Protein AF-A0A1F2QYK0-F1 (afdb_monomer)

Secondary structure (DSSP, 8-state):
-PPPHHHHHHHHHHTT-HHHHHHHHHHHHHHHHTT--HHHHHHHHHHHHHHHHHHHHHHHHHHHTT-SS---STTS-GGG-SS--HHHHHHHHSTHHHHTT-EEEEEE-TTSSHHHHHHHHHHHHHHTT--EEEEEHHHHHHHHHHHHHTT-HHHHHHHHHSSSEEEEEEETSS---TTHHHHHHHHHHHHHHTT-EEEEEESS-GGGHHHHHT-HHHHHHHHHHHHTTEEEEEE-SS-TTSGGGTTT-SS----------------SS-S--------S-PPEEETTEEPPPSEE--TT-TTSPEETTSHHHHHHTT-TTTTS-HHHHHHH-HHHHHHHHHHT-TTHHHHHHHHHHHHHHHHHHHHHHHHHHHT--TTT--EEEEEEEEEE-TTS-EEEEEEE--S-TTS-PPPPPPHHHHHHHTT-SEE-EEETTTSS-SS-S-TTTTSPPTT-HHHHHHSSSHHHHHHHHHHHHHHHT-GGG-TTS---S-HHHHHHHHHT----EEEEETTS-SSEEB-GGGGGGS--GGGEEEEEGGGHHHHHHTT-EE-

Mean predicted aligned error: 16.87 Å

Radius of gyration: 27.49 Å; Cα contacts (8 Å, |Δi|>4): 831; chains: 1; bounding box: 77×58×72 Å

Foldseek 3Di:
DPPPLVVVLVVCVVVVLVQLSVCVVVLVVVCVVVVHDPVQSVLQSVVRSVVVVLVVQLVVLLVLQPQPDAAAPLNDDPLFWPFDDVVVCPCLLDLCLLVQLFEEEEEEDAQLCLSRVLNNSQSSNSNVPFHEHEDELQVQQVQLVVCVVVVNNVVSLCSLQVGSEYEHEEQQPDQHPLCSLVSLLVSLVSSLVVSGYYYYYYHDDLCCNCVSNVHNVSSVVSVCSNVVRYDYTYTDGDRNVCVVVCPPPPDDDDDDDDDDDDDDDDDPPDDVPDVPPCPDPAAADEPQWAFQDQWAFFQVGNSDTDGLPDPVNVVCLCDLCVPADPVLDVVLPDVLNVLSPVLSPDCLSVLSNVLRVVLVVVLVVVQVVVCVVLVHDPVGWDKDWAFDPDQADPSRHGYTFIFTDDPDPPDDDPGDGTSRLVCLLQLSIAGDAEPPGQDPPPPDSDPLVRQDAQQCLLVVCCDPDSLVSSLVSNVVCLVVCGRCRPPPSHNSAHNVNVNCSRNSHQQAWWWDFSNDRGQETEDRSCQVVNVGRSRTYTYGPVCVVSSVVSRHDYD

Nearest PDB structures (foldseek):
  5bq5-assembly3_C  TM=9.497E-01  e=7.205E-15  Geobacillus stearothermophilus
  1l8q-assembly1_A  TM=7.559E-01  e=6.965E-07  Aquifex aeolicus
  3r8f-assembly1_D  TM=7.423E-01  e=9.023E-07  Aquifex aeolicus
  2hcb-assembly1_D  TM=7.227E-01  e=2.292E-06  Aquifex aeolicus
  2w58-assembly1_B  TM=7.743E-01  e=1.641E-05  Geobacillus kaustophilus HTA426

Structure (mmCIF, N/CA/C/O backbone):
data_AF-A0A1F2QYK0-F1
#
_entry.id   AF-A0A1F2QYK0-F1
#
loop_
_atom_site.group_PDB
_atom_site.id
_atom_site.type_symbol
_atom_site.label_atom_id
_atom_site.label_alt_id
_atom_site.label_comp_id
_atom_site.label_asym_id
_atom_site.label_entity_id
_atom_site.label_seq_id
_atom_site.pdbx_PDB_ins_code
_atom_site.Cartn_x
_atom_site.Cartn_y
_atom_site.Cartn_z
_atom_site.occupancy
_atom_site.B_iso_or_equiv
_atom_site.auth_seq_id
_atom_site.auth_comp_id
_atom_site.auth_asym_id
_atom_site.auth_atom_id
_atom_site.pdbx_PDB_model_num
ATOM 1 N N . MET A 1 1 ? -43.831 -5.098 -19.699 1.00 39.72 1 MET A N 1
ATOM 2 C CA . MET A 1 1 ? -43.458 -6.493 -20.007 1.00 39.72 1 MET A CA 1
ATOM 3 C C . MET A 1 1 ? -42.203 -6.781 -19.200 1.00 39.72 1 MET A C 1
ATOM 5 O O . MET A 1 1 ? -41.235 -6.055 -19.391 1.00 39.72 1 MET A O 1
ATOM 9 N N . LYS A 1 2 ? -42.245 -7.691 -18.216 1.00 52.16 2 LYS A N 1
ATOM 10 C CA . LYS A 1 2 ? -41.010 -8.141 -17.557 1.00 52.16 2 LYS A CA 1
ATOM 11 C C . LYS A 1 2 ? -40.252 -8.966 -18.608 1.00 52.16 2 LYS A C 1
ATOM 13 O O . LYS A 1 2 ? -40.906 -9.832 -19.192 1.00 52.16 2 LYS A O 1
ATOM 18 N N . PRO A 1 3 ? -38.982 -8.665 -18.929 1.00 58.62 3 PRO A N 1
ATOM 19 C CA . PRO A 1 3 ? -38.208 -9.558 -19.782 1.00 58.62 3 PRO A CA 1
ATOM 20 C C . PRO A 1 3 ? -38.220 -10.946 -19.143 1.00 58.62 3 PRO A C 1
ATOM 22 O O . PRO A 1 3 ? -38.176 -11.049 -17.914 1.00 58.62 3 PRO A O 1
ATOM 25 N N . SER A 1 4 ? -38.365 -11.992 -19.953 1.00 70.56 4 SER A N 1
ATOM 26 C CA . SER A 1 4 ? -38.283 -13.349 -19.407 1.00 70.56 4 SER A CA 1
ATOM 27 C C . SER A 1 4 ? -36.855 -13.606 -18.929 1.00 70.56 4 SER A C 1
ATOM 29 O O . SER A 1 4 ? -35.902 -13.080 -19.510 1.00 70.56 4 SER A O 1
ATOM 31 N N . ASP A 1 5 ? -36.691 -14.405 -17.879 1.00 76.00 5 ASP A N 1
ATOM 32 C CA . ASP A 1 5 ? -35.372 -14.750 -17.337 1.00 76.00 5 ASP A CA 1
ATOM 33 C C . ASP A 1 5 ? -34.429 -15.310 -18.424 1.00 76.00 5 ASP A C 1
ATOM 35 O O . ASP A 1 5 ? -33.227 -15.028 -18.435 1.00 76.00 5 ASP A O 1
ATOM 39 N N . ASP A 1 6 ? -35.004 -15.999 -19.414 1.00 76.75 6 ASP A N 1
ATOM 40 C CA . ASP A 1 6 ? -34.313 -16.523 -20.593 1.00 76.75 6 ASP A CA 1
ATOM 41 C C . ASP A 1 6 ? -33.755 -15.419 -21.513 1.00 76.75 6 ASP A C 1
ATOM 43 O O . ASP A 1 6 ? -32.672 -15.565 -22.087 1.00 76.75 6 ASP A O 1
ATOM 47 N N . GLU A 1 7 ? -34.445 -14.282 -21.646 1.00 82.62 7 GLU A N 1
ATOM 48 C CA . GLU A 1 7 ? -33.969 -13.149 -22.451 1.00 82.62 7 GLU A CA 1
ATOM 49 C C . GLU A 1 7 ? -32.743 -12.491 -21.811 1.00 82.62 7 GLU A C 1
ATOM 51 O O . GLU A 1 7 ? -31.765 -12.190 -22.505 1.00 82.62 7 GLU A O 1
ATOM 56 N N . LEU A 1 8 ? -32.761 -12.291 -20.489 1.00 83.50 8 LEU A N 1
ATOM 57 C CA . LEU A 1 8 ? -31.644 -11.661 -19.786 1.00 83.50 8 LEU A CA 1
ATOM 58 C C . LEU A 1 8 ? -30.403 -12.565 -19.784 1.00 83.50 8 LEU A C 1
ATOM 60 O O . LEU A 1 8 ? -29.287 -12.079 -19.991 1.00 83.50 8 LEU A O 1
ATOM 64 N N . ASP A 1 9 ? -30.590 -13.878 -19.649 1.00 84.06 9 ASP A N 1
ATOM 65 C CA . ASP A 1 9 ? -29.510 -14.861 -19.749 1.00 84.06 9 ASP A CA 1
ATOM 66 C C . ASP A 1 9 ? -28.801 -14.816 -21.119 1.00 84.06 9 ASP A C 1
ATOM 68 O O . ASP A 1 9 ? -27.564 -14.760 -21.190 1.00 84.06 9 ASP A O 1
ATOM 72 N N . ILE A 1 10 ? -29.572 -14.751 -22.214 1.00 88.56 10 ILE A N 1
ATOM 73 C CA . ILE A 1 10 ? -29.043 -14.629 -23.584 1.00 88.56 10 ILE A CA 1
ATOM 74 C C . ILE A 1 10 ? -28.259 -13.320 -23.760 1.00 88.56 10 ILE A C 1
ATOM 76 O O . ILE A 1 10 ? -27.170 -13.324 -24.350 1.00 88.56 10 ILE A O 1
ATOM 80 N N . LEU A 1 11 ? -28.780 -12.204 -23.242 1.00 90.25 11 LEU A N 1
ATOM 81 C CA . LEU A 1 11 ? -28.126 -10.895 -23.337 1.00 90.25 11 LEU A CA 1
ATOM 82 C C . LEU A 1 11 ? -26.799 -10.863 -22.566 1.00 90.25 11 LEU A C 1
ATOM 84 O O . LEU A 1 11 ? -25.777 -10.454 -23.124 1.00 90.25 11 LEU A O 1
ATOM 88 N N . LEU A 1 12 ? -26.778 -11.357 -21.324 1.00 91.38 12 LEU A N 1
ATOM 89 C CA . LEU A 1 12 ? -25.562 -11.415 -20.501 1.00 91.38 12 LEU A CA 1
ATOM 90 C C . LEU A 1 12 ? -24.504 -12.339 -21.117 1.00 91.38 12 LEU A C 1
ATOM 92 O O . LEU A 1 12 ? -23.313 -12.010 -21.117 1.00 91.38 12 LEU A O 1
ATOM 96 N N . LYS A 1 13 ? -24.930 -13.455 -21.724 1.00 90.38 13 LYS A N 1
ATOM 97 C CA . LYS A 1 13 ? -24.045 -14.341 -22.493 1.00 90.38 13 LYS A CA 1
ATOM 98 C C . LYS A 1 13 ? -23.421 -13.619 -23.688 1.00 90.38 13 LYS A C 1
ATOM 100 O O . LYS A 1 13 ? -22.214 -13.735 -23.899 1.00 90.38 13 LYS A O 1
ATOM 105 N N . ARG A 1 14 ? -24.215 -12.863 -24.453 1.00 92.50 14 ARG A N 1
ATOM 106 C CA . ARG A 1 14 ? -23.746 -12.121 -25.638 1.00 92.50 14 ARG A CA 1
ATOM 107 C C . ARG A 1 14 ? -22.790 -10.978 -25.284 1.00 92.50 14 ARG A C 1
ATOM 109 O O . ARG A 1 14 ? -21.903 -10.674 -26.073 1.00 92.50 14 ARG A O 1
ATOM 116 N N . LEU A 1 15 ? -22.936 -10.382 -24.101 1.00 93.50 15 LEU A N 1
ATOM 117 C CA . LEU A 1 15 ? -22.022 -9.363 -23.568 1.00 93.50 15 LEU A CA 1
ATOM 118 C C . LEU A 1 15 ? -20.765 -9.949 -22.895 1.00 93.50 15 LEU A C 1
ATOM 120 O O . LEU A 1 15 ? -19.928 -9.198 -22.391 1.00 93.50 15 LEU A O 1
ATOM 124 N N . HIS A 1 16 ? -20.617 -11.278 -22.878 1.00 91.19 16 HIS A N 1
ATOM 125 C CA . HIS A 1 16 ? -19.538 -11.987 -22.185 1.00 91.19 16 HIS A CA 1
ATOM 126 C C . HIS A 1 16 ? -19.464 -11.681 -20.675 1.00 91.19 16 HIS A C 1
ATOM 128 O O . HIS A 1 16 ? -18.380 -11.692 -20.088 1.00 91.19 16 HIS A O 1
ATOM 134 N N . LEU A 1 17 ? -20.601 -11.404 -20.029 1.00 91.50 17 LEU A N 1
ATOM 135 C CA . LEU A 1 17 ? -20.687 -11.132 -18.590 1.00 91.50 17 LEU A CA 1
ATOM 136 C C . LEU A 1 17 ? -20.929 -12.445 -17.835 1.00 91.50 17 LEU A C 1
ATOM 138 O O . LEU A 1 17 ? -22.043 -12.750 -17.408 1.00 91.50 17 LEU A O 1
ATOM 142 N N . ALA A 1 18 ? -19.896 -13.286 -17.775 1.00 87.94 18 ALA A N 1
ATOM 143 C CA . ALA A 1 18 ? -20.024 -14.670 -17.324 1.00 87.94 18 ALA A CA 1
ATOM 144 C C . ALA A 1 18 ? -20.395 -14.786 -15.838 1.00 87.94 18 ALA A C 1
ATOM 146 O O . ALA A 1 18 ? -21.183 -15.662 -15.474 1.00 87.94 18 ALA A O 1
ATOM 147 N N . ASN A 1 19 ? -19.853 -13.911 -14.984 1.00 84.62 19 ASN A N 1
ATOM 148 C CA . ASN A 1 19 ? -20.190 -13.904 -13.566 1.00 84.62 19 ASN A CA 1
ATOM 149 C C . ASN A 1 19 ? -21.576 -13.300 -13.346 1.00 84.62 19 ASN A C 1
ATOM 151 O O . ASN A 1 19 ? -22.384 -13.907 -12.650 1.00 84.62 19 ASN A O 1
ATOM 155 N N . ALA A 1 20 ? -21.889 -12.179 -14.005 1.00 87.81 20 ALA A N 1
ATOM 156 C CA . ALA A 1 20 ? -23.212 -11.563 -13.946 1.00 87.81 20 ALA A CA 1
ATOM 157 C C . ALA A 1 20 ? -24.305 -12.563 -14.349 1.00 87.81 20 ALA A C 1
ATOM 159 O O . ALA A 1 20 ? -25.264 -12.750 -13.609 1.00 87.81 20 ALA A O 1
ATOM 160 N N . ARG A 1 21 ? -24.108 -13.291 -15.459 1.00 91.56 21 ARG A N 1
ATOM 161 C CA . ARG A 1 21 ? -25.009 -14.360 -15.925 1.00 91.56 21 ARG A CA 1
ATOM 162 C C . ARG A 1 21 ? -25.252 -15.440 -14.863 1.00 91.56 21 ARG A C 1
ATOM 164 O O . ARG A 1 21 ? -26.353 -15.961 -14.753 1.00 91.56 21 ARG A O 1
ATOM 171 N N . ARG A 1 22 ? -24.232 -15.769 -14.071 1.00 88.25 22 ARG A N 1
ATOM 172 C CA . ARG A 1 22 ? -24.313 -16.783 -13.012 1.00 88.25 22 ARG A CA 1
ATOM 173 C C . ARG A 1 22 ? -25.044 -16.281 -11.764 1.00 88.25 22 ARG A C 1
ATOM 175 O O . ARG A 1 22 ? -25.736 -17.065 -11.122 1.00 88.25 22 ARG A O 1
ATOM 182 N N . ILE A 1 23 ? -24.839 -15.020 -11.380 1.00 86.69 23 ILE A N 1
ATOM 183 C CA . ILE A 1 23 ? -25.284 -14.504 -10.074 1.00 86.69 23 ILE A CA 1
ATOM 184 C C . ILE A 1 23 ? -26.586 -13.704 -10.134 1.00 86.69 23 ILE A C 1
ATOM 186 O O . ILE A 1 23 ? -27.235 -13.566 -9.098 1.00 86.69 23 ILE A O 1
ATOM 190 N N . TRP A 1 24 ? -26.978 -13.186 -11.306 1.00 88.88 24 TRP A N 1
ATOM 191 C CA . TRP A 1 24 ? -28.109 -12.263 -11.417 1.00 88.88 24 TRP A CA 1
ATOM 192 C C . TRP A 1 24 ? -29.439 -12.806 -10.863 1.00 88.88 24 TRP A C 1
ATOM 194 O O . TRP A 1 24 ? -30.104 -12.004 -10.214 1.00 88.88 24 TRP A O 1
ATOM 204 N N . PRO A 1 25 ? -29.825 -14.102 -10.983 1.00 87.19 25 PRO A N 1
ATOM 205 C CA . PRO A 1 25 ? -31.124 -14.556 -10.472 1.00 87.19 25 PRO A CA 1
ATOM 206 C C . PRO A 1 25 ? -31.198 -14.438 -8.945 1.00 87.19 25 PRO A C 1
ATOM 208 O O . PRO A 1 25 ? -32.109 -13.827 -8.395 1.00 87.19 25 PRO A O 1
ATOM 211 N N . LYS A 1 26 ? -30.149 -14.909 -8.256 1.00 83.62 26 LYS A N 1
ATOM 212 C CA . LYS A 1 26 ? -30.015 -14.780 -6.795 1.00 83.62 26 LYS A CA 1
ATOM 213 C C . LYS A 1 26 ? -29.906 -13.321 -6.354 1.00 83.62 26 LYS A C 1
ATOM 215 O O . LYS A 1 26 ? -30.325 -12.968 -5.254 1.00 83.62 26 LYS A O 1
ATOM 220 N N . LEU A 1 27 ? -29.302 -12.477 -7.190 1.00 81.06 27 LEU A N 1
ATOM 221 C CA . LEU A 1 27 ? -29.144 -11.058 -6.901 1.00 81.06 27 LEU A CA 1
ATOM 222 C C . LEU A 1 27 ? -30.467 -10.294 -7.049 1.00 81.06 27 LEU A C 1
ATOM 224 O O . LEU A 1 27 ? -30.705 -9.380 -6.269 1.00 81.06 27 LEU A O 1
ATOM 228 N N . VAL A 1 28 ? -31.332 -10.691 -7.990 1.00 88.31 28 VAL A N 1
ATOM 229 C CA . VAL A 1 28 ? -32.695 -10.155 -8.143 1.00 88.31 28 VAL A CA 1
ATOM 230 C C . VAL A 1 28 ? -33.553 -10.532 -6.939 1.00 88.31 28 VAL A C 1
ATOM 232 O O . VAL A 1 28 ? -34.115 -9.638 -6.317 1.00 88.31 28 VAL A O 1
ATOM 235 N N . GLU A 1 29 ? -33.578 -11.809 -6.538 1.00 82.12 29 GLU A N 1
ATOM 236 C CA . GLU A 1 29 ? -34.321 -12.257 -5.343 1.00 82.12 29 GLU A CA 1
ATOM 237 C C . GLU A 1 29 ? -33.913 -11.470 -4.089 1.00 82.12 29 GLU A C 1
ATOM 239 O O . GLU A 1 29 ? -34.743 -11.056 -3.277 1.00 82.12 29 GLU A O 1
ATOM 244 N N . ARG A 1 30 ? -32.606 -11.231 -3.938 1.00 76.62 30 ARG A N 1
ATOM 245 C CA . ARG A 1 30 ? -32.068 -10.440 -2.833 1.00 76.62 30 ARG A CA 1
ATOM 246 C C . ARG A 1 30 ? -32.442 -8.962 -2.940 1.00 76.62 30 ARG A C 1
ATOM 248 O O . ARG A 1 30 ? -32.811 -8.377 -1.927 1.00 76.62 30 ARG A O 1
ATOM 255 N N . ALA A 1 31 ? -32.354 -8.377 -4.133 1.00 81.19 31 ALA A N 1
ATOM 256 C CA . ALA A 1 31 ? -32.707 -6.983 -4.382 1.00 81.19 31 ALA A CA 1
ATOM 257 C C . ALA A 1 31 ? -34.195 -6.710 -4.119 1.00 81.19 31 ALA A C 1
ATOM 259 O O . ALA A 1 31 ? -34.523 -5.681 -3.538 1.00 81.19 31 ALA A O 1
ATOM 260 N N . GLU A 1 32 ? -35.082 -7.638 -4.487 1.00 83.38 32 GLU A N 1
ATOM 261 C CA . GLU A 1 32 ? -36.517 -7.547 -4.195 1.00 83.38 32 GLU A CA 1
ATOM 262 C C . GLU A 1 32 ? -36.787 -7.639 -2.688 1.00 83.38 32 GLU A C 1
ATOM 264 O O . GLU A 1 32 ? -37.549 -6.841 -2.147 1.00 83.38 32 GLU A O 1
ATOM 269 N N . LYS A 1 33 ? -36.126 -8.572 -1.989 1.00 78.44 33 LYS A N 1
ATOM 270 C CA . LYS A 1 33 ? -36.283 -8.757 -0.537 1.00 78.44 33 LYS A CA 1
ATOM 271 C C . LYS A 1 33 ? -35.740 -7.587 0.289 1.00 78.44 33 LYS A C 1
ATOM 273 O O . LYS A 1 33 ? -36.286 -7.284 1.345 1.00 78.44 33 LYS A O 1
ATOM 278 N N . GLU A 1 34 ? -34.632 -6.993 -0.143 1.00 79.25 34 GLU A N 1
ATOM 279 C CA . GLU A 1 34 ? -33.972 -5.870 0.535 1.00 79.25 34 GLU A CA 1
ATOM 280 C C . GLU A 1 34 ? -34.412 -4.497 -0.022 1.00 79.25 34 GLU A C 1
ATOM 282 O O . GLU A 1 34 ? -33.833 -3.483 0.358 1.00 79.25 34 GLU A O 1
ATOM 287 N N . GLU A 1 35 ? -35.418 -4.461 -0.905 1.00 84.31 35 GLU A N 1
ATOM 288 C CA . GLU A 1 35 ? -35.988 -3.246 -1.514 1.00 84.31 35 GLU A CA 1
ATOM 289 C C . GLU A 1 35 ? -34.947 -2.318 -2.182 1.00 84.31 35 GLU A C 1
ATOM 291 O O . GLU A 1 35 ? -35.008 -1.091 -2.078 1.00 84.31 35 GLU A O 1
ATOM 296 N N . TRP A 1 36 ? -33.968 -2.892 -2.891 1.00 76.44 36 TRP A N 1
ATOM 297 C CA . TRP A 1 36 ? -32.908 -2.129 -3.565 1.00 76.44 36 TRP A CA 1
ATOM 298 C C . TRP A 1 36 ? -33.439 -1.295 -4.737 1.00 76.44 36 TRP A C 1
ATOM 300 O O . TRP A 1 36 ? -34.330 -1.721 -5.480 1.00 76.44 36 TRP A O 1
ATOM 310 N N . SER A 1 37 ? -32.834 -0.128 -4.988 1.00 82.00 37 SER A N 1
ATOM 311 C CA . SER A 1 37 ? -33.153 0.637 -6.195 1.00 82.00 37 SER A CA 1
ATOM 312 C C . SER A 1 37 ? -32.549 -0.019 -7.447 1.00 82.00 37 SER A C 1
ATOM 314 O O . SER A 1 37 ? -31.576 -0.768 -7.392 1.00 82.00 37 SER A O 1
ATOM 316 N N . TYR A 1 38 ? -33.064 0.296 -8.638 1.00 81.94 38 TYR A N 1
ATOM 317 C CA . TYR A 1 38 ? -32.512 -0.275 -9.880 1.00 81.94 38 TYR A CA 1
ATOM 318 C C . TYR A 1 38 ? -31.027 0.049 -10.103 1.00 81.94 38 TYR A C 1
ATOM 320 O O . TYR A 1 38 ? -30.304 -0.722 -10.734 1.00 81.94 38 TYR A O 1
ATOM 328 N N . ARG A 1 39 ? -30.564 1.196 -9.593 1.00 74.44 39 ARG A N 1
ATOM 329 C CA . ARG A 1 39 ? -29.163 1.625 -9.714 1.00 74.44 39 ARG A CA 1
ATOM 330 C C . ARG A 1 39 ? -28.235 0.767 -8.849 1.00 74.44 39 ARG A C 1
ATOM 332 O O . ARG A 1 39 ? -27.089 0.554 -9.228 1.00 74.44 39 ARG A O 1
ATOM 339 N N . ASP A 1 40 ? -28.763 0.257 -7.750 1.00 60.31 40 ASP A N 1
ATOM 340 C CA . ASP A 1 40 ? -28.061 -0.454 -6.686 1.00 60.31 40 ASP A CA 1
ATOM 341 C C . ASP A 1 40 ? -27.755 -1.878 -7.125 1.00 60.31 40 ASP A C 1
ATOM 343 O O . ASP A 1 40 ? -26.603 -2.313 -7.193 1.00 60.31 40 ASP A O 1
ATOM 347 N N . PHE A 1 41 ? -28.818 -2.551 -7.564 1.00 80.25 41 PHE A N 1
ATOM 348 C CA . PHE A 1 41 ? -28.756 -3.850 -8.209 1.00 80.25 41 PHE A CA 1
ATOM 349 C C . PHE A 1 41 ? -27.764 -3.850 -9.378 1.00 80.25 41 PHE A C 1
ATOM 351 O O . PHE A 1 41 ? -26.887 -4.714 -9.449 1.00 80.25 41 PHE A O 1
ATOM 358 N N . LEU A 1 42 ? -27.869 -2.862 -10.277 1.00 82.38 42 LEU A N 1
ATOM 359 C CA . LEU A 1 42 ? -26.998 -2.786 -11.446 1.00 82.38 42 LEU A CA 1
ATOM 360 C C . LEU A 1 42 ? -25.532 -2.575 -11.049 1.00 82.38 42 LEU A C 1
ATOM 362 O O . LEU A 1 42 ? -24.650 -3.223 -11.612 1.00 82.38 42 LEU A O 1
ATOM 366 N N . ALA A 1 43 ? -25.262 -1.690 -10.088 1.00 68.38 43 ALA A N 1
ATOM 367 C CA . ALA A 1 43 ? -23.900 -1.400 -9.666 1.00 68.38 43 ALA A CA 1
ATOM 368 C C . ALA A 1 43 ? -23.231 -2.614 -9.003 1.00 68.38 43 ALA A C 1
ATOM 370 O O . ALA A 1 43 ? -22.094 -2.934 -9.353 1.00 68.38 43 ALA A O 1
ATOM 371 N N . LEU A 1 44 ? -23.943 -3.349 -8.141 1.00 67.00 44 LEU A N 1
ATOM 372 C CA . LEU A 1 44 ? -23.408 -4.566 -7.528 1.00 67.00 44 LEU A CA 1
ATOM 373 C C . LEU A 1 44 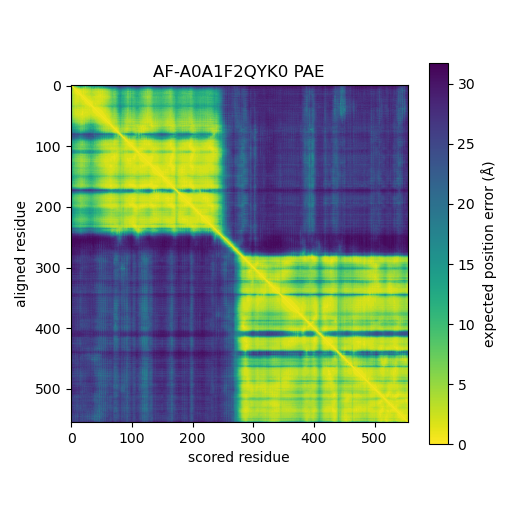? -23.195 -5.688 -8.554 1.00 67.00 44 LEU A C 1
ATOM 375 O O . LEU A 1 44 ? -22.144 -6.327 -8.546 1.00 67.00 44 LEU A O 1
ATOM 379 N N . LEU A 1 45 ? -24.143 -5.894 -9.478 1.00 82.19 45 LEU A N 1
ATOM 380 C CA . LEU A 1 45 ? -24.012 -6.899 -10.539 1.00 82.19 45 LEU A CA 1
ATOM 381 C C . LEU A 1 45 ? -22.759 -6.658 -11.397 1.00 82.19 45 LEU A C 1
ATOM 383 O O . LEU A 1 45 ? -22.035 -7.596 -11.737 1.00 82.19 45 LEU A O 1
ATOM 387 N N . VAL A 1 46 ? -22.493 -5.393 -11.732 1.00 81.06 46 VAL A N 1
ATOM 388 C CA . VAL A 1 46 ? -21.313 -4.993 -12.508 1.00 81.06 46 VAL A CA 1
ATOM 389 C C . VAL A 1 46 ? -20.032 -5.083 -11.671 1.00 81.06 46 VAL A C 1
ATOM 391 O O . VAL A 1 46 ? -19.013 -5.540 -12.188 1.00 81.06 46 VAL A O 1
ATOM 394 N N . ALA A 1 47 ? -20.060 -4.701 -10.391 1.00 64.25 47 ALA A N 1
ATOM 395 C CA . ALA A 1 47 ? -18.899 -4.789 -9.502 1.00 64.25 47 ALA A CA 1
ATOM 396 C C . ALA A 1 47 ? -18.419 -6.238 -9.321 1.00 64.25 47 ALA A C 1
ATOM 398 O O . ALA A 1 47 ? -17.228 -6.519 -9.466 1.00 64.25 47 ALA A O 1
ATOM 399 N N . GLU A 1 48 ? -19.349 -7.167 -9.099 1.00 64.75 48 GLU A N 1
ATOM 400 C CA . GLU A 1 48 ? -19.069 -8.603 -9.008 1.00 64.75 48 GLU A CA 1
ATOM 401 C C . GLU A 1 48 ? -18.471 -9.159 -10.311 1.00 64.75 48 GLU A C 1
ATOM 403 O O . GLU A 1 48 ? -17.560 -9.991 -10.295 1.00 64.75 48 GLU A O 1
ATOM 408 N N . GLU A 1 49 ? -18.942 -8.697 -11.473 1.00 85.88 49 GLU A N 1
ATOM 409 C CA . GLU A 1 49 ? -18.344 -9.064 -12.761 1.00 85.88 49 GLU A CA 1
ATOM 410 C C . GLU A 1 49 ? -16.906 -8.540 -12.893 1.00 85.88 49 GLU A C 1
ATOM 412 O O . GLU A 1 49 ? -16.018 -9.285 -13.315 1.00 85.88 49 GLU A O 1
ATOM 417 N N . ILE A 1 50 ? -16.650 -7.284 -12.515 1.00 75.88 50 ILE A N 1
ATOM 418 C CA . ILE A 1 50 ? -15.310 -6.681 -12.572 1.00 75.88 50 ILE A CA 1
ATOM 419 C C . ILE A 1 50 ? -14.340 -7.428 -11.650 1.00 75.88 50 ILE A C 1
ATOM 421 O O . ILE A 1 50 ? -13.250 -7.799 -12.096 1.00 75.88 50 ILE A O 1
ATOM 425 N N . ALA A 1 51 ? -14.742 -7.706 -10.408 1.00 63.12 51 ALA A N 1
ATOM 426 C CA . ALA A 1 51 ? -13.922 -8.427 -9.435 1.00 63.12 51 ALA A CA 1
ATOM 427 C C . ALA A 1 51 ? -13.545 -9.827 -9.944 1.00 63.12 51 ALA A C 1
ATOM 429 O O . ALA A 1 51 ? -12.365 -10.193 -9.971 1.00 63.12 51 ALA A O 1
ATOM 430 N N . GLN A 1 52 ? -14.523 -10.581 -10.458 1.00 75.88 52 GLN A N 1
ATOM 431 C CA . GLN A 1 52 ? -14.270 -11.912 -11.010 1.00 75.88 52 GLN A CA 1
ATOM 432 C C . GLN A 1 52 ? -13.352 -11.866 -12.240 1.00 75.88 52 GLN A C 1
ATOM 434 O O . GLN A 1 52 ? -12.474 -12.724 -12.401 1.00 75.88 52 GLN A O 1
ATOM 439 N N . ARG A 1 53 ? -13.517 -10.864 -13.114 1.00 80.81 53 ARG A N 1
ATOM 440 C CA . ARG A 1 53 ? -12.633 -10.658 -14.273 1.00 80.81 53 ARG A CA 1
ATOM 441 C C . ARG A 1 53 ? -11.208 -10.340 -13.841 1.00 80.81 53 ARG A C 1
ATOM 443 O O . ARG A 1 53 ? -10.275 -10.907 -14.411 1.00 80.81 53 ARG A O 1
ATOM 450 N N . GLN A 1 54 ? -11.028 -9.484 -12.838 1.00 71.31 54 GLN A N 1
ATOM 451 C CA . GLN A 1 54 ? -9.712 -9.155 -12.297 1.00 71.31 54 GLN A CA 1
ATOM 452 C C . GLN A 1 54 ? -9.037 -10.396 -11.703 1.00 71.31 54 GLN A C 1
ATOM 454 O O . GLN A 1 54 ? -7.904 -10.696 -12.081 1.00 71.31 54 GLN A O 1
ATOM 459 N N . GLN A 1 55 ? -9.748 -11.177 -10.885 1.00 69.62 55 GLN A N 1
ATOM 460 C CA . GLN A 1 55 ? -9.225 -12.417 -10.304 1.00 69.62 55 GLN A CA 1
ATOM 461 C C . GLN A 1 55 ? -8.822 -13.432 -11.382 1.00 69.62 55 GLN A C 1
ATOM 463 O O . GLN A 1 55 ? -7.720 -13.984 -11.365 1.00 69.62 55 GLN A O 1
ATOM 468 N N . THR A 1 56 ? -9.690 -13.631 -12.378 1.00 72.88 56 THR A N 1
ATOM 469 C CA . THR A 1 56 ? -9.425 -14.535 -13.507 1.00 72.88 56 THR A CA 1
ATOM 470 C C . THR A 1 56 ? -8.219 -14.066 -14.321 1.00 72.88 56 THR A C 1
ATOM 472 O O . THR A 1 56 ? -7.383 -14.875 -14.731 1.00 72.88 56 THR A O 1
ATOM 475 N N . ARG A 1 57 ? -8.099 -12.751 -14.545 1.00 82.88 57 ARG A N 1
ATOM 476 C CA . ARG A 1 57 ? -6.969 -12.139 -15.250 1.00 82.88 57 ARG A CA 1
ATOM 477 C C . ARG A 1 57 ? -5.663 -12.366 -14.493 1.00 82.88 57 ARG A C 1
ATOM 479 O O . ARG A 1 57 ? -4.716 -12.837 -15.117 1.00 82.88 57 ARG A O 1
ATOM 486 N N . LEU A 1 58 ? -5.617 -12.072 -13.193 1.00 73.38 58 LEU A N 1
ATOM 487 C CA . LEU A 1 58 ? -4.423 -12.274 -12.365 1.00 73.38 58 LEU A CA 1
ATOM 488 C C . LEU A 1 58 ? -4.012 -13.749 -12.355 1.00 73.38 58 LEU A C 1
ATOM 490 O O . LEU A 1 58 ? -2.885 -14.067 -12.719 1.00 73.38 58 LEU A O 1
ATOM 494 N N . GLY A 1 59 ? -4.945 -14.662 -12.072 1.00 71.31 59 GLY A N 1
ATOM 495 C CA . GLY A 1 59 ? -4.657 -16.099 -12.053 1.00 71.31 59 GLY A CA 1
ATOM 496 C C . GLY A 1 59 ? -4.233 -16.666 -13.414 1.00 71.31 59 GLY A C 1
ATOM 497 O O . GLY A 1 59 ? -3.436 -17.603 -13.478 1.00 71.31 59 GLY A O 1
ATOM 498 N N . ARG A 1 60 ? -4.736 -16.116 -14.529 1.00 82.56 60 ARG A N 1
ATOM 499 C CA . ARG A 1 60 ? -4.256 -16.468 -15.875 1.00 82.56 60 ARG A CA 1
ATOM 500 C C . ARG A 1 60 ? -2.837 -15.955 -16.094 1.00 82.56 60 ARG A C 1
ATOM 502 O O . ARG A 1 60 ? -1.987 -16.739 -16.495 1.00 82.56 60 ARG A O 1
ATOM 509 N N . LEU A 1 61 ? -2.581 -14.676 -15.837 1.00 78.94 61 LEU A N 1
ATOM 510 C CA . LEU A 1 61 ? -1.280 -14.061 -16.099 1.00 78.94 61 LEU A CA 1
ATOM 511 C C . LEU A 1 61 ? -0.174 -14.632 -15.212 1.00 78.94 61 LEU A C 1
ATOM 513 O O . LEU A 1 61 ? 0.900 -14.899 -15.727 1.00 78.94 61 LEU A O 1
ATOM 517 N N . SER A 1 62 ? -0.441 -14.923 -13.937 1.00 75.06 62 SER A N 1
ATOM 518 C CA . SER A 1 62 ? 0.544 -15.570 -13.059 1.00 75.06 62 SER A CA 1
ATOM 519 C C . SER A 1 62 ? 0.935 -16.968 -13.536 1.00 75.06 62 SER A C 1
ATOM 521 O O . SER A 1 62 ? 2.099 -17.337 -13.438 1.00 75.06 62 SER A O 1
ATOM 523 N N . ARG A 1 63 ? -0.009 -17.740 -14.096 1.00 77.56 63 ARG A N 1
ATOM 524 C CA . ARG A 1 63 ? 0.302 -19.045 -14.708 1.00 77.56 63 ARG A CA 1
ATOM 525 C C . ARG A 1 63 ? 1.103 -18.897 -15.996 1.00 77.56 63 ARG A C 1
ATOM 527 O O . ARG A 1 63 ? 2.037 -19.652 -16.214 1.00 77.56 63 ARG A O 1
ATOM 534 N N . TRP A 1 64 ? 0.729 -17.934 -16.836 1.00 80.19 64 TRP A N 1
ATOM 535 C CA . TRP A 1 64 ? 1.450 -17.632 -18.076 1.00 80.19 64 TRP A CA 1
ATOM 536 C C . TRP A 1 64 ? 2.854 -17.087 -17.824 1.00 80.19 64 TRP A C 1
ATOM 538 O O . TRP A 1 64 ? 3.718 -17.246 -18.675 1.00 80.19 64 TRP A O 1
ATOM 548 N N . ALA A 1 65 ? 3.081 -16.466 -16.667 1.00 84.25 65 ALA A N 1
ATOM 549 C CA . ALA A 1 65 ? 4.379 -15.933 -16.302 1.00 84.25 65 ALA A CA 1
ATOM 550 C C . ALA A 1 65 ? 5.419 -17.007 -15.974 1.00 84.25 65 ALA A C 1
ATOM 552 O O . ALA A 1 65 ? 6.592 -16.666 -15.901 1.00 84.25 65 ALA A O 1
ATOM 553 N N . SER A 1 66 ? 5.019 -18.273 -15.798 1.00 89.12 66 SER A N 1
ATOM 554 C CA . SER A 1 66 ? 5.930 -19.403 -15.561 1.00 89.12 66 SER A CA 1
ATOM 555 C C . SER A 1 66 ? 6.887 -19.200 -14.378 1.00 89.12 66 SER A C 1
ATOM 557 O O . SER A 1 66 ? 8.045 -19.605 -14.427 1.00 89.12 66 SER A O 1
ATOM 559 N N . PHE A 1 67 ? 6.421 -18.562 -13.296 1.00 83.06 67 PHE A N 1
ATOM 560 C CA . PHE A 1 67 ? 7.253 -18.390 -12.106 1.00 83.06 67 PHE A CA 1
ATOM 561 C C . PHE A 1 67 ? 7.622 -19.751 -11.487 1.00 83.06 67 PHE A C 1
ATOM 563 O O . PHE A 1 67 ? 6.740 -20.600 -11.340 1.00 83.06 67 PHE A O 1
ATOM 570 N N . PRO A 1 68 ? 8.877 -19.952 -11.041 1.00 76.69 68 PRO A N 1
ATOM 571 C CA . PRO A 1 68 ? 9.293 -21.194 -10.381 1.00 76.69 68 PRO A CA 1
ATOM 572 C C . PRO A 1 68 ? 8.599 -21.377 -9.024 1.00 76.69 68 PRO A C 1
ATOM 574 O O . PRO A 1 68 ? 8.409 -22.490 -8.544 1.00 76.69 68 PRO A O 1
ATOM 577 N N . PHE A 1 69 ? 8.222 -20.264 -8.403 1.00 78.88 69 PHE A N 1
ATOM 578 C CA . PHE A 1 69 ? 7.435 -20.160 -7.185 1.00 78.88 69 PHE A CA 1
ATOM 579 C C . PHE A 1 69 ? 6.754 -18.789 -7.177 1.00 78.88 69 PHE A C 1
ATOM 581 O O . PHE A 1 69 ? 7.236 -17.864 -7.827 1.00 78.88 69 PHE A O 1
ATOM 588 N N . LEU A 1 70 ? 5.664 -18.624 -6.427 1.00 72.88 70 LEU A N 1
ATOM 589 C CA . LEU A 1 70 ? 5.060 -17.309 -6.212 1.00 72.88 70 LEU A CA 1
ATOM 590 C C . LEU A 1 70 ? 5.586 -16.720 -4.901 1.00 72.88 70 LEU A C 1
ATOM 592 O O . LEU A 1 70 ? 5.435 -17.326 -3.842 1.00 72.88 70 LEU A O 1
ATOM 596 N N . LYS A 1 71 ? 6.218 -15.550 -4.988 1.00 72.44 71 LYS A N 1
ATOM 597 C CA . LYS A 1 71 ? 6.674 -14.761 -3.841 1.00 72.44 71 LYS A CA 1
ATOM 598 C C . LYS A 1 71 ? 6.339 -13.300 -4.073 1.00 72.44 71 LYS A C 1
ATOM 600 O O . LYS A 1 71 ? 6.483 -12.817 -5.198 1.00 72.44 71 LYS A O 1
ATOM 605 N N . THR A 1 72 ? 5.881 -12.611 -3.038 1.00 75.19 72 THR A N 1
ATOM 606 C CA . THR A 1 72 ? 5.581 -11.178 -3.099 1.00 75.19 72 THR A CA 1
ATOM 607 C C . THR A 1 72 ? 6.744 -10.359 -2.549 1.00 75.19 72 THR A C 1
ATOM 609 O O . THR A 1 72 ? 7.736 -10.891 -2.038 1.00 75.19 72 THR A O 1
ATOM 612 N N . ILE A 1 73 ? 6.641 -9.038 -2.697 1.00 72.38 73 ILE A N 1
ATOM 613 C CA . ILE A 1 73 ? 7.602 -8.118 -2.090 1.00 72.38 73 ILE A CA 1
ATOM 614 C C . ILE A 1 73 ? 7.512 -8.162 -0.562 1.00 72.38 73 ILE A C 1
ATOM 616 O O . ILE A 1 73 ? 8.524 -7.992 0.106 1.00 72.38 73 ILE A O 1
ATOM 620 N N . ASP A 1 74 ? 6.324 -8.455 -0.035 1.00 58.31 74 ASP A N 1
ATOM 621 C CA . ASP A 1 74 ? 6.036 -8.526 1.397 1.00 58.31 74 ASP A CA 1
ATOM 622 C C . ASP A 1 74 ? 6.673 -9.768 2.039 1.00 58.31 74 ASP A C 1
ATOM 624 O O . ASP A 1 74 ? 7.099 -9.726 3.188 1.00 58.31 74 ASP A O 1
ATOM 628 N N . ASP A 1 75 ? 6.830 -10.850 1.268 1.00 56.25 75 ASP A N 1
ATOM 629 C CA . ASP A 1 75 ? 7.564 -12.046 1.695 1.00 56.25 75 ASP A CA 1
ATOM 630 C C . ASP A 1 75 ? 9.090 -11.827 1.758 1.00 56.25 75 ASP A C 1
ATOM 632 O O . ASP A 1 75 ? 9.826 -12.718 2.197 1.00 56.25 75 ASP A O 1
ATOM 636 N N . PHE A 1 76 ? 9.605 -10.717 1.214 1.00 63.19 76 PHE A N 1
ATOM 637 C CA . PHE A 1 76 ? 11.042 -10.467 1.139 1.00 63.19 76 PHE A CA 1
ATOM 638 C C . PHE A 1 76 ? 11.542 -9.825 2.431 1.00 63.19 76 PHE A C 1
ATOM 640 O O . PHE A 1 76 ? 11.211 -8.686 2.753 1.00 63.19 76 PHE A O 1
ATOM 647 N N . ASP A 1 77 ? 12.401 -10.540 3.151 1.00 62.53 77 ASP A N 1
ATOM 648 C CA . ASP A 1 77 ? 12.969 -10.028 4.389 1.00 62.53 77 ASP A CA 1
ATOM 649 C C . ASP A 1 77 ? 14.149 -9.081 4.122 1.00 62.53 77 ASP A C 1
ATOM 651 O O . A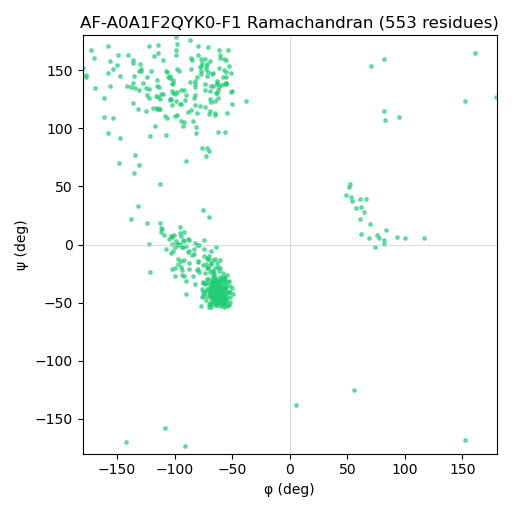SP A 1 77 ? 15.281 -9.497 3.847 1.00 62.53 77 ASP A O 1
ATOM 655 N N . PHE A 1 78 ? 13.869 -7.781 4.211 1.00 63.38 78 PHE A N 1
ATOM 656 C CA . PHE A 1 78 ? 14.852 -6.714 4.026 1.00 63.38 78 PHE A CA 1
ATOM 657 C C . PHE A 1 78 ? 15.843 -6.581 5.187 1.00 63.38 78 PHE A C 1
ATOM 659 O O . PHE A 1 78 ? 16.900 -5.982 5.000 1.00 63.38 78 PHE A O 1
ATOM 666 N N . THR A 1 79 ? 15.558 -7.152 6.362 1.00 55.78 79 THR A N 1
ATOM 667 C CA . THR A 1 79 ? 16.436 -7.022 7.540 1.00 55.78 79 THR A CA 1
ATOM 668 C C . THR A 1 79 ? 17.770 -7.750 7.358 1.00 55.78 79 THR A C 1
ATOM 670 O O . THR A 1 79 ? 18.773 -7.388 7.972 1.00 55.78 79 THR A O 1
ATOM 673 N N . PHE A 1 80 ? 17.808 -8.739 6.460 1.00 52.31 80 PHE A N 1
ATOM 674 C CA . PHE A 1 80 ? 18.978 -9.576 6.203 1.00 52.31 80 PHE A CA 1
ATOM 675 C C . PHE A 1 80 ? 19.813 -9.139 4.992 1.00 52.31 80 PHE A C 1
ATOM 677 O O . PHE A 1 80 ? 20.800 -9.808 4.678 1.00 52.31 80 PHE A O 1
ATOM 684 N N . GLN A 1 81 ? 19.445 -8.063 4.286 1.00 54.25 81 G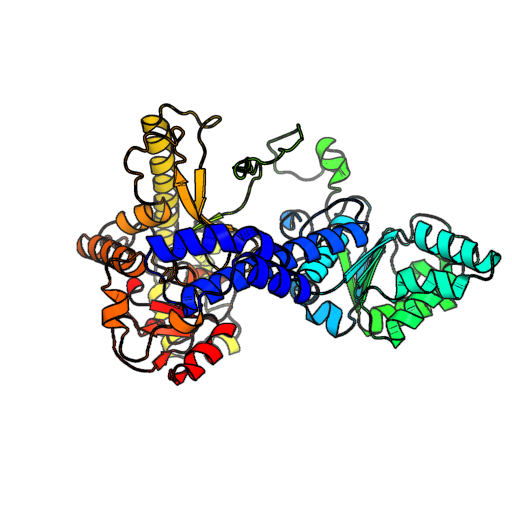LN A N 1
ATOM 685 C CA . GLN A 1 81 ? 20.195 -7.578 3.123 1.00 54.25 81 GLN A CA 1
ATOM 686 C C . GLN A 1 81 ? 20.718 -6.157 3.357 1.00 54.25 81 GLN A C 1
ATOM 688 O O . GLN A 1 81 ? 19.944 -5.218 3.495 1.00 54.25 81 GLN A O 1
ATOM 693 N N . SER A 1 82 ? 22.040 -5.968 3.357 1.00 48.75 82 SER A N 1
ATOM 694 C CA . SER A 1 82 ? 22.660 -4.686 3.746 1.00 48.75 82 SER A CA 1
ATOM 695 C C . SER A 1 82 ? 22.482 -3.557 2.723 1.00 48.75 82 SER A C 1
ATOM 697 O O . SER A 1 82 ? 22.629 -2.384 3.065 1.00 48.75 82 SER A O 1
ATOM 699 N N . THR A 1 83 ? 22.193 -3.902 1.466 1.00 55.09 83 THR A N 1
ATOM 700 C CA . THR A 1 83 ? 22.357 -2.981 0.326 1.00 55.09 83 THR A CA 1
ATOM 701 C C . THR A 1 83 ? 21.052 -2.732 -0.442 1.00 55.09 83 THR A C 1
ATOM 703 O O . THR A 1 83 ? 20.898 -1.682 -1.065 1.00 55.09 83 THR A O 1
ATOM 706 N N . VAL A 1 84 ? 20.076 -3.647 -0.368 1.00 53.56 84 VAL A N 1
ATOM 707 C CA . VAL A 1 84 ? 18.760 -3.484 -1.007 1.00 53.56 84 VAL A CA 1
ATOM 708 C C . VAL A 1 84 ? 17.742 -3.017 0.022 1.00 53.56 84 VAL A C 1
ATOM 710 O O . VAL A 1 84 ? 17.337 -3.774 0.894 1.00 53.56 84 VAL A O 1
ATOM 713 N N . ARG A 1 85 ? 17.302 -1.766 -0.123 1.00 55.56 85 ARG A N 1
ATOM 714 C CA . ARG A 1 85 ? 16.265 -1.132 0.701 1.00 55.56 85 ARG A CA 1
ATOM 715 C C . ARG A 1 85 ? 14.973 -0.992 -0.103 1.00 55.56 85 ARG A C 1
ATOM 717 O O . ARG A 1 85 ? 15.028 -0.749 -1.311 1.00 55.56 85 ARG A O 1
ATOM 724 N N . LEU A 1 86 ? 13.812 -1.059 0.551 1.00 51.34 86 LEU A N 1
ATOM 725 C CA . LEU A 1 86 ? 12.504 -0.900 -0.108 1.00 51.34 86 LEU A CA 1
ATOM 726 C C . LEU A 1 86 ? 12.382 0.446 -0.856 1.00 51.34 86 LEU A C 1
ATOM 728 O O . LEU A 1 86 ? 11.775 0.517 -1.923 1.00 51.34 86 LEU A O 1
ATOM 732 N N . SER A 1 87 ? 13.043 1.499 -0.360 1.00 45.75 87 SER A N 1
ATOM 733 C CA . SER A 1 87 ? 13.118 2.819 -1.006 1.00 45.75 87 SER A CA 1
ATOM 734 C C . SER A 1 87 ? 13.789 2.793 -2.387 1.00 45.75 87 SER A C 1
ATOM 736 O O . SER A 1 87 ? 13.376 3.528 -3.283 1.00 45.75 87 SER A O 1
ATOM 738 N N . LEU A 1 88 ? 14.771 1.909 -2.600 1.00 53.38 88 LEU A N 1
ATOM 739 C CA . LEU A 1 88 ? 15.419 1.711 -3.902 1.00 53.38 88 LEU A CA 1
ATOM 740 C C . LEU A 1 88 ? 14.510 0.957 -4.885 1.00 53.38 88 LEU A C 1
ATOM 742 O O . LEU A 1 88 ? 14.633 1.128 -6.099 1.00 53.38 88 LEU A O 1
ATOM 746 N N . LEU A 1 89 ? 13.567 0.167 -4.363 1.00 65.25 89 LEU A N 1
ATOM 747 C CA . LEU A 1 89 ? 12.634 -0.653 -5.135 1.00 65.25 89 LEU A CA 1
ATOM 748 C C . LEU A 1 89 ? 11.292 0.023 -5.408 1.00 65.25 89 LEU A C 1
ATOM 750 O O . LEU A 1 89 ? 10.576 -0.431 -6.296 1.00 65.25 89 LEU A O 1
ATOM 754 N N . GLY A 1 90 ? 10.954 1.121 -4.726 1.00 63.06 90 GLY A N 1
ATOM 755 C CA . GLY A 1 90 ? 9.683 1.831 -4.931 1.00 63.06 90 GLY A CA 1
ATOM 756 C C . GLY A 1 90 ? 9.429 2.187 -6.401 1.00 63.06 90 GLY A C 1
ATOM 757 O O . GLY A 1 90 ? 8.340 1.968 -6.926 1.00 63.06 90 GLY A O 1
ATOM 758 N N . SER A 1 91 ? 10.477 2.621 -7.110 1.00 66.94 91 SER A N 1
ATOM 759 C CA . SER A 1 91 ? 10.405 2.904 -8.550 1.00 66.94 91 SER A CA 1
ATOM 760 C C . SER A 1 91 ? 10.232 1.661 -9.436 1.00 66.94 91 SER A C 1
ATOM 762 O O . SER A 1 91 ? 9.723 1.788 -10.546 1.00 66.94 91 SER A O 1
ATOM 764 N N . ALA A 1 92 ? 10.636 0.480 -8.956 1.00 70.88 92 ALA A N 1
ATOM 765 C CA . ALA A 1 92 ? 10.482 -0.807 -9.636 1.00 70.88 92 ALA A CA 1
ATOM 766 C C . ALA A 1 92 ? 9.128 -1.483 -9.335 1.00 70.88 92 ALA A C 1
ATOM 768 O O . ALA A 1 92 ? 8.676 -2.324 -10.105 1.00 70.88 92 ALA A O 1
ATOM 769 N N . LEU A 1 93 ? 8.469 -1.100 -8.235 1.00 73.50 93 LEU A N 1
ATOM 770 C CA . LEU A 1 93 ? 7.140 -1.581 -7.828 1.00 73.50 93 LEU A CA 1
ATOM 771 C C . LEU A 1 93 ? 5.983 -0.766 -8.442 1.00 73.50 93 LEU A C 1
ATOM 773 O O . LEU A 1 93 ? 4.830 -1.213 -8.417 1.00 73.50 93 LEU A O 1
ATOM 777 N N . SER A 1 94 ? 6.276 0.425 -8.977 1.00 77.12 94 SER A N 1
ATOM 778 C CA . SER A 1 94 ? 5.320 1.273 -9.706 1.00 77.12 94 SER 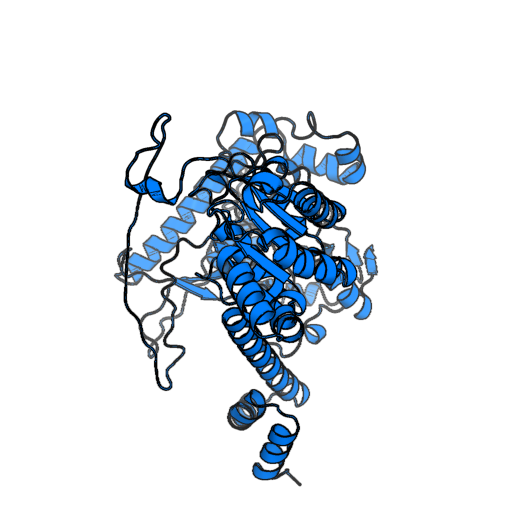A CA 1
ATOM 779 C C . SER A 1 94 ? 4.984 0.697 -11.089 1.00 77.12 94 SER A C 1
ATOM 781 O O . SER A 1 94 ? 5.789 -0.007 -11.701 1.00 77.12 94 SER A O 1
ATOM 783 N N . ALA A 1 95 ? 3.813 1.056 -11.623 1.00 77.81 95 ALA A N 1
ATOM 784 C CA . ALA A 1 95 ? 3.468 0.825 -13.026 1.00 77.81 95 ALA A CA 1
ATOM 785 C C . ALA A 1 95 ? 4.486 1.475 -13.988 1.00 77.81 95 ALA A C 1
ATOM 787 O O . ALA A 1 95 ? 4.742 0.925 -15.062 1.00 77.81 95 ALA A O 1
ATOM 788 N N . ASP A 1 96 ? 5.123 2.575 -13.567 1.00 84.50 96 ASP A N 1
ATOM 789 C CA . ASP A 1 96 ? 6.117 3.324 -14.352 1.00 84.50 96 ASP A CA 1
ATOM 790 C C . ASP A 1 96 ? 7.326 2.482 -14.754 1.00 84.50 96 ASP A C 1
ATOM 792 O O . ASP A 1 96 ? 7.923 2.696 -15.809 1.00 84.50 96 ASP A O 1
ATOM 796 N N . PHE A 1 97 ? 7.675 1.477 -13.942 1.00 85.19 97 PHE A N 1
ATOM 797 C CA . PHE A 1 97 ? 8.752 0.548 -14.273 1.00 85.19 97 PHE A CA 1
ATOM 798 C C . PHE A 1 97 ? 8.513 -0.136 -15.622 1.00 85.19 97 PHE A C 1
ATOM 800 O O . PHE A 1 97 ? 9.451 -0.315 -16.401 1.00 85.19 97 PHE A O 1
ATOM 807 N N . VAL A 1 98 ? 7.256 -0.487 -15.909 1.00 93.94 98 VAL A N 1
ATOM 808 C CA . VAL A 1 98 ? 6.859 -1.184 -17.135 1.00 93.94 98 VAL A CA 1
ATOM 809 C C . VAL A 1 98 ? 6.511 -0.210 -18.256 1.00 93.94 98 VAL A C 1
ATOM 811 O O . VAL A 1 98 ? 6.921 -0.431 -19.395 1.00 93.94 98 VAL A O 1
ATOM 814 N N . THR A 1 99 ? 5.787 0.875 -17.965 1.00 91.38 99 THR A N 1
ATOM 815 C CA . THR A 1 99 ? 5.352 1.832 -19.002 1.00 91.38 99 THR A CA 1
ATOM 816 C C . THR A 1 99 ? 6.512 2.610 -19.620 1.00 91.38 99 THR A C 1
ATOM 818 O O . THR A 1 99 ? 6.475 2.907 -20.813 1.00 91.38 99 THR A O 1
ATOM 821 N N . GLU A 1 100 ? 7.569 2.893 -18.856 1.00 88.50 100 GLU A N 1
ATOM 822 C CA . GLU A 1 100 ? 8.769 3.565 -19.367 1.00 88.50 100 GLU A CA 1
ATOM 823 C C . GLU A 1 100 ? 9.809 2.590 -19.954 1.00 88.50 100 GLU A C 1
ATOM 825 O O . GLU A 1 100 ? 10.818 3.008 -20.539 1.00 88.50 100 GLU A O 1
ATOM 830 N N . GLY A 1 101 ? 9.574 1.280 -19.830 1.00 92.19 101 GLY A N 1
ATOM 831 C CA . GLY A 1 101 ? 10.511 0.256 -20.280 1.00 92.19 101 GLY A CA 1
ATOM 832 C C . GLY A 1 101 ? 11.812 0.252 -19.481 1.00 92.19 101 GLY A C 1
ATOM 833 O O . GLY A 1 101 ? 12.881 0.134 -20.084 1.00 92.19 101 GLY A O 1
ATOM 834 N N . ARG A 1 102 ? 11.737 0.462 -18.158 1.00 92.38 102 ARG A N 1
ATOM 835 C CA . ARG A 1 102 ? 12.906 0.448 -17.269 1.00 92.38 102 ARG A CA 1
ATOM 836 C C . ARG A 1 102 ? 13.416 -0.974 -17.065 1.00 92.38 102 ARG A C 1
ATOM 838 O O . ARG A 1 102 ? 12.648 -1.934 -17.082 1.00 92.38 102 ARG A O 1
ATOM 845 N N . CYS A 1 103 ? 14.714 -1.105 -16.828 1.00 94.94 103 CYS A N 1
ATOM 846 C CA . CYS A 1 103 ? 15.352 -2.400 -16.605 1.00 94.94 103 CYS A CA 1
ATOM 847 C C . CYS A 1 103 ? 15.988 -2.506 -15.215 1.00 94.94 103 CYS A C 1
ATOM 849 O O . CYS A 1 103 ? 16.254 -1.510 -14.541 1.00 94.94 103 CYS A O 1
ATOM 851 N N . LEU A 1 104 ? 16.258 -3.731 -14.777 1.00 93.62 104 LEU A N 1
ATOM 852 C CA . LEU A 1 104 ? 16.914 -3.992 -13.502 1.00 93.62 104 LEU A CA 1
ATOM 853 C C . LEU A 1 104 ? 17.896 -5.149 -13.633 1.00 93.62 104 LEU A C 1
ATOM 855 O O . LEU A 1 104 ? 17.570 -6.174 -14.219 1.00 93.62 104 LEU A O 1
ATOM 859 N N . ILE A 1 105 ? 19.079 -5.010 -13.050 1.00 93.88 105 ILE A N 1
ATOM 860 C CA . ILE A 1 105 ? 20.022 -6.111 -12.866 1.00 93.88 105 ILE A CA 1
ATOM 861 C C . ILE A 1 105 ? 20.180 -6.328 -11.365 1.00 93.88 105 ILE A C 1
ATOM 863 O O . ILE A 1 105 ? 20.651 -5.443 -10.656 1.00 93.88 105 ILE A O 1
ATOM 867 N N . LEU A 1 106 ? 19.784 -7.502 -10.885 1.00 92.56 106 LEU A N 1
ATOM 868 C CA . LEU A 1 106 ? 19.972 -7.951 -9.511 1.00 92.56 106 LEU A CA 1
ATOM 869 C C . LEU A 1 106 ? 21.258 -8.776 -9.443 1.00 92.56 106 LEU A C 1
ATOM 871 O O . LEU A 1 106 ? 21.307 -9.909 -9.922 1.00 92.56 106 LEU A O 1
ATOM 875 N N . LEU A 1 107 ? 22.304 -8.208 -8.859 1.00 90.38 107 LEU A N 1
ATOM 876 C CA . LEU A 1 107 ? 23.621 -8.818 -8.705 1.00 90.38 107 LEU A CA 1
ATOM 877 C C . LEU A 1 107 ? 23.801 -9.339 -7.280 1.00 90.38 107 LEU A C 1
ATOM 879 O O . LEU A 1 107 ? 23.392 -8.686 -6.337 1.00 90.38 107 LEU A O 1
ATOM 883 N N . GLY A 1 108 ? 24.443 -10.487 -7.084 1.00 88.19 108 GLY A N 1
ATOM 884 C CA . GLY A 1 108 ? 24.799 -10.950 -5.739 1.00 88.19 108 GLY A CA 1
ATOM 885 C C . GLY A 1 108 ? 25.102 -12.439 -5.666 1.00 88.19 108 GLY A C 1
ATOM 886 O O . GLY A 1 108 ? 24.743 -13.217 -6.557 1.00 88.19 108 GLY A O 1
ATOM 887 N N . LYS A 1 109 ? 25.734 -12.872 -4.572 1.00 85.25 109 LYS A N 1
ATOM 888 C CA . LYS A 1 109 ? 26.063 -14.291 -4.345 1.00 85.25 109 LYS A CA 1
ATOM 889 C C . LYS A 1 109 ? 24.803 -15.185 -4.312 1.00 85.25 109 LYS A C 1
ATOM 891 O O . LYS A 1 109 ? 23.676 -14.684 -4.210 1.00 85.25 109 LYS A O 1
ATOM 896 N N . PRO A 1 110 ? 24.939 -16.513 -4.461 1.00 82.94 110 PRO A N 1
ATOM 897 C CA . PRO A 1 110 ? 23.812 -17.441 -4.335 1.00 82.94 110 PRO A CA 1
ATOM 898 C C . PRO A 1 110 ? 23.115 -17.329 -2.971 1.00 82.94 110 PRO A C 1
ATOM 900 O O . PRO A 1 110 ? 23.738 -16.969 -1.976 1.00 82.94 110 PRO A O 1
ATOM 903 N N . GLY A 1 111 ? 21.810 -17.610 -2.930 1.00 77.88 111 GLY A N 1
ATOM 904 C CA . GLY A 1 111 ? 21.036 -17.621 -1.680 1.00 77.88 111 GLY A CA 1
ATOM 905 C C . GLY A 1 111 ? 20.640 -16.251 -1.113 1.00 77.88 111 GLY A C 1
ATOM 906 O O . GLY A 1 111 ? 20.050 -16.209 -0.044 1.00 77.88 111 GLY A O 1
ATOM 907 N N . ARG A 1 112 ? 20.905 -15.138 -1.810 1.00 81.69 112 ARG A N 1
ATOM 908 C CA . ARG A 1 112 ? 20.621 -13.765 -1.329 1.00 81.69 112 ARG A CA 1
ATOM 909 C C . ARG A 1 112 ? 19.253 -13.190 -1.728 1.00 81.69 112 ARG A C 1
ATOM 911 O O . ARG A 1 112 ? 19.031 -12.000 -1.610 1.00 81.69 112 ARG A O 1
ATOM 918 N N . GLY A 1 113 ? 18.349 -14.007 -2.271 1.00 84.50 113 GLY A N 1
ATOM 919 C CA . GLY A 1 113 ? 16.986 -13.561 -2.603 1.00 84.50 113 GLY A CA 1
ATOM 920 C C . GLY A 1 113 ? 16.801 -12.845 -3.954 1.00 84.50 113 GLY A C 1
ATOM 921 O O . GLY A 1 113 ? 15.724 -12.325 -4.213 1.00 84.50 113 GLY A O 1
ATOM 922 N N . LYS A 1 114 ? 17.785 -12.866 -4.866 1.00 91.06 114 LYS A N 1
ATOM 923 C CA . LYS A 1 114 ? 17.662 -12.242 -6.206 1.00 91.06 114 LYS A CA 1
ATOM 924 C C . LYS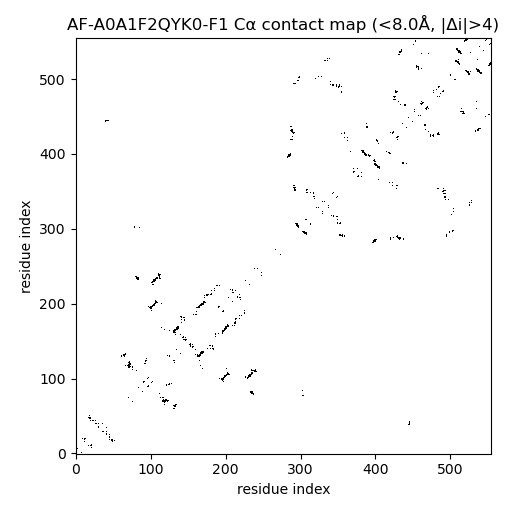 A 1 114 ? 16.440 -12.732 -6.993 1.00 91.06 114 LYS A C 1
ATOM 926 O O . LYS A 1 114 ? 15.633 -11.923 -7.433 1.00 91.06 114 LYS A O 1
ATOM 931 N N . THR A 1 115 ? 16.289 -14.052 -7.128 1.00 89.69 115 THR A N 1
ATOM 932 C CA . THR A 1 115 ? 15.158 -14.674 -7.832 1.00 89.69 115 THR A CA 1
ATOM 933 C C . THR A 1 115 ? 13.830 -14.358 -7.145 1.00 89.69 115 THR A C 1
ATOM 935 O O . THR A 1 115 ? 12.858 -14.047 -7.821 1.00 89.69 115 THR A O 1
ATOM 938 N N . HIS A 1 116 ? 13.795 -14.357 -5.803 1.00 88.12 116 HIS A N 1
ATOM 939 C CA . HIS A 1 116 ? 12.613 -13.936 -5.038 1.00 88.12 116 HIS A CA 1
ATOM 940 C C . HIS A 1 116 ? 12.205 -12.527 -5.432 1.00 88.12 116 HIS A C 1
ATOM 942 O O . HIS A 1 116 ? 11.059 -12.302 -5.807 1.00 88.12 116 HIS A O 1
ATOM 948 N N . LEU A 1 117 ? 13.148 -11.591 -5.391 1.00 88.62 117 LEU A N 1
ATOM 949 C CA . LEU A 1 117 ? 12.867 -10.199 -5.686 1.00 88.62 117 LEU A CA 1
ATOM 950 C C . LEU A 1 117 ? 12.424 -9.993 -7.142 1.00 88.62 117 LEU A C 1
ATOM 952 O O . LEU A 1 117 ? 11.495 -9.234 -7.400 1.00 88.62 117 LEU A O 1
ATOM 956 N N . ALA A 1 118 ? 13.035 -10.707 -8.090 1.00 94.19 118 ALA A N 1
ATOM 957 C CA . ALA A 1 118 ? 12.630 -10.666 -9.492 1.00 94.19 118 ALA A CA 1
ATOM 958 C C . ALA A 1 118 ? 11.193 -11.180 -9.701 1.00 94.19 118 ALA A C 1
ATOM 960 O O . ALA A 1 118 ? 10.405 -10.533 -10.392 1.00 94.19 118 ALA A O 1
ATOM 961 N N . VAL A 1 119 ? 10.832 -12.297 -9.057 1.00 88.75 119 VAL A N 1
ATOM 962 C CA . VAL A 1 119 ? 9.465 -12.846 -9.060 1.00 88.75 119 VAL A CA 1
ATOM 963 C C . VAL A 1 119 ? 8.481 -11.867 -8.418 1.00 88.75 119 VAL A C 1
ATOM 965 O O . VAL A 1 119 ? 7.428 -11.599 -8.993 1.00 88.75 119 VAL A O 1
ATOM 968 N N . ALA A 1 120 ? 8.834 -11.278 -7.275 1.00 86.44 120 ALA A N 1
ATOM 969 C CA . ALA A 1 120 ? 8.002 -10.309 -6.566 1.00 86.44 120 ALA A CA 1
ATOM 970 C C . ALA A 1 120 ? 7.691 -9.069 -7.415 1.00 86.44 120 ALA A C 1
ATOM 972 O O . ALA A 1 120 ? 6.534 -8.652 -7.516 1.00 86.44 120 ALA A O 1
ATOM 973 N N . LEU A 1 121 ? 8.706 -8.506 -8.075 1.00 90.81 121 LEU A N 1
ATOM 974 C CA . LEU A 1 121 ? 8.548 -7.374 -8.990 1.00 90.81 121 LEU A CA 1
ATOM 975 C C . LEU A 1 121 ? 7.697 -7.747 -10.213 1.00 90.81 121 LEU A C 1
ATOM 977 O O . LEU A 1 121 ? 6.825 -6.980 -10.624 1.00 90.81 121 LEU A O 1
ATOM 981 N N . ALA A 1 122 ? 7.898 -8.943 -10.770 1.00 94.38 122 ALA A N 1
ATOM 982 C CA . ALA A 1 122 ? 7.109 -9.421 -11.899 1.00 94.38 122 ALA A CA 1
ATOM 983 C C . ALA A 1 122 ? 5.640 -9.660 -11.537 1.00 94.38 122 ALA A C 1
ATOM 985 O O . ALA A 1 122 ? 4.740 -9.284 -12.291 1.00 94.38 122 ALA A O 1
ATOM 986 N N . TYR A 1 123 ? 5.377 -10.211 -10.355 1.00 87.75 123 TYR A N 1
ATOM 987 C CA . TYR A 1 123 ? 4.020 -10.360 -9.854 1.00 87.75 123 TYR A CA 1
ATOM 988 C C . TYR A 1 123 ? 3.362 -8.999 -9.587 1.00 87.75 123 TYR A C 1
ATOM 990 O O . TYR A 1 123 ? 2.198 -8.795 -9.945 1.00 87.75 123 TYR A O 1
ATOM 998 N N . ARG A 1 124 ? 4.116 -8.019 -9.070 1.00 88.00 124 ARG A N 1
ATOM 999 C CA . ARG A 1 124 ? 3.627 -6.642 -8.911 1.00 88.00 124 ARG A CA 1
ATOM 1000 C C . ARG A 1 124 ? 3.253 -5.998 -10.250 1.00 88.00 124 ARG A C 1
ATOM 1002 O O . ARG A 1 124 ? 2.218 -5.340 -10.340 1.00 88.00 124 ARG A O 1
ATOM 1009 N N . ALA A 1 125 ? 4.025 -6.233 -11.310 1.00 90.00 125 ALA A N 1
ATOM 1010 C CA . ALA A 1 125 ? 3.665 -5.786 -12.657 1.00 90.00 125 ALA A CA 1
ATOM 1011 C C . ALA A 1 125 ? 2.334 -6.402 -13.140 1.00 90.00 125 ALA A C 1
ATOM 1013 O O . ALA A 1 125 ? 1.507 -5.698 -13.725 1.00 90.00 125 ALA A O 1
ATOM 1014 N N . ILE A 1 126 ? 2.084 -7.682 -12.837 1.00 86.75 126 ILE A N 1
ATOM 1015 C CA . ILE A 1 126 ? 0.814 -8.357 -13.161 1.00 86.75 126 ILE A CA 1
ATOM 1016 C C . ILE A 1 126 ? -0.374 -7.705 -12.442 1.00 86.75 126 ILE A C 1
ATOM 1018 O O . ILE A 1 126 ? -1.417 -7.442 -13.066 1.00 86.75 126 ILE A O 1
ATOM 1022 N N . GLN A 1 127 ? -0.195 -7.393 -11.154 1.00 82.00 127 GLN A N 1
ATOM 1023 C CA . GLN A 1 127 ? -1.170 -6.654 -10.345 1.00 82.00 127 GLN A CA 1
ATOM 1024 C C . GLN A 1 127 ? -1.457 -5.261 -10.924 1.00 82.00 127 GLN A C 1
ATOM 1026 O O . GLN A 1 127 ? -2.618 -4.864 -10.995 1.00 82.00 127 GLN A O 1
ATOM 1031 N N . ASN A 1 128 ? -0.428 -4.572 -11.427 1.00 82.56 128 ASN A N 1
ATOM 1032 C CA . ASN A 1 128 ? -0.533 -3.247 -12.050 1.00 82.56 128 ASN A CA 1
ATOM 1033 C C . ASN A 1 128 ? -1.139 -3.254 -13.467 1.00 82.56 128 ASN A C 1
ATOM 1035 O O . ASN A 1 128 ? -1.210 -2.207 -14.104 1.00 82.56 128 ASN A O 1
ATOM 1039 N N . GLY A 1 129 ? -1.581 -4.402 -13.988 1.00 85.50 129 GLY A N 1
ATOM 1040 C CA . GLY A 1 129 ? -2.248 -4.449 -15.292 1.00 85.50 129 GLY A CA 1
ATOM 1041 C C . GLY A 1 129 ? -1.372 -4.906 -16.463 1.00 85.50 129 GLY A C 1
ATOM 1042 O O . GLY A 1 129 ? -1.871 -4.980 -17.589 1.00 85.50 129 GLY A O 1
ATOM 1043 N N . PHE A 1 130 ? -0.134 -5.331 -16.216 1.00 94.31 130 PHE A N 1
ATOM 1044 C CA . PHE A 1 130 ? 0.776 -5.832 -17.251 1.00 94.31 130 PHE A CA 1
ATOM 1045 C C . PHE A 1 130 ? 0.812 -7.362 -17.307 1.00 94.31 130 PHE A C 1
ATOM 1047 O O . PHE A 1 130 ? 0.274 -8.037 -16.431 1.00 94.31 130 PHE A O 1
ATOM 1054 N N . ASP A 1 131 ? 1.387 -7.923 -18.363 1.00 95.50 131 ASP A N 1
ATOM 1055 C CA . ASP A 1 131 ? 1.808 -9.319 -18.429 1.00 95.50 131 ASP A CA 1
ATOM 1056 C C . ASP A 1 131 ? 3.312 -9.429 -18.134 1.00 95.50 131 ASP A C 1
ATOM 1058 O O . ASP A 1 131 ? 4.089 -8.500 -18.370 1.00 95.50 131 ASP A O 1
ATOM 1062 N N . ALA A 1 132 ? 3.725 -10.566 -17.583 1.00 96.38 132 ALA A N 1
ATOM 1063 C CA . ALA A 1 132 ? 5.122 -10.850 -17.299 1.00 96.38 132 ALA A CA 1
ATOM 1064 C C . ALA A 1 132 ? 5.460 -12.282 -17.711 1.00 96.38 132 ALA A C 1
ATOM 1066 O O . ALA A 1 132 ? 4.565 -13.123 -17.772 1.00 96.38 132 ALA A O 1
ATOM 1067 N N . PHE A 1 133 ? 6.734 -12.548 -17.986 1.00 97.88 133 PHE A N 1
ATOM 1068 C CA . PHE A 1 133 ? 7.251 -13.882 -18.277 1.00 97.88 133 PHE A CA 1
ATOM 1069 C C . PHE A 1 133 ? 8.588 -14.099 -17.574 1.00 97.88 133 PHE A C 1
ATOM 1071 O O . PHE A 1 133 ? 9.435 -13.206 -17.577 1.00 97.88 133 PHE A O 1
ATOM 1078 N N . PHE A 1 134 ? 8.763 -15.265 -16.963 1.00 97.69 134 PHE A N 1
ATOM 1079 C CA . PHE A 1 134 ? 9.971 -15.690 -16.271 1.00 97.69 134 PHE A CA 1
ATOM 1080 C C . PHE A 1 134 ? 10.608 -16.859 -17.017 1.00 97.69 134 PHE A C 1
ATOM 1082 O O . PHE A 1 134 ? 9.927 -17.801 -17.413 1.00 97.69 134 PHE A O 1
ATOM 1089 N N . THR A 1 135 ? 11.925 -16.801 -17.172 1.00 96.69 135 THR A N 1
ATOM 1090 C CA . THR A 1 135 ? 12.749 -17.868 -17.744 1.00 96.69 135 THR A CA 1
ATOM 1091 C C . THR A 1 135 ? 14.137 -17.806 -17.123 1.00 96.69 135 THR A C 1
ATOM 1093 O O . THR A 1 135 ? 14.594 -16.731 -16.719 1.00 96.69 135 THR A O 1
ATOM 1096 N N . THR A 1 136 ? 14.851 -18.924 -17.080 1.00 94.81 136 THR A N 1
ATOM 1097 C CA . THR A 1 136 ? 16.301 -18.862 -16.859 1.00 94.81 136 THR A CA 1
ATOM 1098 C C . THR A 1 136 ? 17.010 -18.417 -18.140 1.00 94.81 136 THR A C 1
ATOM 1100 O O . THR A 1 136 ? 16.489 -18.571 -19.250 1.00 94.81 136 THR A O 1
ATOM 1103 N N . ALA A 1 137 ? 18.212 -17.857 -18.000 1.00 93.25 137 ALA A N 1
ATOM 1104 C CA . ALA A 1 137 ? 19.060 -17.505 -19.135 1.00 93.25 137 ALA A CA 1
ATOM 1105 C C . ALA A 1 137 ? 19.409 -18.733 -19.991 1.00 93.25 137 ALA A C 1
ATOM 1107 O O . ALA A 1 137 ? 19.428 -18.632 -21.213 1.00 93.25 137 ALA A O 1
ATOM 1108 N N . ALA A 1 138 ? 19.644 -19.883 -19.350 1.00 91.12 138 ALA A N 1
ATOM 1109 C CA . ALA A 1 138 ? 19.943 -21.138 -20.033 1.00 91.12 138 ALA A CA 1
ATOM 1110 C C . ALA A 1 138 ? 18.763 -21.611 -20.894 1.00 91.12 138 ALA A C 1
ATOM 1112 O O . ALA A 1 138 ? 18.943 -21.797 -22.089 1.00 91.12 138 ALA A O 1
ATOM 1113 N N . GLU A 1 139 ? 17.554 -21.698 -20.327 1.00 93.12 139 GLU A N 1
ATOM 1114 C CA . GLU A 1 139 ? 16.352 -22.107 -21.074 1.00 93.12 139 GLU A CA 1
ATOM 1115 C C . GLU A 1 139 ? 16.056 -21.174 -22.252 1.00 93.12 139 GLU A C 1
ATOM 1117 O O . GLU A 1 139 ? 15.729 -21.644 -23.337 1.00 93.12 139 GLU A O 1
ATOM 1122 N N . LEU A 1 140 ? 16.202 -19.858 -22.055 1.00 95.00 140 LEU A N 1
ATOM 1123 C CA . LEU A 1 140 ? 16.018 -18.876 -23.125 1.00 95.00 140 LEU A CA 1
ATOM 1124 C C . LEU A 1 140 ? 17.017 -19.103 -24.261 1.00 95.00 140 LEU A C 1
ATOM 1126 O O . LEU A 1 140 ? 16.634 -19.092 -25.429 1.00 95.00 140 LEU A O 1
ATOM 1130 N N . ILE A 1 141 ? 18.301 -19.266 -23.932 1.00 93.44 141 ILE A N 1
ATOM 1131 C CA . ILE A 1 141 ? 19.352 -19.460 -24.935 1.00 93.44 141 ILE A CA 1
ATOM 1132 C C . ILE A 1 141 ? 19.141 -20.790 -25.658 1.00 93.44 141 ILE A C 1
ATOM 1134 O O . ILE A 1 141 ? 19.154 -20.806 -26.884 1.00 93.44 141 ILE A O 1
ATOM 1138 N N . ASP A 1 142 ? 18.883 -21.873 -24.927 1.00 92.38 142 ASP A N 1
ATOM 1139 C CA . ASP A 1 142 ? 18.692 -23.203 -25.503 1.00 92.38 142 ASP A CA 1
ATOM 1140 C C . ASP A 1 142 ? 17.475 -23.257 -26.439 1.00 92.38 142 ASP A C 1
ATOM 1142 O O . ASP A 1 142 ? 17.590 -23.799 -27.545 1.00 92.38 142 ASP A O 1
ATOM 1146 N N . ASP A 1 143 ? 16.345 -22.652 -26.048 1.00 94.69 143 ASP A N 1
ATOM 1147 C CA . ASP A 1 143 ? 15.141 -22.560 -26.888 1.00 94.69 143 ASP A CA 1
ATOM 1148 C C . ASP A 1 143 ? 15.414 -21.770 -28.175 1.00 94.69 143 ASP A C 1
ATOM 1150 O O . ASP A 1 143 ? 15.140 -22.244 -29.283 1.00 94.69 143 ASP A O 1
ATOM 1154 N N . LEU A 1 144 ? 16.037 -20.592 -28.063 1.00 95.81 144 LEU A N 1
ATOM 1155 C CA . LEU A 1 144 ? 16.333 -19.756 -29.228 1.00 95.81 144 LEU A CA 1
ATOM 1156 C C . LEU A 1 144 ? 17.389 -20.379 -30.146 1.00 95.81 144 LEU A C 1
ATOM 1158 O O . LEU A 1 144 ? 17.226 -20.342 -31.367 1.00 95.81 144 LEU A O 1
ATOM 1162 N N . SER A 1 145 ? 18.429 -21.002 -29.593 1.00 93.50 145 SER A N 1
ATOM 1163 C CA . SER A 1 145 ? 19.451 -21.715 -30.363 1.00 93.50 145 SER A CA 1
ATOM 1164 C C . SER A 1 145 ? 18.867 -22.935 -31.080 1.00 93.50 145 SER A C 1
ATOM 1166 O O . SER A 1 145 ? 19.204 -23.192 -32.240 1.00 93.50 145 SER A O 1
ATOM 1168 N N . ALA A 1 146 ? 17.963 -23.684 -30.437 1.00 94.00 146 ALA A N 1
ATOM 1169 C CA . ALA A 1 146 ? 17.235 -24.776 -31.084 1.00 94.00 146 ALA A CA 1
ATOM 1170 C C . ALA A 1 146 ? 16.342 -24.258 -32.216 1.00 94.00 146 ALA A C 1
ATOM 1172 O O . ALA A 1 146 ? 16.464 -24.719 -33.354 1.00 94.00 146 ALA A O 1
ATOM 1173 N N . ALA A 1 147 ? 15.536 -23.230 -31.950 1.00 95.06 147 ALA A N 1
ATOM 1174 C CA . ALA A 1 147 ? 14.680 -22.610 -32.953 1.00 95.06 147 ALA A CA 1
ATOM 1175 C C . ALA A 1 147 ? 15.481 -22.018 -34.123 1.00 95.06 147 ALA A C 1
ATOM 1177 O O . ALA A 1 147 ? 15.023 -22.068 -35.265 1.00 95.06 147 ALA A O 1
ATOM 1178 N N . PHE A 1 148 ? 16.679 -21.482 -33.876 1.00 93.62 148 PHE A N 1
ATOM 1179 C CA . PHE A 1 148 ? 17.574 -20.988 -34.922 1.00 93.62 148 PHE A CA 1
ATOM 1180 C C . PHE A 1 148 ? 18.045 -22.107 -35.852 1.00 93.62 148 PHE A C 1
ATOM 1182 O O . PHE A 1 148 ? 17.916 -21.968 -37.070 1.00 93.62 148 PHE A O 1
ATOM 1189 N N . ARG A 1 149 ? 18.495 -23.245 -35.301 1.00 93.56 149 ARG A N 1
ATOM 1190 C CA . ARG A 1 149 ? 18.871 -24.432 -36.098 1.00 93.56 149 ARG A CA 1
ATOM 1191 C C . ARG A 1 149 ? 17.712 -24.959 -36.944 1.00 93.56 149 ARG A C 1
ATOM 1193 O O . ARG A 1 149 ? 17.929 -25.502 -38.022 1.00 93.56 149 ARG A O 1
ATOM 1200 N N . GLU A 1 150 ? 16.488 -24.769 -36.469 1.00 95.19 150 GLU A N 1
ATOM 1201 C CA . GLU A 1 150 ? 15.258 -25.211 -37.128 1.00 95.19 150 GLU A CA 1
ATOM 1202 C C . GLU A 1 150 ? 14.644 -24.147 -38.060 1.00 95.19 150 GLU A C 1
ATOM 1204 O O . GLU A 1 150 ? 13.565 -24.363 -38.611 1.00 95.19 150 GLU A O 1
ATOM 1209 N N . GLY A 1 151 ? 15.293 -22.988 -38.235 1.00 94.31 151 GLY A N 1
ATOM 1210 C CA . GLY A 1 151 ? 14.799 -21.897 -39.085 1.00 94.31 151 GLY A CA 1
ATOM 1211 C C . GLY A 1 151 ? 13.552 -21.179 -38.544 1.00 94.31 151 GLY A C 1
ATOM 1212 O O . GLY A 1 151 ? 12.868 -20.480 -39.290 1.00 94.31 151 GLY A O 1
ATOM 1213 N N . ARG A 1 152 ? 13.244 -21.335 -37.251 1.00 95.62 152 ARG A N 1
ATOM 1214 C CA . ARG A 1 152 ? 12.054 -20.801 -36.560 1.00 95.62 152 ARG A CA 1
ATOM 1215 C C . ARG A 1 152 ? 12.365 -19.700 -35.537 1.00 95.62 152 ARG A C 1
ATOM 1217 O O . ARG A 1 152 ? 11.488 -19.327 -34.759 1.00 95.62 152 ARG A O 1
ATOM 1224 N N . LEU A 1 153 ? 13.574 -19.129 -35.557 1.00 92.62 153 LEU A N 1
ATOM 1225 C CA . LEU A 1 153 ? 14.018 -18.119 -34.580 1.00 92.62 153 LEU A CA 1
ATOM 1226 C C . LEU A 1 153 ? 13.040 -16.940 -34.438 1.00 92.62 153 LEU A C 1
ATOM 1228 O O . LEU A 1 153 ? 12.708 -16.545 -33.325 1.00 92.62 153 LEU A O 1
ATOM 1232 N N . ALA A 1 154 ? 12.537 -16.399 -35.553 1.00 91.62 154 ALA A N 1
ATOM 1233 C CA . ALA A 1 154 ? 11.613 -15.263 -35.526 1.00 91.62 154 ALA A CA 1
ATOM 1234 C C . ALA A 1 154 ? 10.318 -15.567 -34.751 1.00 91.62 154 ALA A C 1
ATOM 1236 O O . ALA A 1 154 ? 9.787 -14.688 -34.076 1.00 91.62 154 ALA A O 1
ATOM 1237 N N . GLN A 1 155 ? 9.831 -16.809 -34.825 1.00 93.19 155 GLN A N 1
ATOM 1238 C CA . GLN A 1 155 ? 8.652 -17.254 -34.088 1.00 93.19 155 GLN A CA 1
ATOM 1239 C C . GLN A 1 155 ? 8.971 -17.415 -32.596 1.00 93.19 155 GLN A C 1
ATOM 1241 O O . GLN A 1 155 ? 8.236 -16.882 -31.767 1.00 93.19 155 GLN A O 1
ATOM 1246 N N . ALA A 1 156 ? 10.080 -18.077 -32.252 1.00 94.56 156 ALA A N 1
ATOM 1247 C CA . ALA A 1 156 ? 10.480 -18.304 -30.859 1.00 94.56 156 ALA A CA 1
ATOM 1248 C C . ALA A 1 156 ? 10.779 -16.991 -30.106 1.00 94.56 156 ALA A C 1
ATOM 1250 O O . ALA A 1 156 ? 10.341 -16.803 -28.972 1.00 94.56 156 ALA A O 1
ATOM 1251 N N . LEU A 1 157 ? 11.398 -16.007 -30.775 1.00 95.00 157 LEU A N 1
ATOM 1252 C CA . LEU A 1 157 ? 11.661 -14.678 -30.204 1.00 95.00 157 LEU A CA 1
ATOM 1253 C C . LEU A 1 157 ? 10.398 -13.972 -29.693 1.00 95.00 157 LEU A C 1
ATOM 1255 O O . LEU A 1 157 ? 10.486 -13.150 -28.777 1.00 95.00 157 LEU A O 1
ATOM 1259 N N . THR A 1 158 ? 9.219 -14.262 -30.255 1.00 95.06 158 THR A N 1
ATOM 1260 C CA . THR A 1 158 ? 7.974 -13.607 -29.823 1.00 95.06 158 THR A CA 1
ATOM 1261 C C . THR A 1 158 ? 7.629 -13.917 -28.369 1.00 95.06 158 THR A C 1
ATOM 1263 O O . THR A 1 158 ? 7.186 -13.009 -27.664 1.00 95.06 158 THR A O 1
ATOM 1266 N N . ALA A 1 159 ? 7.925 -15.130 -27.887 1.00 94.38 159 ALA A N 1
ATOM 1267 C CA . ALA A 1 159 ? 7.670 -15.540 -26.506 1.00 94.38 159 ALA A CA 1
ATOM 1268 C C . ALA A 1 159 ? 8.431 -14.668 -25.493 1.00 94.38 159 ALA A C 1
ATOM 1270 O O . ALA A 1 159 ? 7.895 -14.318 -24.444 1.00 94.38 159 ALA A O 1
ATOM 1271 N N . TYR A 1 160 ? 9.644 -14.234 -25.847 1.00 97.00 160 TYR A N 1
ATOM 1272 C CA . TYR A 1 160 ? 10.509 -13.432 -24.978 1.00 97.00 160 TYR A CA 1
ATOM 1273 C C . TYR A 1 160 ? 10.383 -11.920 -25.214 1.00 97.00 160 TYR A C 1
ATOM 1275 O O . TYR A 1 160 ? 10.726 -11.121 -24.344 1.00 97.00 160 TYR A O 1
ATOM 1283 N N . THR A 1 161 ? 9.871 -11.482 -26.366 1.00 96.56 161 THR A N 1
ATOM 1284 C CA . THR A 1 161 ? 9.784 -10.052 -26.729 1.00 96.56 161 THR A CA 1
ATOM 1285 C C . THR A 1 161 ? 8.401 -9.431 -26.517 1.00 96.56 161 THR A C 1
ATOM 1287 O O . THR A 1 161 ? 8.310 -8.229 -26.260 1.00 96.56 161 THR A O 1
ATOM 1290 N N . HIS A 1 162 ? 7.321 -10.219 -26.575 1.00 94.75 162 HIS A N 1
ATOM 1291 C CA . HIS A 1 162 ? 5.955 -9.719 -26.377 1.00 94.75 162 HIS A CA 1
ATOM 1292 C C . HIS A 1 162 ? 5.592 -9.336 -24.936 1.00 94.75 162 HIS A C 1
ATOM 1294 O O . HIS A 1 162 ? 4.977 -8.273 -24.786 1.00 94.75 162 HIS A O 1
ATOM 1300 N N . PRO A 1 163 ? 5.940 -10.133 -23.900 1.00 96.31 163 PRO A N 1
ATOM 1301 C CA . PRO A 1 163 ? 5.545 -9.835 -22.526 1.00 96.31 163 PRO A CA 1
ATOM 1302 C C . PRO A 1 163 ? 6.002 -8.438 -22.114 1.00 96.31 163 PRO A C 1
ATOM 1304 O O . PRO A 1 163 ? 7.135 -8.045 -22.420 1.00 96.31 163 PRO A O 1
ATOM 1307 N N . ALA A 1 164 ? 5.163 -7.679 -21.412 1.00 96.94 164 ALA A N 1
ATOM 1308 C CA . ALA A 1 164 ? 5.505 -6.322 -21.003 1.00 96.94 164 ALA A CA 1
ATOM 1309 C C . ALA A 1 164 ? 6.736 -6.292 -20.084 1.00 96.94 164 ALA A C 1
ATOM 1311 O O . ALA A 1 164 ? 7.591 -5.418 -20.243 1.00 96.94 164 ALA A O 1
ATOM 1312 N N . LEU A 1 165 ? 6.879 -7.303 -19.224 1.00 98.06 165 LEU A N 1
ATOM 1313 C CA . LEU A 1 165 ? 8.060 -7.537 -18.399 1.00 98.06 165 LEU A CA 1
ATOM 1314 C C . LEU A 1 165 ? 8.633 -8.943 -18.629 1.00 98.06 165 LEU A C 1
ATOM 1316 O O . LEU A 1 165 ? 7.915 -9.934 -18.540 1.00 98.06 165 LEU A O 1
ATOM 1320 N N . LEU A 1 166 ? 9.935 -9.030 -18.897 1.00 98.44 166 LEU A N 1
ATOM 1321 C CA . LEU A 1 166 ? 10.671 -10.293 -18.968 1.00 98.44 166 LEU A CA 1
ATOM 1322 C C . LEU A 1 166 ? 11.623 -10.390 -17.774 1.00 98.44 166 LEU A C 1
ATOM 1324 O O . LEU A 1 166 ? 12.404 -9.469 -17.542 1.00 98.44 166 LEU A O 1
ATOM 1328 N N . VAL A 1 167 ? 11.584 -11.504 -17.051 1.00 98.25 167 VAL A N 1
ATOM 1329 C CA . VAL A 1 167 ? 12.590 -11.875 -16.054 1.00 98.25 167 VAL A CA 1
ATOM 1330 C C . VAL A 1 167 ? 13.492 -12.945 -16.652 1.00 98.25 167 VAL A C 1
ATOM 1332 O O . VAL A 1 167 ? 13.004 -13.984 -17.089 1.00 98.25 167 VAL A O 1
ATOM 1335 N N . VAL A 1 168 ? 14.797 -12.686 -16.649 1.00 97.12 168 VAL A N 1
ATOM 1336 C CA . VAL A 1 168 ? 15.831 -13.632 -17.070 1.00 97.12 168 VAL A CA 1
ATOM 1337 C C . VAL A 1 168 ? 16.719 -13.942 -15.866 1.00 97.12 168 VAL A C 1
ATOM 1339 O O . VAL A 1 168 ? 17.552 -13.131 -15.449 1.00 97.12 168 VAL A O 1
ATOM 1342 N N . ASP A 1 169 ? 16.494 -15.107 -15.269 1.00 95.06 169 ASP A N 1
ATOM 1343 C CA . ASP A 1 169 ? 17.169 -15.547 -14.047 1.00 95.06 169 ASP A CA 1
ATOM 1344 C C . ASP A 1 169 ? 18.516 -16.229 -14.353 1.00 95.06 169 ASP A C 1
ATOM 1346 O O . ASP A 1 169 ? 18.698 -16.843 -15.404 1.00 95.06 169 ASP A O 1
ATOM 1350 N N . GLU A 1 170 ? 19.459 -16.136 -13.415 1.00 89.50 170 GLU A N 1
ATOM 1351 C CA . GLU A 1 170 ? 20.730 -16.879 -13.408 1.00 89.50 170 GLU A CA 1
ATOM 1352 C C . GLU A 1 170 ? 21.684 -16.624 -14.593 1.00 89.50 170 GLU A C 1
ATOM 1354 O O . GLU A 1 170 ? 22.398 -17.523 -15.048 1.00 89.50 170 GLU A O 1
ATOM 1359 N N . VAL A 1 171 ? 21.800 -15.374 -15.050 1.00 84.94 171 VAL A N 1
ATOM 1360 C CA . VAL A 1 171 ? 22.856 -15.001 -16.006 1.00 84.94 171 VAL A CA 1
ATOM 1361 C C . VAL A 1 171 ? 24.224 -15.171 -15.331 1.00 84.94 171 VAL A C 1
ATOM 1363 O O . VAL A 1 171 ? 24.547 -14.425 -14.406 1.00 84.94 171 VAL A O 1
ATOM 1366 N N . GLY A 1 172 ? 25.044 -16.136 -15.760 1.00 72.88 172 GLY A N 1
ATOM 1367 C CA . GLY A 1 172 ? 26.411 -16.322 -15.231 1.00 72.88 172 GLY A CA 1
ATOM 1368 C C . GLY A 1 172 ? 26.722 -17.630 -14.502 1.00 72.88 172 GLY A C 1
ATOM 1369 O O . GLY A 1 172 ? 27.832 -17.751 -13.972 1.00 72.88 172 GLY A O 1
ATOM 1370 N N . TYR A 1 173 ? 25.793 -18.592 -14.463 1.00 60.44 173 TYR A N 1
ATOM 1371 C CA . TYR A 1 173 ? 26.005 -19.883 -13.788 1.00 60.44 173 TYR A CA 1
ATOM 1372 C C . TYR A 1 173 ? 26.531 -21.012 -14.692 1.00 60.44 173 TYR A C 1
ATOM 1374 O O . TYR A 1 173 ? 27.216 -21.903 -14.194 1.00 60.44 173 TYR A O 1
ATOM 1382 N N . LEU A 1 174 ? 26.270 -20.965 -16.001 1.00 60.25 174 LEU A N 1
ATOM 1383 C CA . LEU A 1 174 ? 26.703 -21.975 -16.973 1.00 60.25 174 LEU A CA 1
ATOM 1384 C C . LEU A 1 174 ? 27.510 -21.312 -18.096 1.00 60.25 174 LEU A C 1
ATOM 1386 O O . LEU A 1 174 ? 27.214 -20.184 -18.487 1.00 60.25 174 LEU A O 1
ATOM 1390 N N . THR A 1 175 ? 28.535 -22.000 -18.602 1.00 61.81 175 THR A N 1
ATOM 1391 C CA . THR A 1 175 ? 29.159 -21.653 -19.888 1.00 61.81 175 THR A CA 1
ATOM 1392 C C . THR A 1 175 ? 28.168 -22.002 -20.982 1.00 61.81 175 THR A C 1
ATOM 1394 O O . THR A 1 175 ? 27.834 -23.176 -21.157 1.00 61.81 175 THR A O 1
ATOM 1397 N N . TYR A 1 176 ? 27.654 -20.986 -21.658 1.00 72.44 176 TYR A N 1
ATOM 1398 C CA . TYR A 1 176 ? 26.654 -21.169 -22.696 1.00 72.44 176 TYR A CA 1
ATOM 1399 C C . TYR A 1 176 ? 27.298 -21.609 -24.022 1.00 72.44 176 TYR A C 1
ATOM 1401 O O . TYR A 1 176 ? 28.521 -21.592 -24.174 1.00 72.44 176 TYR A O 1
ATOM 1409 N N . GLY A 1 177 ? 26.473 -21.995 -25.000 1.00 75.38 177 GLY A N 1
ATOM 1410 C CA . GLY A 1 177 ? 26.937 -22.199 -26.375 1.00 75.38 177 GLY A CA 1
ATOM 1411 C C . GLY A 1 177 ? 27.592 -20.938 -26.955 1.00 75.38 177 GLY A C 1
ATOM 1412 O O . GLY A 1 177 ? 27.361 -19.824 -26.488 1.00 75.38 177 GLY A O 1
ATOM 1413 N N . THR A 1 178 ? 28.405 -21.090 -28.002 1.00 80.75 178 THR A N 1
ATOM 1414 C CA . THR A 1 178 ? 29.118 -19.966 -28.645 1.00 80.75 178 THR A CA 1
ATOM 1415 C C . THR A 1 178 ? 28.186 -18.919 -29.270 1.00 80.75 178 THR A C 1
ATOM 1417 O O . THR A 1 178 ? 28.616 -17.820 -29.594 1.00 80.75 178 THR A O 1
ATOM 1420 N N . ASP A 1 179 ? 26.912 -19.251 -29.469 1.00 86.25 179 ASP A N 1
ATOM 1421 C CA . ASP A 1 179 ? 25.860 -18.383 -30.001 1.00 86.25 179 ASP A CA 1
ATOM 1422 C C . ASP A 1 179 ? 25.013 -17.693 -28.913 1.00 86.25 179 ASP A C 1
ATOM 1424 O O . ASP A 1 179 ? 24.127 -16.899 -29.232 1.00 86.25 179 ASP A O 1
ATOM 1428 N N . ALA A 1 180 ? 25.300 -17.931 -27.633 1.00 88.06 180 ALA A N 1
ATOM 1429 C CA . ALA A 1 180 ? 24.533 -17.406 -26.506 1.00 88.06 180 ALA A CA 1
ATOM 1430 C C . ALA A 1 180 ? 24.424 -15.881 -26.474 1.00 88.06 180 ALA A C 1
ATOM 1432 O O . ALA A 1 180 ? 23.333 -15.338 -26.275 1.00 88.06 180 ALA A O 1
ATOM 1433 N N . ALA A 1 181 ? 25.545 -15.187 -26.705 1.00 90.19 181 ALA A N 1
ATOM 1434 C CA . ALA A 1 181 ? 25.567 -13.732 -26.792 1.00 90.19 181 ALA A CA 1
ATOM 1435 C C . ALA A 1 181 ? 24.622 -13.226 -27.890 1.00 90.19 181 ALA A C 1
ATOM 1437 O O . ALA A 1 181 ? 23.847 -12.302 -27.652 1.00 90.19 181 ALA A O 1
ATOM 1438 N N . ASN A 1 182 ? 24.627 -13.877 -29.059 1.00 92.38 182 ASN A N 1
ATOM 1439 C CA . ASN A 1 182 ? 23.751 -13.531 -30.178 1.00 92.38 182 ASN A CA 1
ATOM 1440 C C . ASN A 1 182 ? 22.273 -13.724 -29.819 1.00 92.38 182 ASN A C 1
ATOM 1442 O O . ASN A 1 182 ? 21.464 -12.820 -30.043 1.00 92.38 182 ASN A O 1
ATOM 1446 N N . MET A 1 183 ? 21.912 -14.868 -29.225 1.00 94.62 183 MET A N 1
ATOM 1447 C CA . MET A 1 183 ? 20.522 -15.156 -28.846 1.00 94.62 183 MET A CA 1
ATOM 1448 C C . MET A 1 183 ? 19.996 -14.144 -27.822 1.00 94.62 183 MET A C 1
ATOM 1450 O O . MET A 1 183 ? 18.934 -13.545 -28.021 1.00 94.62 183 MET A O 1
ATOM 1454 N N . LEU A 1 184 ? 20.769 -13.878 -26.763 1.00 94.31 184 LEU A N 1
ATOM 1455 C CA . LEU A 1 184 ? 20.386 -12.900 -25.746 1.00 94.31 184 LEU A CA 1
ATOM 1456 C C . LEU A 1 184 ? 20.341 -11.472 -26.316 1.00 94.31 184 LEU A C 1
ATOM 1458 O O . LEU A 1 184 ? 19.428 -10.705 -25.991 1.00 94.31 184 LEU A O 1
ATOM 1462 N N . PHE A 1 185 ? 21.272 -11.124 -27.210 1.00 95.19 185 PHE A N 1
ATOM 1463 C CA . PHE A 1 185 ? 21.293 -9.828 -27.887 1.00 95.19 185 PHE A CA 1
ATOM 1464 C C . PHE A 1 185 ? 20.030 -9.596 -28.721 1.00 95.19 185 PHE A C 1
ATOM 1466 O O . PHE A 1 185 ? 19.466 -8.503 -28.658 1.00 95.19 185 PHE A O 1
ATOM 1473 N N . HIS A 1 186 ? 19.531 -10.599 -29.453 1.00 95.50 186 HIS A N 1
ATOM 1474 C CA . HIS A 1 186 ? 18.283 -10.464 -30.213 1.00 95.50 186 HIS A CA 1
ATOM 1475 C C . HIS A 1 186 ? 17.093 -10.093 -29.319 1.00 95.50 186 HIS A C 1
ATOM 1477 O O . HIS A 1 186 ? 16.340 -9.172 -29.655 1.00 95.50 186 HIS A O 1
ATOM 1483 N N . VAL A 1 187 ? 16.956 -10.753 -28.164 1.00 97.44 187 VAL A N 1
ATOM 1484 C CA . VAL A 1 187 ? 15.890 -10.459 -27.192 1.00 97.44 187 VAL A CA 1
ATOM 1485 C C . VAL A 1 187 ? 16.048 -9.051 -26.623 1.00 97.44 187 VAL A C 1
ATOM 1487 O O . VAL A 1 187 ? 15.105 -8.258 -26.665 1.00 97.44 187 VAL A O 1
ATOM 1490 N N . VAL A 1 188 ? 17.239 -8.713 -26.123 1.00 97.00 188 VAL A N 1
ATOM 1491 C CA . VAL A 1 188 ? 17.506 -7.406 -25.501 1.00 97.00 188 VAL A CA 1
ATOM 1492 C C . VAL A 1 188 ? 17.323 -6.272 -26.506 1.00 97.00 188 VAL A C 1
ATOM 1494 O O . VAL A 1 188 ? 16.701 -5.265 -26.177 1.00 97.00 188 VAL A O 1
ATOM 1497 N N . ASN A 1 189 ? 17.797 -6.433 -27.741 1.00 96.56 189 ASN A N 1
ATOM 1498 C CA . ASN A 1 189 ? 17.701 -5.407 -28.772 1.00 96.56 189 ASN A CA 1
ATOM 1499 C C . ASN A 1 189 ? 16.249 -5.142 -29.201 1.00 96.56 189 ASN A C 1
ATOM 1501 O O . ASN A 1 189 ? 15.850 -3.980 -29.292 1.00 96.56 189 ASN A O 1
ATOM 1505 N N . ASP A 1 190 ? 15.434 -6.180 -29.434 1.00 96.62 190 ASP A N 1
ATOM 1506 C CA . ASP A 1 190 ? 14.022 -5.979 -29.797 1.00 96.62 190 ASP A CA 1
ATOM 1507 C C . ASP A 1 190 ? 13.230 -5.340 -28.643 1.00 96.62 190 ASP A C 1
ATOM 1509 O O . ASP A 1 190 ? 12.543 -4.331 -28.842 1.00 96.62 190 ASP A O 1
ATOM 1513 N N . ARG A 1 191 ? 13.413 -5.837 -27.411 1.00 97.25 191 ARG A N 1
ATOM 1514 C CA . ARG A 1 191 ? 12.769 -5.269 -26.216 1.00 97.25 191 ARG A CA 1
ATOM 1515 C C . ARG A 1 191 ? 13.196 -3.827 -25.967 1.00 97.25 191 ARG A C 1
ATOM 1517 O O . ARG A 1 191 ? 12.344 -2.981 -25.692 1.00 97.25 191 ARG A O 1
ATOM 1524 N N . HIS A 1 192 ? 14.481 -3.520 -26.133 1.00 95.88 192 HIS A N 1
ATOM 1525 C CA . HIS A 1 192 ? 14.997 -2.163 -26.015 1.00 95.88 192 HIS A CA 1
ATOM 1526 C C . HIS A 1 192 ? 14.305 -1.228 -27.025 1.00 95.88 192 HIS A C 1
ATOM 1528 O O . HIS A 1 192 ? 13.712 -0.225 -26.616 1.00 95.88 192 HIS A O 1
ATOM 1534 N N . ARG A 1 193 ? 14.263 -1.595 -28.317 1.00 94.94 193 ARG A N 1
ATOM 1535 C CA . ARG A 1 193 ? 13.600 -0.801 -29.374 1.00 94.94 193 ARG A CA 1
ATOM 1536 C C . ARG A 1 193 ? 12.112 -0.566 -29.106 1.00 94.94 193 ARG A C 1
ATOM 1538 O O . ARG A 1 193 ? 11.605 0.513 -29.401 1.00 94.94 193 ARG A O 1
ATOM 1545 N N . ARG A 1 194 ? 11.417 -1.552 -28.531 1.00 94.88 194 ARG A N 1
ATOM 1546 C CA . ARG A 1 194 ? 9.982 -1.475 -28.188 1.00 94.88 194 ARG A CA 1
ATOM 1547 C C . ARG A 1 194 ? 9.701 -0.884 -26.806 1.00 94.88 194 ARG A C 1
ATOM 1549 O O . ARG A 1 194 ? 8.550 -0.871 -26.383 1.00 94.88 194 ARG A O 1
ATOM 1556 N N . LYS A 1 195 ? 10.737 -0.426 -26.100 1.00 93.62 195 LYS A N 1
ATOM 1557 C CA . LYS A 1 195 ? 10.668 0.057 -24.716 1.00 93.62 195 LYS A CA 1
ATOM 1558 C C . LYS A 1 195 ? 9.979 -0.925 -23.756 1.00 93.62 195 LYS A C 1
ATOM 1560 O O . LYS A 1 195 ? 9.102 -0.542 -22.992 1.00 93.62 195 LYS A O 1
ATOM 1565 N N . ARG A 1 196 ? 10.385 -2.193 -23.790 1.00 96.75 196 ARG A N 1
ATOM 1566 C CA . ARG A 1 196 ? 9.897 -3.241 -22.885 1.00 96.75 196 ARG A CA 1
ATOM 1567 C C . ARG A 1 196 ? 10.899 -3.517 -21.768 1.00 96.75 196 ARG A C 1
ATOM 1569 O O . ARG A 1 196 ? 12.098 -3.594 -22.021 1.00 96.75 196 ARG A O 1
ATOM 1576 N N . SER A 1 197 ? 10.391 -3.713 -20.556 1.00 97.81 197 SER A N 1
ATOM 1577 C CA . SER A 1 197 ? 11.201 -3.859 -19.343 1.00 97.81 197 SER A CA 1
ATOM 1578 C C . SER A 1 197 ? 11.835 -5.238 -19.223 1.00 97.81 197 SER A C 1
ATOM 1580 O O . SER A 1 197 ? 11.241 -6.241 -19.633 1.00 97.81 197 SER A O 1
ATOM 1582 N N . ILE A 1 198 ? 13.033 -5.301 -18.645 1.00 98.12 198 ILE A N 1
ATOM 1583 C CA . ILE A 1 198 ? 13.746 -6.557 -18.384 1.00 98.12 198 ILE A CA 1
ATOM 1584 C C . ILE A 1 198 ? 14.312 -6.538 -16.967 1.00 98.12 198 ILE A C 1
ATOM 1586 O O . ILE A 1 198 ? 14.913 -5.546 -16.554 1.00 98.12 198 ILE A O 1
ATOM 1590 N N . ILE A 1 199 ? 14.152 -7.638 -16.235 1.00 97.81 199 ILE A N 1
ATOM 1591 C CA . ILE A 1 199 ? 14.859 -7.890 -14.979 1.00 97.81 199 ILE A CA 1
ATOM 1592 C C . ILE A 1 199 ? 15.823 -9.052 -15.200 1.00 97.81 199 ILE A C 1
ATOM 1594 O O . ILE A 1 199 ? 15.407 -10.135 -15.598 1.00 97.81 199 ILE A O 1
ATOM 1598 N N . PHE A 1 200 ? 17.097 -8.840 -14.903 1.00 96.62 200 PHE A N 1
ATOM 1599 C CA . PHE A 1 200 ? 18.114 -9.881 -14.868 1.00 96.62 200 PHE A CA 1
ATOM 1600 C C . PHE A 1 200 ? 18.471 -10.226 -13.432 1.00 96.62 200 PHE A C 1
ATOM 1602 O O . PHE A 1 200 ? 18.575 -9.330 -12.592 1.00 96.62 200 PHE A O 1
ATOM 1609 N N . THR A 1 201 ? 18.755 -11.497 -13.159 1.00 94.50 201 THR A N 1
ATOM 1610 C CA . THR A 1 201 ? 19.496 -11.877 -11.952 1.00 94.50 201 THR A CA 1
ATOM 1611 C C . THR A 1 201 ? 20.837 -12.490 -12.327 1.00 94.50 201 THR A C 1
ATOM 1613 O O . THR A 1 201 ? 20.965 -13.200 -13.323 1.00 94.50 201 THR A O 1
ATOM 1616 N N . THR A 1 202 ? 21.871 -12.182 -11.550 1.00 92.50 202 THR A N 1
ATOM 1617 C CA . THR A 1 202 ? 23.227 -12.650 -11.832 1.00 92.50 202 THR A CA 1
ATOM 1618 C C . THR A 1 202 ? 24.065 -12.748 -10.562 1.00 92.50 202 THR A C 1
ATOM 1620 O O . THR A 1 202 ? 23.859 -12.032 -9.579 1.00 92.50 202 THR A O 1
ATOM 1623 N N . ASN A 1 203 ? 25.026 -13.665 -10.559 1.00 89.75 203 ASN A N 1
ATOM 1624 C CA . ASN A 1 203 ? 26.104 -13.729 -9.571 1.00 89.75 203 ASN A CA 1
ATOM 1625 C C . ASN A 1 203 ? 27.435 -13.171 -10.110 1.00 89.75 203 ASN A C 1
ATOM 1627 O O . ASN A 1 203 ? 28.433 -13.197 -9.388 1.00 89.75 203 ASN A O 1
ATOM 1631 N N . LYS A 1 204 ? 27.467 -12.690 -11.359 1.00 88.94 204 LYS A N 1
ATOM 1632 C CA . LYS A 1 204 ? 28.645 -12.124 -12.020 1.00 88.94 204 LYS A CA 1
ATOM 1633 C C . LYS A 1 204 ? 28.413 -10.638 -12.313 1.00 88.94 204 LYS A C 1
ATOM 1635 O O . LYS A 1 204 ? 27.339 -10.274 -12.787 1.00 88.94 204 LYS A O 1
ATOM 1640 N N . PRO A 1 205 ? 29.402 -9.765 -12.069 1.00 88.56 205 PRO A N 1
ATOM 1641 C CA . PRO A 1 205 ? 29.271 -8.359 -12.436 1.00 88.56 205 PRO A CA 1
ATOM 1642 C C . PRO A 1 205 ? 29.103 -8.215 -13.962 1.00 88.56 205 PRO A C 1
ATOM 1644 O O . PRO A 1 205 ? 29.646 -9.048 -14.693 1.00 88.56 205 PRO A O 1
ATOM 1647 N N . PRO A 1 206 ? 28.430 -7.158 -14.463 1.00 87.06 206 PRO A N 1
ATOM 1648 C CA . PRO A 1 206 ? 28.230 -6.946 -15.902 1.00 87.06 206 PRO A CA 1
ATOM 1649 C C . PRO A 1 206 ? 29.524 -6.996 -16.731 1.00 87.06 206 PRO A C 1
ATOM 1651 O O . PRO A 1 206 ? 29.544 -7.570 -17.813 1.00 87.06 206 PRO A O 1
ATOM 1654 N N . ALA A 1 207 ? 30.643 -6.508 -16.183 1.00 87.44 207 ALA A N 1
ATOM 1655 C CA . ALA A 1 207 ? 31.959 -6.574 -16.828 1.00 87.44 207 ALA A CA 1
ATOM 1656 C C . ALA A 1 207 ? 32.473 -8.009 -17.082 1.00 87.44 207 ALA A C 1
ATOM 1658 O O . ALA A 1 207 ? 33.368 -8.214 -17.892 1.00 87.44 207 ALA A O 1
ATOM 1659 N N . ALA A 1 208 ? 31.931 -9.015 -16.390 1.00 88.31 208 ALA A N 1
ATOM 1660 C CA . ALA A 1 208 ? 32.291 -10.419 -16.583 1.00 88.31 208 ALA A CA 1
ATOM 1661 C C . ALA A 1 208 ? 31.369 -11.150 -17.577 1.00 88.31 208 ALA A C 1
ATOM 1663 O O . ALA A 1 208 ? 31.604 -12.328 -17.851 1.00 88.31 208 ALA A O 1
ATOM 1664 N N . TRP A 1 209 ? 30.335 -10.490 -18.115 1.00 88.38 209 TRP A N 1
ATOM 1665 C CA . TRP A 1 209 ? 29.378 -11.127 -19.025 1.00 88.38 209 TRP A CA 1
ATOM 1666 C C . TRP A 1 209 ? 30.017 -11.545 -20.351 1.00 88.38 209 TRP A C 1
ATOM 1668 O O . TRP A 1 209 ? 29.645 -12.591 -20.868 1.00 88.38 209 TRP A O 1
ATOM 1678 N N . GLY A 1 210 ? 31.030 -10.825 -20.845 1.00 86.44 210 GLY A N 1
ATOM 1679 C CA . GLY A 1 210 ? 31.754 -11.205 -22.066 1.00 86.44 210 GLY A CA 1
ATOM 1680 C C . GLY A 1 210 ? 32.375 -12.600 -21.987 1.00 86.44 210 GLY A C 1
ATOM 1681 O O . GLY A 1 210 ? 32.201 -13.422 -22.882 1.00 86.44 210 GLY A O 1
ATOM 1682 N N . LYS A 1 211 ? 32.995 -12.927 -20.846 1.00 86.00 211 LYS A N 1
ATOM 1683 C CA . LYS A 1 211 ? 33.573 -14.259 -20.594 1.00 86.00 211 LYS A CA 1
ATOM 1684 C C . LYS A 1 211 ? 32.518 -15.356 -20.472 1.00 86.00 211 LYS A C 1
ATOM 1686 O O . LYS A 1 211 ? 32.780 -16.490 -20.845 1.00 86.00 211 LYS A O 1
ATOM 1691 N N . VAL A 1 212 ? 31.357 -15.025 -19.910 1.00 85.50 212 VAL A N 1
ATOM 1692 C CA . VAL A 1 212 ? 30.241 -15.962 -19.706 1.00 85.50 212 VAL A CA 1
ATOM 1693 C C . VAL A 1 212 ? 29.522 -16.260 -21.024 1.00 85.50 212 VAL A C 1
ATOM 1695 O O . VAL A 1 212 ? 29.145 -17.400 -21.271 1.00 85.50 212 VAL A O 1
ATOM 1698 N N . LEU A 1 213 ? 29.314 -15.232 -21.848 1.00 85.88 213 LEU A N 1
ATOM 1699 C CA . LEU A 1 213 ? 28.579 -15.307 -23.111 1.00 85.88 213 LEU A CA 1
ATOM 1700 C C . LEU A 1 213 ? 29.484 -15.628 -24.314 1.00 85.88 213 LEU A C 1
ATOM 1702 O O . LEU A 1 213 ? 28.974 -15.761 -25.421 1.00 85.88 213 LEU A O 1
ATOM 1706 N N . HIS A 1 214 ? 30.796 -15.767 -24.091 1.00 86.81 214 HIS A N 1
ATOM 1707 C CA . HIS A 1 214 ? 31.824 -16.056 -25.098 1.00 86.81 214 HIS A CA 1
ATOM 1708 C C . HIS A 1 214 ? 31.973 -14.999 -26.213 1.00 86.81 214 HIS A C 1
ATOM 1710 O O . HIS A 1 214 ? 32.533 -15.296 -27.265 1.00 86.81 214 HIS A O 1
ATOM 1716 N N . ASP A 1 215 ? 31.532 -13.763 -25.964 1.00 89.94 215 ASP A N 1
ATOM 1717 C CA . ASP A 1 215 ? 31.643 -12.619 -26.877 1.00 89.94 215 ASP A CA 1
ATOM 1718 C C . ASP A 1 215 ? 31.666 -11.316 -26.054 1.00 89.94 215 ASP A C 1
ATOM 1720 O O . ASP A 1 215 ? 30.669 -10.954 -25.420 1.00 89.94 215 ASP A O 1
ATOM 1724 N N . GLU A 1 216 ? 32.819 -10.639 -25.988 1.00 89.69 216 GLU A N 1
ATOM 1725 C CA . GLU A 1 216 ? 32.956 -9.417 -25.180 1.00 89.69 216 GLU A CA 1
ATOM 1726 C C . GLU A 1 216 ? 32.210 -8.222 -25.786 1.00 89.69 216 GLU A C 1
ATOM 1728 O O . GLU A 1 216 ? 31.559 -7.477 -25.045 1.00 89.69 216 GLU A O 1
ATOM 1733 N N . ASP A 1 217 ? 32.230 -8.081 -27.113 1.00 91.69 217 ASP A N 1
ATOM 1734 C CA . ASP A 1 217 ? 31.636 -6.944 -27.818 1.00 91.69 217 ASP A CA 1
ATOM 1735 C C . ASP A 1 217 ? 30.105 -6.963 -27.697 1.00 91.69 217 ASP A C 1
ATOM 1737 O O . ASP A 1 217 ? 29.474 -5.959 -27.338 1.00 91.69 217 ASP A O 1
ATOM 1741 N N . LEU A 1 218 ? 29.482 -8.125 -27.926 1.00 91.12 218 LEU A N 1
ATOM 1742 C CA . LEU A 1 218 ? 28.034 -8.278 -27.778 1.00 91.12 218 LEU A CA 1
ATOM 1743 C C . LEU A 1 218 ? 27.589 -8.177 -26.322 1.00 91.12 218 LEU A C 1
ATOM 1745 O O . LEU A 1 218 ? 26.549 -7.573 -26.047 1.00 91.12 218 LEU A O 1
ATOM 1749 N N . ALA A 1 219 ? 28.359 -8.720 -25.376 1.00 90.88 219 ALA A N 1
ATOM 1750 C CA . ALA A 1 219 ? 28.034 -8.589 -23.959 1.00 90.88 219 ALA A CA 1
ATOM 1751 C C . ALA A 1 219 ? 28.039 -7.120 -23.513 1.00 90.88 219 ALA A C 1
ATOM 1753 O O . ALA A 1 219 ? 27.114 -6.690 -22.818 1.00 90.88 219 ALA A O 1
ATOM 1754 N N . GLN A 1 220 ? 29.023 -6.331 -23.957 1.00 92.19 220 GLN A N 1
ATOM 1755 C CA . GLN A 1 220 ? 29.054 -4.893 -23.696 1.00 92.19 220 GLN A CA 1
ATOM 1756 C C . GLN A 1 220 ? 27.830 -4.195 -24.306 1.00 92.19 220 GLN A C 1
ATOM 1758 O O . GLN A 1 220 ? 27.170 -3.405 -23.629 1.00 92.19 220 GLN A O 1
ATOM 1763 N N . ALA A 1 221 ? 27.466 -4.547 -25.541 1.00 93.69 221 ALA A N 1
ATOM 1764 C CA . ALA A 1 221 ? 26.303 -3.993 -26.230 1.00 93.69 221 ALA A CA 1
ATOM 1765 C C . ALA A 1 221 ? 24.954 -4.357 -25.570 1.00 93.69 221 ALA A C 1
ATOM 1767 O O . ALA A 1 221 ? 23.997 -3.576 -25.657 1.00 93.69 221 ALA A O 1
ATOM 1768 N N . ILE A 1 222 ? 24.859 -5.529 -24.928 1.00 94.12 222 ILE A N 1
ATOM 1769 C CA . ILE A 1 222 ? 23.707 -5.946 -24.112 1.00 94.12 222 ILE A CA 1
ATOM 1770 C C . ILE A 1 222 ? 23.625 -5.088 -22.852 1.00 94.12 222 ILE A C 1
ATOM 1772 O O . ILE A 1 222 ? 22.578 -4.500 -22.578 1.00 94.12 222 ILE A O 1
ATOM 1776 N N . VAL A 1 223 ? 24.721 -5.011 -22.093 1.00 93.00 223 VAL A N 1
ATOM 1777 C CA . VAL A 1 223 ? 24.771 -4.279 -20.820 1.00 93.00 223 VAL A CA 1
ATOM 1778 C C . VAL A 1 223 ? 24.448 -2.802 -21.031 1.00 93.00 223 VAL A C 1
ATOM 1780 O O . VAL A 1 223 ? 23.648 -2.254 -20.275 1.00 93.00 223 VAL A O 1
ATOM 1783 N N . ASP A 1 224 ? 24.994 -2.190 -22.082 1.00 92.56 224 ASP A N 1
ATOM 1784 C CA . ASP A 1 224 ? 24.741 -0.793 -22.448 1.00 92.56 224 ASP A CA 1
ATOM 1785 C C . ASP A 1 224 ? 23.241 -0.521 -22.666 1.00 92.56 224 ASP A C 1
ATOM 1787 O O . ASP A 1 224 ? 22.636 0.286 -21.960 1.00 92.56 224 ASP A O 1
ATOM 1791 N N . ARG A 1 225 ? 22.581 -1.309 -23.528 1.00 93.25 225 ARG A N 1
ATOM 1792 C CA . ARG A 1 225 ? 21.133 -1.183 -23.809 1.00 93.25 225 ARG A CA 1
ATOM 1793 C C . ARG A 1 225 ? 20.242 -1.416 -22.591 1.00 93.25 225 ARG A C 1
ATOM 1795 O O . ARG A 1 225 ? 19.130 -0.878 -22.537 1.00 93.25 225 ARG A O 1
ATOM 1802 N N . VAL A 1 226 ? 20.674 -2.278 -21.670 1.00 92.50 226 VAL A N 1
ATOM 1803 C CA . VAL A 1 226 ? 19.939 -2.587 -20.437 1.00 92.50 226 VAL A CA 1
ATOM 1804 C C . VAL A 1 226 ? 20.102 -1.454 -19.430 1.00 92.50 226 VAL A C 1
ATOM 1806 O O . VAL A 1 226 ? 19.109 -1.036 -18.839 1.00 92.50 226 VAL A O 1
ATOM 1809 N N . LEU A 1 227 ? 21.320 -0.942 -19.239 1.00 91.25 227 LEU A N 1
ATOM 1810 C CA . LEU A 1 227 ? 21.616 0.095 -18.250 1.00 91.25 227 LEU A CA 1
ATOM 1811 C C . LEU A 1 227 ? 21.245 1.507 -18.709 1.00 91.25 227 LEU A C 1
ATOM 1813 O O . LEU A 1 227 ? 20.979 2.337 -17.845 1.00 91.25 227 LEU A O 1
ATOM 1817 N N . GLU A 1 228 ? 21.102 1.766 -20.013 1.00 89.38 228 GLU A N 1
ATOM 1818 C CA . GLU A 1 228 ? 20.612 3.053 -20.540 1.00 89.38 228 GLU A CA 1
ATOM 1819 C C . GLU A 1 228 ? 19.303 3.502 -19.863 1.00 89.38 228 GLU A C 1
ATOM 1821 O O . GLU A 1 228 ? 19.104 4.679 -19.568 1.00 89.38 228 GLU A O 1
ATOM 1826 N N . ARG A 1 229 ? 18.410 2.546 -19.570 1.00 86.62 229 ARG A N 1
ATOM 1827 C CA . ARG A 1 229 ? 17.145 2.770 -18.843 1.00 86.62 229 ARG A CA 1
ATOM 1828 C C . ARG A 1 229 ? 17.021 1.887 -17.609 1.00 86.62 229 ARG A C 1
ATOM 1830 O O . ARG A 1 229 ? 15.920 1.640 -17.114 1.00 86.62 229 ARG A O 1
ATOM 1837 N N . GLY A 1 230 ? 18.144 1.361 -17.141 1.00 86.56 230 GLY A N 1
ATOM 1838 C CA . GLY A 1 230 ? 18.180 0.352 -16.103 1.00 86.56 230 GLY A CA 1
ATOM 1839 C C . GLY A 1 230 ? 18.984 0.765 -14.892 1.00 86.56 230 GLY A C 1
ATOM 1840 O O . GLY A 1 230 ? 19.679 1.777 -14.874 1.00 86.56 230 GLY A O 1
ATOM 1841 N N . ARG A 1 231 ? 18.879 -0.045 -13.845 1.00 87.81 231 ARG A N 1
ATOM 1842 C CA . ARG A 1 231 ? 19.703 0.091 -12.644 1.00 87.81 231 ARG A CA 1
ATOM 1843 C C . ARG A 1 231 ? 20.335 -1.244 -12.292 1.00 87.81 231 ARG A C 1
ATOM 1845 O O . ARG A 1 231 ? 19.751 -2.298 -12.528 1.00 87.81 231 ARG A O 1
ATOM 1852 N N . LEU A 1 232 ? 21.517 -1.181 -11.693 1.00 88.75 232 LEU A N 1
ATOM 1853 C CA . LEU A 1 232 ? 22.171 -2.318 -11.060 1.00 88.75 232 LEU A CA 1
ATOM 1854 C C . LEU A 1 232 ? 21.911 -2.242 -9.553 1.00 88.75 232 LEU A C 1
ATOM 1856 O O . LEU A 1 232 ? 22.232 -1.231 -8.930 1.00 88.75 232 LEU A O 1
ATOM 1860 N N . LEU A 1 233 ? 21.338 -3.296 -8.977 1.00 86.44 233 LEU A N 1
ATOM 1861 C CA . LEU A 1 233 ? 21.164 -3.456 -7.535 1.00 86.44 233 LEU A CA 1
ATOM 1862 C C . LEU A 1 233 ? 21.967 -4.659 -7.058 1.00 86.44 233 LEU A C 1
ATOM 1864 O O . LEU A 1 233 ? 21.816 -5.760 -7.586 1.00 86.44 233 LEU A O 1
ATOM 1868 N N . THR A 1 234 ? 22.787 -4.453 -6.035 1.00 85.50 234 THR A N 1
ATOM 1869 C CA . THR A 1 234 ? 23.600 -5.509 -5.428 1.00 85.50 234 THR A CA 1
ATOM 1870 C C . THR A 1 234 ? 22.910 -6.042 -4.174 1.00 85.50 234 THR A C 1
ATOM 1872 O O . THR A 1 234 ? 22.474 -5.259 -3.339 1.00 85.50 234 THR A O 1
ATOM 1875 N N . LEU A 1 235 ? 22.790 -7.364 -4.054 1.00 82.56 235 LEU A N 1
ATOM 1876 C CA . LEU A 1 235 ? 22.215 -8.097 -2.929 1.00 82.56 235 LEU A CA 1
ATOM 1877 C C . LEU A 1 235 ? 23.341 -8.772 -2.135 1.00 82.56 235 LEU A C 1
ATOM 1879 O O . LEU A 1 235 ? 23.935 -9.767 -2.575 1.00 82.56 235 LEU A O 1
ATOM 1883 N N . ASP A 1 236 ? 23.589 -8.232 -0.945 1.00 72.94 236 ASP A N 1
ATOM 1884 C CA . ASP A 1 236 ? 24.599 -8.662 0.022 1.00 72.94 236 ASP A CA 1
ATOM 1885 C C . ASP A 1 236 ? 23.921 -9.056 1.346 1.00 72.94 236 ASP A C 1
ATOM 1887 O O . ASP A 1 236 ? 22.885 -8.503 1.682 1.00 72.94 236 ASP A O 1
ATOM 1891 N N . GLY A 1 237 ? 24.480 -9.999 2.112 1.00 68.81 237 GLY A N 1
ATOM 1892 C CA . GLY A 1 237 ? 23.864 -10.542 3.340 1.00 68.81 237 GLY A CA 1
ATOM 1893 C C . GLY A 1 237 ? 24.318 -11.981 3.626 1.00 68.81 237 GLY A C 1
ATOM 1894 O O . GLY A 1 237 ? 25.257 -12.429 2.983 1.00 68.81 237 GLY A O 1
ATOM 1895 N N . PRO A 1 238 ? 23.719 -12.748 4.546 1.00 64.94 238 PRO A N 1
ATOM 1896 C CA . PRO A 1 238 ? 23.915 -14.200 4.633 1.00 64.94 238 PRO A CA 1
ATOM 1897 C C . PRO A 1 238 ? 23.065 -14.948 3.587 1.00 64.94 238 PRO A C 1
ATOM 1899 O O . PRO A 1 238 ? 22.150 -14.382 2.980 1.00 64.94 238 PRO A O 1
ATOM 1902 N N . SER A 1 239 ? 23.374 -16.218 3.311 1.00 75.12 239 SER A N 1
ATOM 1903 C CA . SER A 1 239 ? 22.557 -17.048 2.412 1.00 75.12 239 SER A CA 1
ATOM 1904 C C . SER A 1 239 ? 21.290 -17.552 3.116 1.00 75.12 239 SER A C 1
ATOM 1906 O O . SER A 1 239 ? 21.342 -18.335 4.061 1.00 75.12 239 SER A O 1
ATOM 1908 N N . MET A 1 240 ? 20.123 -17.183 2.584 1.00 67.69 240 MET A N 1
ATOM 1909 C CA . MET A 1 240 ? 18.817 -17.620 3.097 1.00 67.69 240 MET A CA 1
ATOM 1910 C C . MET A 1 240 ? 18.593 -19.130 2.932 1.00 67.69 240 MET A C 1
ATOM 1912 O O . MET A 1 240 ? 17.836 -19.727 3.690 1.00 67.69 240 MET A O 1
ATOM 1916 N N 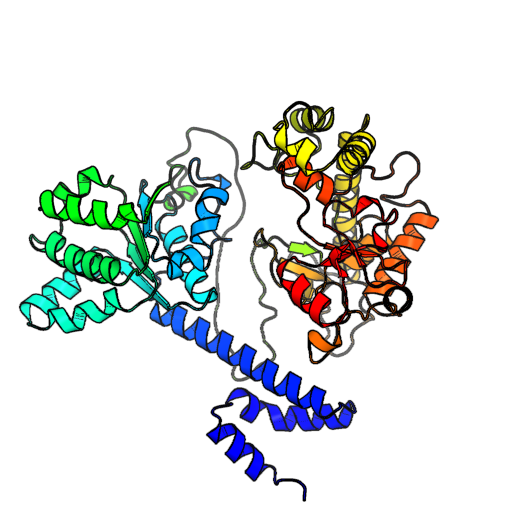. ARG A 1 241 ? 19.272 -19.769 1.967 1.00 66.88 241 ARG A N 1
ATOM 1917 C CA . ARG A 1 241 ? 19.142 -21.212 1.690 1.00 66.88 241 ARG A CA 1
ATOM 1918 C C . ARG A 1 241 ? 19.869 -22.079 2.719 1.00 66.88 241 ARG A C 1
ATOM 1920 O O . ARG A 1 241 ? 19.414 -23.176 3.009 1.00 66.88 241 ARG A O 1
ATOM 1927 N N . THR A 1 242 ? 20.977 -21.594 3.277 1.00 60.66 242 THR A N 1
ATOM 1928 C CA . THR A 1 242 ? 21.835 -22.324 4.233 1.00 60.66 242 THR A CA 1
ATOM 1929 C C . THR A 1 242 ? 21.624 -21.870 5.676 1.00 60.66 242 THR A C 1
ATOM 1931 O O . THR A 1 242 ? 22.323 -22.333 6.572 1.00 60.66 242 THR A O 1
ATOM 1934 N N . ARG A 1 243 ? 20.627 -21.009 5.918 1.00 57.34 243 ARG A N 1
ATOM 1935 C CA . ARG A 1 243 ? 20.298 -20.462 7.241 1.00 57.34 243 ARG A CA 1
ATOM 1936 C C . ARG A 1 243 ? 20.023 -21.546 8.289 1.00 57.34 243 ARG A C 1
ATOM 1938 O O . ARG A 1 243 ? 20.444 -21.403 9.425 1.00 57.34 243 ARG A O 1
ATOM 1945 N N . HIS A 1 244 ? 19.377 -22.646 7.902 1.00 49.00 244 HIS A N 1
ATOM 1946 C CA . HIS A 1 244 ? 19.097 -23.781 8.791 1.00 49.00 244 HIS A CA 1
ATOM 1947 C C . HIS A 1 244 ? 20.346 -24.599 9.172 1.00 49.00 244 HIS A C 1
ATOM 1949 O O . HIS A 1 244 ? 20.273 -25.421 10.077 1.00 49.00 244 HIS A O 1
ATOM 1955 N N . LEU A 1 245 ? 21.477 -24.391 8.487 1.00 44.53 245 LEU A N 1
ATOM 1956 C CA . LEU A 1 245 ? 22.728 -25.121 8.714 1.00 44.53 245 LEU A CA 1
ATOM 1957 C C . LEU A 1 245 ? 23.752 -24.319 9.533 1.00 44.53 245 LEU A C 1
ATOM 1959 O O . LEU A 1 245 ? 24.820 -24.849 9.816 1.00 44.53 245 LEU A O 1
ATOM 1963 N N . GLY A 1 246 ? 23.485 -23.047 9.861 1.00 45.03 246 GLY A N 1
ATOM 1964 C CA . GLY A 1 246 ? 24.406 -22.199 10.638 1.00 45.03 246 GLY A CA 1
ATOM 1965 C C . GLY A 1 246 ? 25.770 -21.934 9.976 1.00 45.03 246 GLY A C 1
ATOM 1966 O O . GLY A 1 246 ? 26.661 -21.376 10.599 1.00 45.03 246 GLY A O 1
ATOM 1967 N N . LEU A 1 247 ? 25.962 -22.309 8.704 1.00 49.47 247 LEU A N 1
ATOM 1968 C CA . LEU A 1 247 ? 27.276 -22.282 8.036 1.00 49.47 247 LEU A CA 1
ATOM 1969 C C . LEU A 1 247 ? 27.831 -20.868 7.780 1.00 49.47 247 LEU A C 1
ATOM 1971 O O . LEU A 1 247 ? 29.018 -20.730 7.503 1.00 49.47 247 LEU A O 1
ATOM 1975 N N . ASP A 1 248 ? 26.985 -19.838 7.876 1.00 44.88 248 ASP A N 1
ATOM 1976 C CA . ASP A 1 248 ? 27.362 -18.421 7.764 1.00 44.88 248 ASP A CA 1
ATOM 1977 C C . ASP A 1 248 ? 27.477 -17.733 9.157 1.00 44.88 248 ASP A C 1
ATOM 1979 O O . ASP A 1 248 ? 27.632 -16.512 9.226 1.00 44.88 248 ASP A O 1
ATOM 1983 N N . GLU A 1 249 ? 27.402 -18.476 10.278 1.00 39.94 249 GLU A N 1
ATOM 1984 C CA . GLU A 1 249 ? 27.496 -17.921 11.643 1.00 39.94 249 GLU A CA 1
ATOM 1985 C C . GLU A 1 249 ? 28.938 -17.560 12.041 1.00 39.94 249 GLU A C 1
ATOM 1987 O O . GLU A 1 249 ? 29.620 -18.264 12.782 1.00 39.94 249 GLU A O 1
ATOM 1992 N N . THR A 1 250 ? 29.369 -16.371 11.622 1.00 32.16 250 THR A N 1
ATOM 1993 C CA . THR A 1 250 ? 30.284 -15.534 12.412 1.00 32.16 250 THR A CA 1
ATOM 1994 C C . THR A 1 250 ? 29.745 -14.104 12.485 1.00 32.16 250 THR A C 1
ATOM 1996 O O . THR A 1 250 ? 30.300 -13.201 11.866 1.00 32.16 250 THR A O 1
ATOM 1999 N N . ALA A 1 251 ? 28.626 -13.926 13.200 1.00 24.86 251 ALA A N 1
ATOM 2000 C CA . ALA A 1 251 ? 28.295 -12.776 14.064 1.00 24.86 251 ALA A CA 1
ATOM 2001 C C . ALA A 1 251 ? 26.878 -12.974 14.678 1.00 24.86 251 ALA A C 1
ATOM 2003 O O . ALA A 1 251 ? 25.940 -1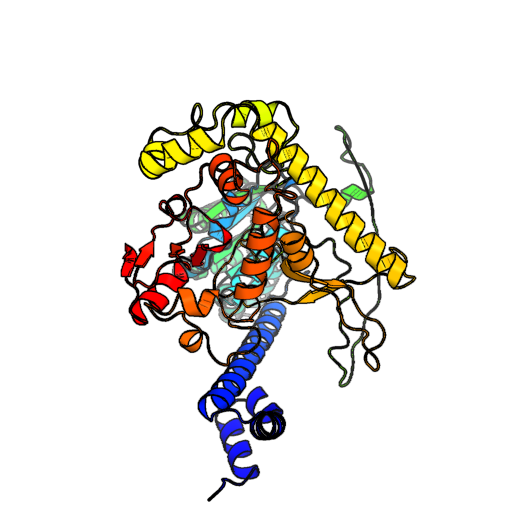3.216 13.919 1.00 24.86 251 ALA A O 1
ATOM 2004 N N . PRO A 1 252 ? 26.692 -12.897 16.014 1.00 28.09 252 PRO A N 1
ATOM 2005 C CA . PRO A 1 252 ? 25.399 -13.115 16.698 1.00 28.09 252 PRO A CA 1
ATOM 2006 C C . PRO A 1 252 ? 24.568 -11.808 16.741 1.00 28.09 252 PRO A C 1
ATOM 2008 O O . PRO A 1 252 ? 25.147 -10.737 16.589 1.00 28.09 252 PRO A O 1
ATOM 2011 N N . LEU A 1 253 ? 23.243 -11.732 16.947 1.00 28.09 253 LEU A N 1
ATOM 2012 C CA . LEU A 1 253 ? 22.163 -12.580 17.500 1.00 28.09 253 LEU A CA 1
ATOM 2013 C C . LEU A 1 253 ? 20.890 -12.393 16.621 1.00 28.09 253 LEU A C 1
ATOM 2015 O O . LEU A 1 253 ? 20.789 -11.388 15.930 1.00 28.09 253 LEU A O 1
ATOM 2019 N N . GLY A 1 254 ? 19.831 -13.210 16.609 1.00 24.58 254 GLY A N 1
ATOM 2020 C CA . GLY A 1 254 ? 19.429 -14.372 17.398 1.00 24.58 254 GLY A CA 1
ATOM 2021 C C . GLY A 1 254 ? 18.105 -14.940 16.840 1.00 24.58 254 GLY A C 1
ATOM 2022 O O . GLY A 1 254 ? 17.262 -14.207 16.327 1.00 24.58 254 GLY A O 1
ATOM 2023 N N . ALA A 1 255 ? 17.991 -16.268 16.881 1.00 25.05 255 ALA A N 1
ATOM 2024 C CA . ALA A 1 255 ? 16.869 -17.119 16.464 1.00 25.05 255 ALA A CA 1
ATOM 2025 C C . ALA A 1 255 ? 15.665 -16.991 17.433 1.00 25.05 255 ALA A C 1
ATOM 2027 O O . ALA A 1 255 ? 15.823 -16.423 18.506 1.00 25.05 255 ALA A O 1
ATOM 2028 N N . SER A 1 256 ? 14.438 -17.487 17.232 1.00 26.02 256 SER A N 1
ATOM 2029 C CA . SER A 1 256 ? 13.765 -18.497 16.372 1.00 26.02 256 SER A CA 1
ATOM 2030 C C . SER A 1 256 ? 12.243 -18.308 16.645 1.00 26.02 256 SER A C 1
ATOM 2032 O O . SER A 1 256 ? 11.912 -17.560 17.558 1.00 26.02 256 SER A O 1
ATOM 2034 N N . ILE A 1 257 ? 11.236 -18.829 15.928 1.00 23.50 257 ILE A N 1
ATOM 2035 C CA . ILE A 1 257 ? 10.781 -20.225 15.700 1.00 23.50 257 ILE A CA 1
ATOM 2036 C C . ILE A 1 257 ? 9.729 -20.107 14.551 1.00 23.50 257 ILE A C 1
ATOM 2038 O O . ILE A 1 257 ? 8.975 -19.142 14.549 1.00 23.50 257 ILE A O 1
ATOM 2042 N N . GLN A 1 258 ? 9.668 -20.919 13.488 1.00 23.50 258 GLN A N 1
ATOM 2043 C CA . GLN A 1 258 ? 8.999 -22.233 13.430 1.00 23.50 258 GLN A CA 1
ATOM 2044 C C . GLN A 1 258 ? 9.144 -22.871 12.035 1.00 23.50 258 GLN A C 1
ATOM 2046 O O . GLN A 1 258 ? 9.233 -22.171 11.028 1.00 23.50 258 GLN A O 1
ATOM 2051 N N . GLY A 1 259 ? 9.118 -24.208 11.991 1.00 22.38 259 GLY A N 1
ATOM 2052 C CA . GLY A 1 259 ? 8.675 -24.980 10.824 1.00 22.38 259 GLY A CA 1
ATOM 2053 C C . GLY A 1 259 ? 7.392 -25.759 11.150 1.00 22.38 259 GLY A C 1
ATOM 2054 O O . GLY A 1 259 ? 7.038 -25.823 12.321 1.00 22.38 259 GLY A O 1
ATOM 2055 N N . VAL A 1 260 ? 6.668 -26.426 10.245 1.00 27.83 260 VAL A N 1
ATOM 2056 C CA . VAL A 1 260 ? 6.533 -26.456 8.770 1.00 27.83 260 VAL A CA 1
ATOM 2057 C C . VAL A 1 260 ? 5.395 -27.471 8.482 1.00 27.83 260 VAL A C 1
ATOM 2059 O O . VAL A 1 260 ? 5.357 -28.504 9.147 1.00 27.83 260 VAL A O 1
ATOM 2062 N N . SER A 1 261 ? 4.587 -27.223 7.430 1.00 27.58 261 SER A N 1
ATOM 2063 C CA . SER A 1 261 ? 3.822 -28.182 6.569 1.00 27.58 261 SER A CA 1
ATOM 2064 C C . SER A 1 261 ? 2.604 -28.931 7.159 1.00 27.58 261 SER A C 1
ATOM 2066 O O . SER A 1 261 ? 2.585 -29.206 8.348 1.00 27.58 261 SER A O 1
ATOM 2068 N N . ASP A 1 262 ? 1.576 -29.382 6.420 1.00 23.89 262 ASP A N 1
ATOM 2069 C CA . ASP A 1 262 ? 1.203 -29.377 4.984 1.00 23.89 262 ASP A CA 1
ATOM 2070 C C . ASP A 1 262 ? -0.265 -29.871 4.843 1.00 23.89 262 ASP A C 1
ATOM 2072 O O . ASP A 1 262 ? -0.728 -30.631 5.695 1.00 23.89 262 ASP A O 1
ATOM 2076 N N . GLY A 1 263 ? -0.954 -29.583 3.722 1.00 23.12 263 GLY A N 1
ATOM 2077 C CA . GLY A 1 263 ? -2.108 -30.395 3.262 1.00 23.12 263 GLY A CA 1
ATOM 2078 C C . GLY A 1 263 ? -3.188 -29.683 2.422 1.00 23.12 263 GLY A C 1
ATOM 2079 O O . GLY A 1 263 ? -3.795 -28.719 2.864 1.00 23.12 263 GLY A O 1
ATOM 2080 N N . ALA A 1 264 ? -3.472 -30.191 1.213 1.00 24.45 264 ALA A N 1
ATOM 2081 C CA . ALA A 1 264 ? -4.269 -29.554 0.147 1.00 24.45 264 ALA A CA 1
ATOM 2082 C C . ALA A 1 264 ? -5.621 -30.243 -0.214 1.00 24.45 264 ALA A C 1
ATOM 2084 O O . ALA A 1 264 ? -5.765 -31.444 0.001 1.00 24.45 264 ALA A O 1
ATOM 2085 N N . ARG A 1 265 ? -6.485 -29.488 -0.952 1.00 26.62 265 ARG A N 1
ATOM 2086 C CA . ARG A 1 265 ? -7.708 -29.805 -1.783 1.00 26.62 265 ARG A CA 1
ATOM 2087 C C . ARG A 1 265 ? -9.076 -29.668 -1.076 1.00 26.62 265 ARG A C 1
ATOM 2089 O O . ARG A 1 265 ? -9.335 -30.415 -0.150 1.00 26.62 265 ARG A O 1
ATOM 2096 N N . ILE A 1 266 ? -9.962 -28.692 -1.357 1.00 28.61 266 ILE A N 1
ATOM 2097 C CA . ILE A 1 266 ? -10.689 -28.137 -2.545 1.00 28.61 266 ILE A CA 1
ATOM 2098 C C . ILE A 1 266 ? -11.977 -28.894 -2.961 1.00 28.61 266 ILE A C 1
ATOM 2100 O O . ILE A 1 266 ? -11.947 -29.947 -3.594 1.00 28.61 266 ILE A O 1
ATOM 2104 N N . SER A 1 267 ? -13.078 -28.202 -2.648 1.00 30.25 267 SER A N 1
ATOM 2105 C CA . SER A 1 267 ? -14.533 -28.316 -2.848 1.00 30.25 267 SER A CA 1
ATOM 2106 C C . SER A 1 267 ? -15.185 -28.466 -4.224 1.00 30.25 267 SER A C 1
ATOM 2108 O O . SER A 1 267 ? -14.682 -27.884 -5.180 1.00 30.25 267 SER A O 1
ATOM 2110 N N . GLY A 1 268 ? -16.419 -28.982 -4.306 1.00 24.77 268 GLY A N 1
ATOM 2111 C CA . GLY A 1 268 ? -17.363 -28.687 -5.398 1.00 24.77 268 GLY A CA 1
ATOM 2112 C C . GLY A 1 268 ? -18.829 -28.691 -4.919 1.00 24.77 268 GLY A C 1
ATOM 2113 O O . GLY A 1 268 ? -19.446 -29.746 -4.912 1.00 24.77 268 GLY A O 1
ATOM 2114 N N . THR A 1 269 ? -19.450 -27.583 -4.483 1.00 28.53 269 THR A N 1
ATOM 2115 C CA . THR A 1 269 ? -18.909 -26.211 -4.377 1.00 28.53 269 THR A CA 1
ATOM 2116 C C . THR A 1 269 ? -19.220 -25.625 -2.988 1.00 28.53 269 THR A C 1
ATOM 2118 O O . THR A 1 269 ? -20.394 -25.484 -2.651 1.00 28.53 269 THR A O 1
ATOM 2121 N N . PRO A 1 270 ? -18.202 -25.317 -2.178 1.00 23.84 270 PRO A N 1
ATOM 2122 C CA . PRO A 1 270 ? -18.306 -25.069 -0.742 1.00 23.84 270 PRO A CA 1
ATOM 2123 C C . PRO A 1 270 ? -18.339 -23.573 -0.413 1.00 23.84 270 PRO A C 1
ATOM 2125 O O . PRO A 1 270 ? -17.899 -22.795 -1.249 1.00 23.84 270 PRO A O 1
ATOM 2128 N N . VAL A 1 271 ? -18.785 -23.233 0.805 1.00 30.25 271 VAL A N 1
ATOM 2129 C CA . VAL A 1 271 ? -18.679 -21.962 1.574 1.00 30.25 271 VAL A CA 1
ATOM 2130 C C . VAL A 1 271 ? -18.034 -20.759 0.800 1.00 30.25 271 VAL A C 1
ATOM 2132 O O . VAL A 1 271 ? -18.453 -20.485 -0.309 1.00 30.25 271 VAL A O 1
ATOM 2135 N N . PRO A 1 272 ? -17.152 -19.891 1.305 1.00 25.91 272 PRO A N 1
ATOM 2136 C CA . PRO A 1 272 ? -15.757 -20.142 1.010 1.00 25.91 272 PRO A CA 1
ATOM 2137 C C . PRO A 1 272 ? -15.303 -21.052 2.116 1.00 25.91 272 PRO A C 1
ATOM 2139 O O . PRO A 1 272 ? -15.299 -20.648 3.272 1.00 25.91 272 PRO A O 1
ATOM 2142 N N . GLU A 1 273 ? -14.952 -22.295 1.799 1.00 26.80 273 GLU A N 1
ATOM 2143 C CA . GLU A 1 273 ? -14.374 -23.224 2.790 1.00 26.80 273 GLU A CA 1
ATOM 2144 C C . GLU A 1 273 ? -12.952 -22.823 3.196 1.00 26.80 273 GLU A C 1
ATOM 2146 O O . GLU A 1 273 ? -12.154 -23.623 3.661 1.00 26.80 273 GLU A O 1
ATOM 2151 N N . PHE A 1 274 ? -12.657 -21.545 3.032 1.00 26.00 274 PHE A N 1
ATOM 2152 C CA . PHE A 1 274 ? -11.530 -20.871 3.579 1.00 26.00 274 PHE A CA 1
ATOM 2153 C C . PHE A 1 274 ? -12.078 -19.721 4.452 1.00 26.00 274 PHE A C 1
ATOM 2155 O O . PHE A 1 274 ? -12.191 -18.592 3.975 1.00 26.00 274 PHE A O 1
ATOM 2162 N N . PRO A 1 275 ? -12.277 -19.909 5.773 1.00 35.84 275 PRO A N 1
ATOM 2163 C CA . PRO A 1 275 ? -11.306 -19.227 6.607 1.00 35.84 275 PRO A CA 1
ATOM 2164 C C . PRO A 1 275 ? -9.986 -19.775 6.080 1.00 35.84 275 PRO A C 1
ATOM 2166 O O . PRO A 1 275 ? -9.686 -20.930 6.353 1.00 35.84 275 PRO A O 1
ATOM 2169 N N . GLU A 1 276 ? -9.288 -19.082 5.169 1.00 30.83 276 GLU A N 1
ATOM 2170 C CA . GLU A 1 276 ? -7.892 -19.465 4.979 1.00 30.83 276 GLU A CA 1
ATOM 2171 C C . GLU A 1 276 ? -7.368 -19.360 6.403 1.00 30.83 276 GLU A C 1
ATOM 2173 O O . GLU A 1 276 ? -7.431 -18.259 6.966 1.00 30.83 276 GLU A O 1
ATOM 2178 N N . PRO A 1 277 ? -6.970 -20.469 7.057 1.00 34.91 277 PRO A N 1
ATOM 2179 C CA . PRO A 1 277 ? -6.064 -20.312 8.161 1.00 34.91 277 PRO A CA 1
ATOM 2180 C C . PRO A 1 277 ? -4.874 -19.714 7.440 1.00 34.91 277 PRO A C 1
ATOM 2182 O O . PRO A 1 277 ? -4.160 -20.400 6.706 1.00 34.91 277 PRO A O 1
ATOM 2185 N N . THR A 1 278 ? -4.765 -18.391 7.474 1.00 36.94 278 THR A N 1
ATOM 2186 C CA . THR A 1 278 ? -3.551 -17.764 7.027 1.00 36.94 278 THR A CA 1
ATOM 2187 C C . THR A 1 278 ? -2.570 -18.117 8.126 1.00 36.94 278 THR A C 1
ATOM 2189 O O . THR A 1 278 ? -2.408 -17.377 9.090 1.00 36.94 278 THR A O 1
ATOM 2192 N N . ASP A 1 279 ? -2.002 -19.320 8.024 1.00 36.78 279 ASP A N 1
ATOM 2193 C CA . ASP A 1 279 ? -0.854 -19.758 8.799 1.00 36.78 279 ASP A CA 1
ATOM 2194 C C . ASP A 1 279 ? 0.310 -18.949 8.252 1.00 36.78 279 ASP A C 1
ATOM 2196 O O . ASP A 1 279 ? 1.040 -19.322 7.333 1.00 36.78 279 ASP A O 1
ATOM 2200 N N . GLY A 1 280 ? 0.362 -17.724 8.743 1.00 34.47 280 GLY A N 1
ATOM 2201 C CA . GLY A 1 280 ? 1.197 -16.678 8.219 1.00 34.47 280 GLY A CA 1
ATOM 2202 C C . GLY A 1 280 ? 1.337 -15.623 9.288 1.00 34.47 280 GLY A C 1
ATOM 2203 O O . GLY A 1 280 ? 0.354 -15.100 9.811 1.00 34.47 280 GLY A O 1
ATOM 2204 N N . ASN A 1 281 ? 2.585 -15.302 9.599 1.00 41.59 281 ASN A N 1
ATOM 2205 C CA . ASN A 1 281 ? 2.928 -14.165 10.430 1.00 41.59 281 ASN A CA 1
ATOM 2206 C C . ASN A 1 281 ? 2.683 -12.891 9.601 1.00 41.59 281 ASN A C 1
ATOM 2208 O O . ASN A 1 281 ? 3.597 -12.328 9.002 1.00 41.59 281 ASN A O 1
ATOM 2212 N N . LEU A 1 282 ? 1.412 -12.517 9.451 1.00 44.50 282 LEU A N 1
ATOM 2213 C CA . LEU A 1 282 ? 0.981 -11.363 8.675 1.00 44.50 282 LEU A CA 1
ATOM 2214 C C . LEU A 1 282 ? 0.939 -10.136 9.572 1.00 44.50 282 LEU A C 1
ATOM 2216 O O . LEU A 1 282 ? 0.295 -10.128 10.620 1.00 44.50 282 LEU A O 1
ATOM 2220 N N . SER A 1 283 ? 1.585 -9.061 9.133 1.00 61.34 283 SER A N 1
ATOM 2221 C CA . SER A 1 283 ? 1.477 -7.788 9.832 1.00 61.34 283 SER A CA 1
ATOM 2222 C C . SER A 1 283 ? 0.100 -7.178 9.566 1.00 61.34 283 SER A C 1
ATOM 2224 O O . SER A 1 283 ? -0.262 -6.893 8.422 1.00 61.34 283 SER A O 1
ATOM 2226 N N . ILE A 1 284 ? -0.682 -6.991 10.628 1.00 71.06 284 ILE A N 1
ATOM 2227 C CA . ILE A 1 284 ? -2.006 -6.372 10.571 1.00 71.06 284 ILE A CA 1
ATOM 2228 C C . ILE A 1 284 ? -1.897 -4.932 11.055 1.00 71.06 284 ILE A C 1
ATOM 2230 O O . ILE A 1 284 ? -1.261 -4.630 12.065 1.00 71.06 284 ILE A O 1
ATOM 2234 N N . ARG A 1 285 ? -2.584 -4.039 10.353 1.00 79.56 285 ARG A N 1
ATOM 2235 C CA . ARG A 1 285 ? -2.878 -2.695 10.813 1.00 79.56 285 ARG A CA 1
ATOM 2236 C C . ARG A 1 285 ? -4.378 -2.532 11.006 1.00 79.56 285 ARG A C 1
ATOM 2238 O O . ARG A 1 285 ? -5.183 -2.777 10.108 1.00 79.56 285 ARG A O 1
ATOM 2245 N N . PHE A 1 286 ? -4.745 -2.085 12.198 1.00 89.19 286 PHE A N 1
ATOM 2246 C CA . PHE A 1 286 ? -6.136 -1.875 12.554 1.00 89.19 286 PHE A CA 1
ATOM 2247 C C . PHE A 1 286 ? -6.721 -0.705 11.760 1.00 89.19 286 PHE A C 1
ATOM 2249 O O . PHE A 1 286 ? -6.220 0.416 11.789 1.00 89.19 286 PHE A O 1
ATOM 2256 N N . LEU A 1 287 ? -7.795 -0.979 11.023 1.00 87.12 287 LEU A N 1
ATOM 2257 C CA . LEU A 1 287 ? -8.568 0.040 10.333 1.00 87.12 287 LEU A CA 1
ATOM 2258 C C . LEU A 1 287 ? -9.208 1.030 11.297 1.00 87.12 287 LEU A C 1
ATOM 2260 O O . LEU A 1 287 ? -9.732 0.658 12.346 1.00 87.12 287 LEU A O 1
ATOM 2264 N N . GLY A 1 288 ? -9.193 2.288 10.863 1.00 88.25 288 GLY A N 1
ATOM 2265 C CA . GLY A 1 288 ? -9.843 3.419 11.512 1.00 88.25 288 GLY A CA 1
ATOM 2266 C C . GLY A 1 288 ? -9.249 3.865 12.833 1.00 88.25 288 GLY A C 1
ATOM 2267 O O . GLY A 1 288 ? -9.788 4.777 13.456 1.00 88.25 288 GLY A O 1
ATOM 2268 N N . VAL A 1 289 ? -8.126 3.276 13.228 1.00 91.88 289 VAL A N 1
ATOM 2269 C CA . VAL A 1 289 ? -7.430 3.607 14.463 1.00 91.88 289 VAL A CA 1
ATOM 2270 C C . VAL A 1 289 ? -5.932 3.700 14.209 1.00 91.88 289 VAL A C 1
ATOM 2272 O O . VAL A 1 289 ? -5.407 3.134 13.249 1.00 91.88 289 VAL A O 1
ATOM 2275 N N . ASP A 1 290 ? -5.239 4.401 15.088 1.00 91.31 290 ASP A N 1
ATOM 2276 C CA . ASP A 1 290 ? -3.788 4.473 15.140 1.00 91.31 290 ASP A CA 1
ATOM 2277 C C . ASP A 1 290 ? -3.371 4.355 16.603 1.00 91.31 290 ASP A C 1
ATOM 2279 O O . ASP A 1 290 ? -3.823 5.114 17.459 1.00 91.31 290 ASP A O 1
ATOM 2283 N N . THR A 1 291 ? -2.561 3.354 16.914 1.00 91.69 291 THR A N 1
ATOM 2284 C CA . THR A 1 291 ? -2.076 3.110 18.275 1.00 91.69 291 THR A CA 1
ATOM 2285 C C . THR A 1 291 ? -0.700 3.744 18.450 1.00 91.69 291 THR A C 1
ATOM 2287 O O . THR A 1 291 ? 0.052 3.798 17.473 1.00 91.69 291 THR A O 1
ATOM 2290 N N . PRO A 1 292 ? -0.330 4.194 19.662 1.00 90.81 292 PRO A N 1
ATOM 2291 C CA . PRO A 1 292 ? 1.049 4.585 19.935 1.00 90.81 292 PRO A CA 1
ATOM 2292 C C . PRO A 1 292 ? 2.010 3.434 19.604 1.00 90.81 292 PRO A C 1
ATOM 2294 O O . PRO A 1 292 ? 1.701 2.264 19.843 1.00 90.81 292 PRO A O 1
ATOM 2297 N N . GLU A 1 293 ? 3.148 3.758 18.997 1.00 84.94 293 GLU A N 1
ATOM 2298 C CA . GLU A 1 293 ? 4.082 2.773 18.454 1.00 84.94 293 GLU A CA 1
ATOM 2299 C C . GLU A 1 293 ? 5.145 2.395 19.488 1.00 84.94 293 GLU A C 1
ATOM 2301 O O . GLU A 1 293 ? 5.768 3.244 20.128 1.00 84.94 293 GLU A O 1
ATOM 2306 N N . THR A 1 294 ? 5.385 1.093 19.645 1.00 84.31 294 THR A N 1
ATOM 2307 C CA . THR A 1 294 ? 6.462 0.582 20.506 1.00 84.31 294 THR A CA 1
ATOM 2308 C C . THR A 1 294 ? 7.821 0.627 19.812 1.00 84.31 294 THR A C 1
ATOM 2310 O O . THR A 1 294 ? 8.854 0.657 20.478 1.00 84.31 294 THR A O 1
ATOM 2313 N N . SER A 1 295 ? 7.841 0.665 18.477 1.00 82.81 295 SER A N 1
ATOM 2314 C CA . SER A 1 295 ? 9.053 0.859 17.682 1.00 82.81 295 SER A CA 1
ATOM 2315 C C . SER A 1 295 ? 8.737 1.396 16.288 1.00 82.81 295 SER A C 1
ATOM 2317 O O . SER A 1 295 ? 7.713 1.040 15.707 1.00 82.81 295 SER A O 1
ATOM 2319 N N . PHE A 1 296 ? 9.636 2.212 15.735 1.00 79.25 296 PHE A N 1
ATOM 2320 C CA . PHE A 1 296 ? 9.592 2.681 14.345 1.00 79.25 296 PHE A CA 1
ATOM 2321 C C . PHE A 1 296 ? 10.999 3.125 13.886 1.00 79.25 296 PHE A C 1
ATOM 2323 O O . PHE A 1 296 ? 11.932 3.208 14.681 1.00 79.25 296 PHE A O 1
ATOM 2330 N N . SER A 1 297 ? 11.187 3.398 12.593 1.00 79.25 297 SER A N 1
ATOM 2331 C CA . SER A 1 297 ? 12.487 3.813 12.036 1.00 79.25 297 SER A CA 1
ATOM 2332 C C . SER A 1 297 ? 12.805 5.299 12.205 1.00 79.25 297 SER A C 1
ATOM 2334 O O . SER A 1 297 ? 12.031 6.147 11.768 1.00 79.25 297 SER A O 1
ATOM 2336 N N . LEU A 1 298 ? 13.986 5.611 12.744 1.00 82.31 298 LEU A N 1
ATOM 2337 C CA . LEU A 1 298 ? 14.529 6.973 12.837 1.00 82.31 298 LEU A CA 1
ATOM 2338 C C . LEU A 1 298 ? 15.094 7.471 11.491 1.00 82.31 298 LEU A C 1
ATOM 2340 O O . LEU A 1 298 ? 15.494 6.644 10.666 1.00 82.31 298 LEU A O 1
ATOM 2344 N N . PRO A 1 299 ? 15.237 8.799 11.281 1.00 78.81 299 PRO A N 1
ATOM 2345 C CA . PRO A 1 299 ? 15.722 9.332 10.005 1.00 78.81 299 PRO A CA 1
ATOM 2346 C C . PRO A 1 299 ? 17.130 8.842 9.653 1.00 78.81 299 PRO A C 1
ATOM 2348 O O . PRO A 1 299 ? 17.434 8.578 8.492 1.00 78.81 299 PRO A O 1
ATOM 2351 N N . ASP A 1 300 ? 17.974 8.699 10.676 1.00 76.69 300 ASP A N 1
ATOM 2352 C CA . ASP A 1 300 ? 19.376 8.296 10.545 1.00 76.69 300 ASP A CA 1
ATOM 2353 C C . ASP A 1 300 ? 19.531 6.756 10.488 1.00 76.69 300 ASP A C 1
ATOM 2355 O O . ASP A 1 300 ? 20.609 6.240 10.189 1.00 76.69 300 ASP A O 1
ATOM 2359 N N . ARG A 1 301 ? 18.448 6.002 10.742 1.00 69.75 301 ARG A N 1
ATOM 2360 C CA . ARG A 1 301 ? 18.375 4.531 10.656 1.00 69.75 301 ARG A CA 1
ATOM 2361 C C . ARG A 1 301 ? 17.084 4.086 9.942 1.00 69.75 301 ARG A C 1
ATOM 2363 O O . ARG A 1 301 ? 16.269 3.382 10.538 1.00 69.75 301 ARG A O 1
ATOM 2370 N N . PRO A 1 302 ? 16.881 4.461 8.667 1.00 57.88 302 PRO A N 1
ATOM 2371 C CA . PRO A 1 302 ? 15.610 4.247 7.970 1.00 57.88 302 PRO A CA 1
ATOM 2372 C C . PRO A 1 302 ? 15.268 2.766 7.725 1.00 57.88 302 PRO A C 1
ATOM 2374 O O . PRO A 1 302 ? 14.127 2.464 7.390 1.00 57.88 302 PRO A O 1
ATOM 2377 N N . ASP A 1 303 ? 16.227 1.851 7.903 1.00 51.38 303 ASP A N 1
ATOM 2378 C CA . ASP A 1 303 ? 16.072 0.409 7.643 1.00 51.38 303 ASP A CA 1
ATOM 2379 C C . ASP A 1 303 ? 16.050 -0.440 8.917 1.00 51.38 303 ASP A C 1
ATOM 2381 O O . ASP A 1 303 ? 16.102 -1.665 8.848 1.00 51.38 303 ASP A O 1
ATOM 2385 N N . SER A 1 304 ? 15.999 0.198 10.088 1.00 59.47 304 SER A N 1
ATOM 2386 C CA . SER A 1 304 ? 15.900 -0.483 11.377 1.00 59.47 304 SER A CA 1
ATOM 2387 C C . SER A 1 304 ? 14.730 0.083 12.172 1.00 59.47 304 SER A C 1
ATOM 2389 O O . SER A 1 304 ? 14.498 1.292 12.165 1.00 59.47 304 SER A O 1
ATOM 2391 N N . PHE A 1 305 ? 13.970 -0.785 12.838 1.00 73.12 305 PHE A N 1
ATOM 2392 C CA . PHE A 1 305 ? 12.979 -0.364 13.824 1.00 73.12 305 PHE A CA 1
ATOM 2393 C C . PHE A 1 305 ? 13.698 -0.110 15.146 1.00 73.12 305 PHE A C 1
ATOM 2395 O O . PHE A 1 305 ? 14.341 -0.999 15.701 1.00 73.12 305 PHE A O 1
ATOM 2402 N N . VAL A 1 306 ? 13.597 1.117 15.639 1.00 79.56 306 VAL A N 1
ATOM 2403 C CA . VAL A 1 306 ? 14.168 1.540 16.913 1.00 79.56 306 VAL A CA 1
ATOM 2404 C C . VAL A 1 306 ? 13.040 1.566 17.935 1.00 79.56 306 VAL A C 1
ATOM 2406 O O . VAL A 1 306 ? 11.963 2.098 17.664 1.00 79.56 306 VAL A O 1
ATOM 2409 N N . SER A 1 307 ? 13.264 0.944 19.093 1.00 85.62 307 SER A N 1
ATOM 2410 C CA . SER A 1 307 ? 12.306 0.986 20.200 1.00 85.62 307 SER A CA 1
ATOM 2411 C C . SER A 1 307 ? 12.078 2.427 20.638 1.00 85.62 307 SER A C 1
ATOM 2413 O O . SER A 1 307 ? 13.037 3.176 20.816 1.00 85.62 307 SER A O 1
ATOM 2415 N N . THR A 1 308 ? 10.823 2.792 20.897 1.00 84.94 308 THR A N 1
ATOM 2416 C CA . THR A 1 308 ? 10.489 4.116 21.438 1.00 84.94 308 THR A CA 1
ATOM 2417 C C . THR A 1 308 ? 10.967 4.318 22.880 1.00 84.94 308 THR A C 1
ATOM 2419 O O . THR A 1 308 ? 10.866 5.412 23.418 1.00 84.94 308 THR A O 1
ATOM 2422 N N . GLY A 1 309 ? 11.516 3.284 23.520 1.00 86.19 309 GLY A N 1
ATOM 2423 C CA . GLY A 1 309 ? 12.188 3.394 24.816 1.00 86.19 309 GLY A CA 1
ATOM 2424 C C . GLY A 1 309 ? 13.714 3.506 24.730 1.00 86.19 309 GLY A C 1
ATOM 2425 O O . GLY A 1 309 ? 14.361 3.541 25.774 1.00 86.19 309 GLY A O 1
ATOM 2426 N N . SER A 1 310 ? 14.316 3.489 23.533 1.00 89.00 310 SER A N 1
ATOM 2427 C CA . SER A 1 310 ? 15.779 3.529 23.395 1.00 89.00 310 SER A CA 1
ATOM 2428 C C . SER A 1 310 ? 16.341 4.938 23.589 1.00 89.00 310 SER A C 1
ATOM 2430 O O . SER A 1 310 ? 15.673 5.930 23.297 1.00 89.00 310 SER A O 1
ATOM 2432 N N . GLU A 1 311 ? 17.596 5.031 24.036 1.00 88.31 311 GLU A N 1
ATOM 2433 C CA . GLU A 1 311 ? 18.286 6.312 24.229 1.00 88.31 311 GLU A CA 1
ATOM 2434 C C . GLU A 1 311 ? 18.346 7.128 22.931 1.00 88.31 311 GLU A C 1
ATOM 2436 O O . GLU A 1 311 ? 18.127 8.334 22.955 1.00 88.31 311 GLU A O 1
ATOM 2441 N N . GLU A 1 312 ? 18.544 6.480 21.778 1.00 86.62 312 GLU A N 1
ATOM 2442 C CA . GLU A 1 312 ? 18.590 7.187 20.492 1.00 86.62 312 GLU A CA 1
ATOM 2443 C C . GLU A 1 312 ? 17.242 7.793 20.095 1.00 86.62 312 GLU A C 1
ATOM 2445 O O . GLU A 1 312 ? 17.194 8.826 19.427 1.00 86.62 312 GLU A O 1
ATOM 2450 N N . TYR A 1 313 ? 16.139 7.151 20.479 1.00 86.25 313 TYR A N 1
ATOM 2451 C CA . TYR A 1 313 ? 14.812 7.694 20.230 1.00 86.25 313 TYR A CA 1
ATOM 2452 C C . TYR A 1 313 ? 14.481 8.849 21.179 1.00 86.25 313 TYR A C 1
ATOM 2454 O O . TYR A 1 313 ? 13.930 9.861 20.740 1.00 86.25 313 TYR A O 1
ATOM 2462 N N . LEU A 1 314 ? 14.853 8.712 22.456 1.00 86.88 314 LEU A N 1
ATOM 2463 C CA . LEU A 1 314 ? 14.740 9.790 23.438 1.00 86.88 314 LEU A CA 1
ATOM 2464 C C . LEU A 1 314 ? 15.554 11.020 22.998 1.00 86.88 314 LEU A C 1
ATOM 2466 O O . LEU A 1 314 ? 15.035 12.130 23.065 1.00 86.88 314 LEU A O 1
ATOM 2470 N N . ASP A 1 315 ? 16.774 10.824 22.479 1.00 86.69 315 ASP A N 1
ATOM 2471 C CA . ASP A 1 315 ? 17.610 11.886 21.891 1.00 86.69 315 ASP A CA 1
ATOM 2472 C C . ASP A 1 315 ? 16.931 12.531 20.674 1.00 86.69 315 ASP A C 1
ATOM 2474 O O . ASP A 1 315 ? 16.805 13.753 20.605 1.00 86.69 315 ASP A O 1
ATOM 2478 N N . PHE A 1 316 ? 16.423 11.724 19.733 1.00 87.56 316 PHE A N 1
ATOM 2479 C CA . PHE A 1 316 ? 15.758 12.235 18.529 1.00 87.56 316 PHE A CA 1
ATOM 2480 C C . PHE A 1 316 ? 14.550 13.120 18.847 1.00 87.56 316 PHE A C 1
ATOM 2482 O O . PHE A 1 316 ? 14.390 14.180 18.245 1.00 87.56 316 PHE A O 1
ATOM 2489 N N . LEU A 1 317 ? 13.695 12.692 19.774 1.00 86.38 317 LEU A N 1
ATOM 2490 C CA . LEU A 1 317 ? 12.542 13.481 20.196 1.00 86.38 317 LEU A CA 1
ATOM 2491 C C . LEU A 1 317 ? 12.888 14.571 21.218 1.00 86.38 317 LEU A C 1
ATOM 2493 O O . LEU A 1 317 ? 11.995 15.313 21.601 1.00 86.38 317 LEU A O 1
ATOM 2497 N N . GLY A 1 318 ? 14.147 14.719 21.633 1.00 83.62 318 GLY A N 1
ATOM 2498 C CA . GLY A 1 318 ? 14.584 15.910 22.365 1.00 83.62 318 GLY A CA 1
ATOM 2499 C C . GLY A 1 318 ? 14.492 17.170 21.497 1.00 83.62 318 GLY A C 1
ATOM 2500 O O . GLY A 1 318 ? 14.022 18.207 21.955 1.00 83.62 318 GLY A O 1
ATOM 2501 N N . ASP A 1 319 ? 14.883 17.065 20.224 1.00 84.81 319 ASP A N 1
ATOM 2502 C CA . ASP A 1 319 ? 14.593 18.060 19.185 1.00 84.81 319 ASP A CA 1
ATOM 2503 C C . ASP A 1 319 ? 14.685 17.409 17.784 1.00 84.81 319 ASP A C 1
ATOM 2505 O O . ASP A 1 319 ? 15.767 17.323 17.187 1.00 84.81 319 ASP A O 1
ATOM 2509 N N . PRO A 1 320 ? 13.554 16.968 17.199 1.00 87.00 320 PRO A N 1
ATOM 2510 C CA . PRO A 1 320 ? 13.557 16.277 15.909 1.00 87.00 320 PRO A CA 1
ATOM 2511 C C . PRO A 1 320 ? 13.899 17.206 14.735 1.00 87.00 320 PRO A C 1
ATOM 2513 O O . PRO A 1 320 ? 14.123 16.730 13.616 1.00 87.00 320 PRO A O 1
ATOM 2516 N N . PHE A 1 321 ? 13.950 18.523 14.966 1.00 87.38 321 PHE A N 1
ATOM 2517 C CA . PHE A 1 321 ? 14.238 19.529 13.949 1.00 87.38 321 PHE A CA 1
ATOM 2518 C C . PHE A 1 321 ? 15.721 19.895 13.880 1.00 87.38 321 PHE A C 1
ATOM 2520 O O . PHE A 1 321 ? 16.171 20.297 12.809 1.00 87.38 321 PHE A O 1
ATOM 2527 N N . THR A 1 322 ? 16.520 19.665 14.934 1.00 83.38 322 THR A N 1
ATOM 2528 C CA . THR A 1 322 ? 17.960 20.010 14.922 1.00 83.38 322 THR A CA 1
ATOM 2529 C C . THR A 1 322 ? 18.708 19.366 13.752 1.00 83.38 322 THR A C 1
ATOM 2531 O O . THR A 1 322 ? 19.647 19.940 13.205 1.00 83.38 322 THR A O 1
ATOM 2534 N N . ARG A 1 323 ? 18.305 18.147 13.367 1.00 73.75 323 ARG A N 1
ATOM 2535 C CA . ARG A 1 323 ? 18.939 17.362 12.293 1.00 73.75 323 ARG A CA 1
ATOM 2536 C C . ARG A 1 323 ? 18.150 17.391 10.978 1.00 73.75 323 ARG A C 1
ATOM 2538 O O . ARG A 1 323 ? 18.476 16.639 10.057 1.00 73.75 323 ARG A O 1
ATOM 2545 N N . ALA A 1 324 ? 17.100 18.207 10.875 1.00 79.31 324 ALA A N 1
ATOM 2546 C CA . ALA A 1 324 ? 16.276 18.282 9.675 1.00 79.31 324 ALA A CA 1
ATOM 2547 C C . ALA A 1 324 ? 16.933 19.162 8.588 1.00 79.31 324 ALA A C 1
ATOM 2549 O O . ALA A 1 324 ? 17.568 20.170 8.898 1.00 79.31 324 ALA A O 1
ATOM 2550 N N . PRO A 1 325 ? 16.787 18.816 7.294 1.00 79.81 325 PRO A N 1
ATOM 2551 C CA . PRO A 1 325 ? 17.155 19.711 6.201 1.00 79.81 325 PRO A CA 1
ATOM 2552 C C . PRO A 1 325 ? 16.442 21.067 6.312 1.00 79.81 325 PRO A C 1
ATOM 2554 O O . PRO A 1 325 ? 15.266 21.117 6.671 1.00 79.81 325 PRO A O 1
ATOM 2557 N N . ALA A 1 326 ? 17.111 22.162 5.937 1.00 77.69 326 ALA A N 1
ATOM 2558 C CA . ALA A 1 326 ? 16.523 23.507 5.994 1.00 77.69 326 ALA A CA 1
ATOM 2559 C C . ALA A 1 326 ? 15.230 23.641 5.155 1.00 77.69 326 ALA A C 1
ATOM 2561 O O . ALA A 1 326 ? 14.336 24.428 5.474 1.00 77.69 326 ALA A O 1
ATOM 2562 N N . ASP A 1 327 ? 15.093 22.851 4.087 1.00 84.00 327 ASP A N 1
ATOM 2563 C CA . ASP A 1 327 ? 13.883 22.827 3.268 1.00 84.00 327 ASP A CA 1
ATOM 2564 C C . ASP A 1 327 ? 12.714 22.071 3.929 1.00 84.00 327 ASP A C 1
ATOM 2566 O O . ASP A 1 327 ? 11.567 22.279 3.545 1.00 84.00 327 ASP A O 1
ATOM 2570 N N . TYR A 1 328 ? 12.957 21.241 4.945 1.00 86.19 328 TYR A N 1
ATOM 2571 C CA . TYR A 1 328 ? 11.903 20.490 5.629 1.00 86.19 328 TYR A CA 1
ATOM 2572 C C . TYR A 1 328 ? 10.999 21.401 6.471 1.00 86.19 328 TYR A C 1
ATOM 2574 O O . TYR A 1 328 ? 9.787 21.426 6.255 1.00 86.19 328 TYR A O 1
ATOM 2582 N N . GLU A 1 329 ? 11.578 22.206 7.369 1.00 87.31 329 GLU A N 1
ATOM 2583 C CA . GLU A 1 329 ? 10.811 23.159 8.193 1.00 87.31 329 GLU A CA 1
ATOM 2584 C C . GLU A 1 329 ? 10.090 24.200 7.326 1.00 87.31 329 GLU A C 1
ATOM 2586 O O . GLU A 1 329 ? 8.918 24.507 7.554 1.00 87.31 329 GLU A O 1
ATOM 2591 N N . SER A 1 330 ? 10.749 24.698 6.273 1.00 86.81 330 SER A N 1
ATOM 2592 C CA . SER A 1 330 ? 10.112 25.649 5.353 1.00 86.81 330 SER A CA 1
ATOM 2593 C C . SER A 1 330 ? 8.917 25.048 4.602 1.00 86.81 330 SER A C 1
ATOM 2595 O O . SER A 1 330 ? 7.929 25.750 4.392 1.00 86.81 330 SER A O 1
ATOM 2597 N N . ARG A 1 331 ? 8.958 23.755 4.249 1.00 87.75 331 ARG A N 1
ATOM 2598 C CA . ARG A 1 331 ? 7.839 23.048 3.599 1.00 87.75 331 ARG A CA 1
ATOM 2599 C C . ARG A 1 331 ? 6.698 22.698 4.551 1.00 87.75 331 ARG A C 1
ATOM 2601 O O . ARG A 1 331 ? 5.550 22.698 4.116 1.00 87.75 331 ARG A O 1
ATOM 2608 N N . LEU A 1 332 ? 6.988 22.401 5.819 1.00 89.88 332 LEU A N 1
ATOM 2609 C CA . LEU A 1 332 ? 5.946 22.238 6.843 1.00 89.88 332 LEU A CA 1
ATOM 2610 C C . LEU A 1 332 ? 5.203 23.556 7.089 1.00 89.88 332 LEU A C 1
ATOM 2612 O O . LEU A 1 332 ? 4.005 23.558 7.371 1.00 89.88 332 LEU A O 1
ATOM 2616 N N . GLY A 1 333 ? 5.914 24.675 6.949 1.00 90.44 333 GLY A N 1
ATOM 2617 C CA . GLY A 1 333 ? 5.407 26.001 7.251 1.00 90.44 333 GLY A CA 1
ATOM 2618 C C . GLY A 1 333 ? 5.496 26.319 8.750 1.00 90.44 333 GLY A C 1
ATOM 2619 O O . GLY A 1 333 ? 5.606 25.422 9.595 1.00 90.44 333 GLY A O 1
ATOM 2620 N N . PRO A 1 334 ? 5.465 27.612 9.110 1.00 91.69 334 PRO A N 1
ATOM 2621 C CA . PRO A 1 334 ? 5.767 28.063 10.468 1.00 91.69 334 PRO A CA 1
ATOM 2622 C C . PRO A 1 334 ? 4.737 27.591 11.502 1.00 91.69 334 PRO A C 1
ATOM 2624 O O . PRO A 1 334 ? 5.111 27.258 12.623 1.00 91.69 334 PRO A O 1
ATOM 2627 N N . VAL A 1 335 ? 3.456 27.522 11.125 1.00 93.25 335 VAL A N 1
ATOM 2628 C CA . VAL A 1 335 ? 2.365 27.155 12.044 1.00 93.25 335 VAL A CA 1
ATOM 2629 C C . VAL A 1 335 ? 2.440 25.676 12.428 1.00 93.25 335 VAL A C 1
ATOM 2631 O O . VAL A 1 335 ? 2.484 25.356 13.613 1.00 93.25 335 VAL A O 1
ATOM 2634 N N . LEU A 1 336 ? 2.548 24.778 11.441 1.00 93.62 336 LEU A N 1
ATOM 2635 C CA . LEU A 1 336 ? 2.675 23.342 11.702 1.00 93.62 336 LEU A CA 1
ATOM 2636 C C . LEU A 1 336 ? 3.981 23.021 12.444 1.00 93.62 336 LEU A C 1
ATOM 2638 O O . LEU A 1 336 ? 3.987 22.194 13.350 1.00 93.62 336 LEU A O 1
ATOM 2642 N N . THR A 1 337 ? 5.079 23.701 12.102 1.00 92.56 337 THR A N 1
ATOM 2643 C CA . THR A 1 337 ? 6.359 23.533 12.806 1.00 92.56 337 THR A CA 1
ATOM 2644 C C . THR A 1 337 ? 6.236 23.913 14.284 1.00 92.56 337 THR A C 1
ATOM 2646 O O . THR A 1 337 ? 6.712 23.175 15.143 1.00 92.56 337 THR A O 1
ATOM 2649 N N . ALA A 1 338 ? 5.565 25.026 14.600 1.00 91.94 338 ALA A N 1
ATOM 2650 C CA . ALA A 1 338 ? 5.325 25.437 15.983 1.00 91.94 338 ALA A CA 1
ATOM 2651 C C . ALA A 1 338 ? 4.442 24.433 16.744 1.00 91.94 338 ALA A C 1
ATOM 2653 O O . ALA A 1 338 ? 4.785 24.061 17.865 1.00 91.94 338 ALA A O 1
ATOM 2654 N N . HIS A 1 339 ? 3.364 23.945 16.115 1.00 92.62 339 HIS A N 1
ATOM 2655 C CA . HIS A 1 339 ? 2.500 22.892 16.670 1.00 92.62 339 HIS A CA 1
ATOM 2656 C C . HIS A 1 339 ? 3.298 21.629 17.025 1.00 92.62 339 HIS A C 1
ATOM 2658 O O . HIS A 1 339 ? 3.231 21.147 18.153 1.00 92.62 339 HIS A O 1
ATOM 2664 N N . LEU A 1 340 ? 4.125 21.134 16.099 1.00 92.19 340 LEU A N 1
ATOM 2665 C CA . LEU A 1 340 ? 4.932 19.930 16.318 1.00 92.19 340 LEU A CA 1
ATOM 2666 C C . LEU A 1 340 ? 6.019 20.138 17.384 1.00 92.19 340 LEU A C 1
ATOM 2668 O O . LEU A 1 340 ? 6.225 19.259 18.214 1.00 92.19 340 LEU A O 1
ATOM 2672 N N . LYS A 1 341 ? 6.684 21.302 17.417 1.00 90.12 341 LYS A N 1
ATOM 2673 C CA . LYS A 1 341 ? 7.657 21.631 18.479 1.00 90.12 341 LYS A CA 1
ATOM 2674 C C . LYS A 1 341 ? 7.003 21.666 19.861 1.00 90.12 341 LYS A C 1
ATOM 2676 O O . LYS A 1 341 ? 7.611 21.224 20.828 1.00 90.12 341 LYS A O 1
ATOM 2681 N N . GLN A 1 342 ? 5.760 22.138 19.954 1.00 89.25 342 GLN A N 1
ATOM 2682 C CA . GLN A 1 342 ? 4.997 22.101 21.200 1.00 89.25 342 GLN A CA 1
ATOM 2683 C C . GLN A 1 342 ? 4.610 20.666 21.599 1.00 89.25 342 GLN A C 1
ATOM 2685 O O . GLN A 1 342 ? 4.683 20.325 22.777 1.00 89.25 342 GLN A O 1
ATOM 2690 N N . ALA A 1 343 ? 4.223 19.824 20.637 1.00 88.44 343 ALA A N 1
ATOM 2691 C CA . ALA A 1 343 ? 3.837 18.430 20.876 1.00 88.44 343 ALA A CA 1
ATOM 2692 C C . ALA A 1 343 ? 5.003 17.541 21.353 1.00 88.44 343 ALA A C 1
ATOM 2694 O O . ALA A 1 343 ? 4.796 16.613 22.138 1.00 88.44 343 ALA A O 1
ATOM 2695 N N . VAL A 1 344 ? 6.221 17.835 20.885 1.00 86.38 344 VAL A N 1
ATOM 2696 C CA . VAL A 1 344 ? 7.452 17.072 21.165 1.00 86.38 344 VAL A CA 1
ATOM 2697 C C . VAL A 1 344 ? 8.176 17.548 22.441 1.00 86.38 344 VAL A C 1
ATOM 2699 O O . VAL A 1 344 ? 9.240 17.041 22.770 1.00 86.38 344 VAL A O 1
ATOM 2702 N N . ALA A 1 345 ? 7.600 18.489 23.197 1.00 77.31 345 ALA A N 1
ATOM 2703 C CA . ALA A 1 345 ? 8.190 19.025 24.427 1.00 77.31 345 ALA A CA 1
ATOM 2704 C C . ALA A 1 345 ? 8.584 17.945 25.466 1.00 77.31 345 ALA A C 1
ATOM 2706 O O . ALA A 1 345 ? 8.192 16.779 25.369 1.00 77.31 345 ALA A O 1
ATOM 2707 N N . ASP A 1 346 ? 9.355 18.359 26.480 1.00 68.38 346 ASP A N 1
ATOM 2708 C CA . ASP A 1 346 ? 9.977 17.494 27.489 1.00 68.38 346 ASP A CA 1
ATOM 2709 C C . ASP A 1 346 ? 9.073 16.326 27.919 1.00 68.38 346 ASP A C 1
ATOM 2711 O O . ASP A 1 346 ? 7.957 16.534 28.398 1.00 68.38 346 ASP A O 1
ATOM 2715 N N . SER A 1 347 ? 9.585 15.096 27.780 1.00 77.81 347 SER A N 1
ATOM 2716 C CA . SER A 1 347 ? 8.934 13.802 28.076 1.00 77.81 347 SER A CA 1
ATOM 2717 C C . SER A 1 347 ? 7.984 13.203 27.028 1.00 77.81 347 SER A C 1
ATOM 2719 O O . SER A 1 347 ? 7.519 12.082 27.249 1.00 77.81 347 SER A O 1
ATOM 2721 N N . ALA A 1 348 ? 7.755 13.838 25.870 1.00 82.00 348 ALA A N 1
ATOM 2722 C CA . ALA A 1 348 ? 6.886 13.287 24.816 1.00 82.00 348 ALA A CA 1
ATOM 2723 C C . ALA A 1 348 ? 7.275 11.856 24.392 1.00 82.00 348 ALA A C 1
ATOM 2725 O O . ALA A 1 348 ? 6.416 10.992 24.225 1.00 82.00 348 ALA A O 1
ATOM 2726 N N . ALA A 1 349 ? 8.577 11.581 24.279 1.00 83.50 349 ALA A N 1
ATOM 2727 C CA . ALA A 1 349 ? 9.099 10.268 23.910 1.00 83.50 349 ALA A CA 1
ATOM 2728 C C . ALA A 1 349 ? 8.773 9.184 24.950 1.00 83.50 349 ALA A C 1
ATOM 2730 O O . ALA A 1 349 ? 8.209 8.142 24.611 1.00 83.50 349 ALA A O 1
ATOM 2731 N N . THR A 1 350 ? 9.066 9.466 26.223 1.00 87.12 350 THR A N 1
ATOM 2732 C CA . THR A 1 350 ? 8.763 8.583 27.355 1.00 87.12 350 THR A CA 1
ATOM 2733 C C . THR A 1 350 ? 7.259 8.361 27.486 1.00 87.12 350 THR A C 1
ATOM 2735 O O . THR A 1 350 ? 6.817 7.220 27.602 1.00 87.12 350 THR A O 1
ATOM 2738 N N . ASN A 1 351 ? 6.463 9.431 27.396 1.00 89.50 351 ASN A N 1
ATOM 2739 C CA . ASN A 1 351 ? 5.006 9.353 27.431 1.00 89.50 351 ASN A CA 1
ATOM 2740 C C . ASN A 1 351 ? 4.459 8.460 26.306 1.00 89.50 351 ASN A C 1
ATOM 2742 O O . ASN A 1 351 ? 3.665 7.558 26.572 1.00 89.50 351 ASN A O 1
ATOM 2746 N N . HIS A 1 352 ? 4.920 8.660 25.068 1.00 90.62 352 HIS A N 1
ATOM 2747 C CA . HIS A 1 352 ? 4.500 7.848 23.928 1.00 90.62 352 HIS A CA 1
ATOM 2748 C C . HIS A 1 352 ? 4.848 6.370 24.134 1.00 90.62 352 HIS A C 1
ATOM 2750 O O . HIS A 1 352 ? 4.005 5.506 23.898 1.00 90.62 352 HIS A O 1
ATOM 2756 N N . HIS A 1 353 ? 6.062 6.073 24.608 1.00 90.00 353 HIS A N 1
ATOM 2757 C CA . HIS A 1 353 ? 6.500 4.704 24.873 1.00 90.00 353 HIS A CA 1
ATOM 2758 C C . HIS A 1 353 ? 5.645 4.013 25.943 1.00 90.00 353 HIS A C 1
ATOM 2760 O O . HIS A 1 353 ? 5.165 2.899 25.727 1.00 90.00 353 HIS A O 1
ATOM 2766 N N . GLU A 1 354 ? 5.407 4.677 27.077 1.00 91.12 354 GLU A N 1
ATOM 2767 C CA . GLU A 1 354 ? 4.576 4.134 28.158 1.00 91.12 354 GLU A CA 1
ATOM 2768 C C . GLU A 1 354 ? 3.153 3.823 27.678 1.00 91.12 354 GLU A C 1
ATOM 2770 O O . GLU A 1 354 ? 2.618 2.746 27.959 1.00 91.12 354 GLU A O 1
ATOM 2775 N N . LEU A 1 355 ? 2.555 4.738 26.911 1.00 93.75 355 LEU A N 1
ATOM 2776 C CA . LEU A 1 355 ? 1.225 4.550 26.334 1.00 93.75 355 LEU A CA 1
ATOM 2777 C C . LEU A 1 355 ? 1.206 3.454 25.260 1.00 93.75 355 LEU A C 1
ATOM 2779 O O . LEU A 1 355 ? 0.227 2.713 25.177 1.00 93.75 355 LEU A O 1
ATOM 2783 N N . ALA A 1 356 ? 2.279 3.299 24.480 1.00 91.94 356 ALA A N 1
ATOM 2784 C CA . ALA A 1 356 ? 2.414 2.228 23.492 1.00 91.94 356 ALA A CA 1
ATOM 2785 C C . ALA A 1 356 ? 2.464 0.848 24.153 1.00 91.94 356 ALA A C 1
ATOM 2787 O O . ALA A 1 356 ? 1.730 -0.060 23.759 1.00 91.94 356 ALA A O 1
ATOM 2788 N N . VAL A 1 357 ? 3.267 0.703 25.211 1.00 91.56 357 VAL A N 1
ATOM 2789 C CA . VAL A 1 357 ? 3.331 -0.532 26.006 1.00 91.56 357 VAL A CA 1
ATOM 2790 C C . VAL A 1 357 ? 1.980 -0.825 26.664 1.00 91.56 357 VAL A C 1
ATOM 2792 O O . VAL A 1 357 ? 1.541 -1.976 26.683 1.00 91.56 357 VAL A O 1
ATOM 2795 N N . ALA A 1 358 ? 1.293 0.200 27.179 1.00 92.38 358 ALA A N 1
ATOM 2796 C CA . ALA A 1 358 ? -0.036 0.042 27.765 1.00 92.38 358 ALA A CA 1
ATOM 2797 C C . ALA A 1 358 ? -1.078 -0.419 26.730 1.00 92.38 358 ALA A C 1
ATOM 2799 O O . ALA A 1 358 ? -1.835 -1.349 27.009 1.00 92.38 358 ALA A O 1
ATOM 2800 N N . ALA A 1 359 ? -1.089 0.177 25.534 1.00 92.75 359 ALA A N 1
ATOM 2801 C CA . ALA A 1 359 ? -1.990 -0.210 24.450 1.00 92.75 359 ALA A CA 1
ATOM 2802 C C . ALA A 1 359 ? -1.726 -1.646 23.965 1.00 92.75 359 ALA A C 1
ATOM 2804 O O . ALA A 1 359 ? -2.677 -2.404 23.768 1.00 92.75 359 ALA A O 1
ATOM 2805 N N . GLN A 1 360 ? -0.453 -2.045 23.839 1.00 91.69 360 GLN A N 1
ATOM 2806 C CA . GLN A 1 360 ? -0.079 -3.418 23.484 1.00 91.69 360 GLN A CA 1
ATOM 2807 C C . GLN A 1 360 ? -0.588 -4.425 24.525 1.00 91.69 360 GLN A C 1
ATOM 2809 O O . GLN A 1 360 ? -1.297 -5.365 24.169 1.00 91.69 360 GLN A O 1
ATOM 2814 N N . ARG A 1 361 ? -0.285 -4.205 25.812 1.00 93.88 361 ARG A N 1
ATOM 2815 C CA . ARG A 1 361 ? -0.727 -5.094 26.902 1.00 93.88 361 ARG A CA 1
ATOM 2816 C C . ARG A 1 361 ? -2.243 -5.195 26.991 1.00 93.88 361 ARG A C 1
ATOM 2818 O O . ARG A 1 361 ? -2.777 -6.258 27.282 1.00 93.88 361 ARG A O 1
ATOM 2825 N N . ALA A 1 362 ? -2.941 -4.089 26.758 1.00 93.88 362 ALA A N 1
ATOM 2826 C CA . ALA A 1 362 ? -4.391 -4.097 26.749 1.00 93.88 362 ALA A CA 1
ATOM 2827 C C . ALA A 1 362 ? -4.938 -4.941 25.595 1.00 93.88 362 ALA A C 1
ATOM 2829 O O . ALA A 1 362 ? -5.827 -5.749 25.829 1.00 93.88 362 ALA A O 1
ATOM 2830 N N . LEU A 1 363 ? -4.394 -4.810 24.379 1.00 94.06 363 LEU A N 1
ATOM 2831 C CA . LEU A 1 363 ? -4.793 -5.659 23.254 1.00 94.06 363 LEU A CA 1
ATOM 2832 C C . LEU A 1 363 ? -4.557 -7.145 23.556 1.00 94.06 363 LEU A C 1
ATOM 2834 O O . LEU A 1 363 ? -5.460 -7.948 23.335 1.00 94.06 363 LEU A O 1
ATOM 2838 N N . GLU A 1 364 ? -3.387 -7.494 24.096 1.00 93.31 364 GLU A N 1
ATOM 2839 C CA . GLU A 1 364 ? -3.076 -8.857 24.551 1.00 93.31 364 GLU A CA 1
ATOM 2840 C C . GLU A 1 364 ? -4.122 -9.345 25.568 1.00 93.31 364 GLU A C 1
ATOM 2842 O O . GLU A 1 364 ? -4.710 -10.409 25.382 1.00 93.31 364 GLU A O 1
ATOM 2847 N N . GLY A 1 365 ? -4.455 -8.520 26.566 1.00 95.81 365 GLY A N 1
ATOM 2848 C CA . GLY A 1 365 ? -5.482 -8.829 27.561 1.00 95.81 365 GLY A CA 1
ATOM 2849 C C . GLY A 1 365 ? -6.889 -9.014 26.976 1.00 95.81 365 GLY A C 1
ATOM 2850 O O . GLY A 1 365 ? -7.602 -9.919 27.401 1.00 95.81 365 GLY A O 1
ATOM 2851 N N . LEU A 1 366 ? -7.292 -8.217 25.976 1.00 94.75 366 LEU A N 1
ATOM 2852 C CA . LEU A 1 366 ? -8.586 -8.392 25.293 1.00 94.75 366 LEU A CA 1
ATOM 2853 C C . LEU A 1 366 ? -8.654 -9.740 24.557 1.00 94.75 366 LEU A C 1
ATOM 2855 O O . LEU A 1 366 ? -9.714 -10.366 24.515 1.00 94.75 366 LEU A O 1
ATOM 2859 N N . VAL A 1 367 ? -7.539 -10.177 23.964 1.00 93.12 367 VAL A N 1
ATOM 2860 C CA . VAL A 1 367 ? -7.434 -11.478 23.286 1.00 93.12 367 VAL A CA 1
ATOM 2861 C C . VAL A 1 367 ? -7.482 -12.618 24.301 1.00 93.12 367 VAL A C 1
ATOM 2863 O O . VAL A 1 367 ? -8.230 -13.573 24.105 1.00 93.12 367 VAL A O 1
ATOM 2866 N N . GLU A 1 368 ? -6.744 -12.508 25.406 1.00 94.81 368 GLU A N 1
ATOM 2867 C CA . GLU A 1 368 ? -6.741 -13.503 26.486 1.00 94.81 368 GLU A CA 1
ATOM 2868 C C . GLU A 1 368 ? -8.119 -13.643 27.156 1.00 94.81 368 GLU A C 1
ATOM 2870 O O . GLU A 1 368 ? -8.568 -14.756 27.439 1.00 94.81 368 GLU A O 1
ATOM 2875 N N . GLU A 1 369 ? -8.828 -12.531 27.363 1.00 93.06 369 GLU A N 1
ATOM 2876 C CA . GLU A 1 369 ? -10.201 -12.525 27.876 1.00 93.06 369 GLU A CA 1
ATOM 2877 C C . GLU A 1 369 ? -11.164 -13.237 26.915 1.00 93.06 369 GLU A C 1
ATOM 2879 O O . GLU A 1 369 ? -11.995 -14.043 27.347 1.00 93.06 369 GLU A O 1
ATOM 2884 N N . ASP A 1 370 ? -11.048 -12.980 25.609 1.00 91.75 370 ASP A N 1
ATOM 2885 C CA . ASP A 1 370 ? -11.879 -13.637 24.599 1.00 91.75 370 ASP A CA 1
ATOM 2886 C C . ASP A 1 370 ? -11.565 -15.134 24.482 1.00 91.75 370 ASP A C 1
ATOM 2888 O O . ASP A 1 370 ? -12.495 -15.937 24.392 1.00 91.75 370 ASP A O 1
ATOM 2892 N N . MET A 1 371 ? -10.289 -15.523 24.553 1.00 90.94 371 MET A N 1
ATOM 2893 C CA . MET A 1 371 ? -9.865 -16.925 24.635 1.00 90.94 371 MET A CA 1
ATOM 2894 C C . MET A 1 371 ? -10.498 -17.633 25.836 1.00 90.94 371 MET A C 1
ATOM 2896 O O . MET A 1 371 ? -11.127 -18.680 25.679 1.00 90.94 371 MET A O 1
ATOM 2900 N N . SER A 1 372 ? -10.394 -17.027 27.023 1.00 90.75 372 SER A N 1
ATOM 2901 C CA . SER A 1 372 ? -10.991 -17.543 28.260 1.00 90.75 372 SER A CA 1
ATOM 2902 C C . SER A 1 372 ? -12.513 -17.668 28.143 1.00 90.75 372 SER A C 1
ATOM 2904 O O . SER A 1 372 ? -13.084 -18.715 28.449 1.00 90.75 372 SER A O 1
ATOM 2906 N N . THR A 1 373 ? -13.170 -16.636 27.604 1.00 87.88 373 THR A N 1
ATOM 2907 C CA . THR A 1 373 ? -14.626 -16.609 27.385 1.00 87.88 373 THR A CA 1
ATOM 2908 C C . THR A 1 373 ? -15.093 -17.712 26.433 1.00 87.88 373 THR A C 1
ATOM 2910 O O . THR A 1 373 ? -16.182 -18.257 26.614 1.00 87.88 373 THR A O 1
ATOM 2913 N N . LEU A 1 374 ? -14.294 -18.044 25.414 1.00 86.31 374 LEU A N 1
ATOM 2914 C CA . LEU A 1 374 ? -14.600 -19.104 24.448 1.00 86.31 374 LEU A CA 1
ATOM 2915 C C . LEU A 1 374 ? -14.112 -20.493 24.887 1.00 86.31 374 LEU A C 1
ATOM 2917 O O . LEU A 1 374 ? -14.422 -21.473 24.210 1.00 86.31 374 LEU A O 1
ATOM 2921 N N . GLY A 1 375 ? -13.369 -20.597 25.995 1.00 88.06 375 GLY A N 1
ATOM 2922 C CA . GLY A 1 375 ? -12.730 -21.844 26.419 1.00 88.06 375 GLY A CA 1
ATOM 2923 C C . GLY A 1 375 ? -11.699 -22.362 25.409 1.00 88.06 375 GLY A C 1
ATOM 2924 O O . GLY A 1 375 ? -11.560 -23.572 25.252 1.00 88.06 375 GLY A O 1
ATOM 2925 N N . GLN A 1 376 ? -11.024 -21.454 24.696 1.00 87.62 376 GLN A N 1
ATOM 2926 C CA . GLN A 1 376 ? -10.024 -21.752 23.667 1.00 87.62 376 GLN A CA 1
ATOM 2927 C C . GLN A 1 376 ? -8.611 -21.424 24.168 1.00 87.62 376 GLN A C 1
ATOM 2929 O O . GLN A 1 376 ? -8.410 -20.503 24.960 1.00 87.62 376 GLN A O 1
ATOM 2934 N N . ASP A 1 377 ? -7.621 -22.167 23.685 1.00 88.75 377 ASP A N 1
ATOM 2935 C CA . ASP A 1 377 ? -6.194 -21.901 23.899 1.00 88.75 377 ASP A CA 1
ATOM 2936 C C . ASP A 1 377 ? -5.572 -21.170 22.695 1.00 88.75 377 ASP A C 1
ATOM 2938 O O . ASP A 1 377 ? -6.242 -20.901 21.700 1.00 88.75 377 ASP A O 1
ATOM 2942 N N . LYS A 1 378 ? -4.277 -20.833 22.768 1.00 85.19 378 LYS A N 1
ATOM 2943 C CA . LYS A 1 378 ? -3.582 -20.107 21.688 1.00 85.19 378 LYS A CA 1
ATOM 2944 C C . LYS A 1 378 ? -3.576 -20.871 20.359 1.00 85.19 378 LYS A C 1
ATOM 2946 O O . LYS A 1 378 ? -3.546 -20.240 19.306 1.00 85.19 378 LYS A O 1
ATOM 2951 N N . ASP A 1 379 ? -3.629 -22.200 20.409 1.00 82.81 379 ASP A N 1
ATOM 2952 C CA . ASP A 1 379 ? -3.531 -23.063 19.231 1.00 82.81 379 ASP A CA 1
ATOM 2953 C C . ASP A 1 379 ? -4.889 -23.235 18.532 1.00 82.81 379 ASP A C 1
ATOM 2955 O O . ASP A 1 379 ? -4.949 -23.429 17.312 1.00 82.81 379 ASP A O 1
ATOM 2959 N N . SER A 1 380 ? -5.988 -23.117 19.282 1.00 83.00 380 SER A N 1
ATOM 2960 C CA . SER A 1 380 ? -7.372 -23.247 18.802 1.00 83.00 380 SER A CA 1
ATOM 2961 C C . SER A 1 380 ? -8.096 -21.915 18.604 1.00 83.00 380 SER A C 1
ATOM 2963 O O . SER A 1 380 ? -9.062 -21.862 17.838 1.00 83.00 380 SER A O 1
ATOM 2965 N N . PHE A 1 381 ? -7.638 -20.837 19.242 1.00 84.81 381 PHE A N 1
ATOM 2966 C CA . PHE A 1 381 ? -8.225 -19.512 19.084 1.00 84.81 381 PHE A CA 1
ATOM 2967 C C . PHE A 1 381 ? -8.012 -18.992 17.663 1.00 84.81 381 PHE A C 1
ATOM 2969 O O . PHE A 1 381 ? -6.939 -19.131 17.065 1.00 84.81 381 PHE A O 1
ATOM 2976 N N . ARG A 1 382 ? -9.061 -18.407 17.089 1.00 82.75 382 ARG A N 1
ATOM 2977 C CA . ARG A 1 382 ? -9.048 -17.869 15.728 1.00 82.75 382 ARG A CA 1
ATOM 2978 C C . ARG A 1 382 ? -9.605 -16.456 15.724 1.00 82.75 382 ARG A C 1
ATOM 2980 O O . ARG A 1 382 ? -10.475 -16.094 16.517 1.00 82.75 382 ARG A O 1
ATOM 2987 N N . PHE A 1 383 ? -9.098 -15.661 14.793 1.00 82.25 383 PHE A N 1
ATOM 2988 C CA . PHE A 1 383 ? -9.580 -14.314 14.535 1.00 82.25 383 PHE A CA 1
ATOM 2989 C C . PHE A 1 383 ? -10.426 -14.293 13.269 1.00 82.25 383 PHE A C 1
ATOM 2991 O O . PHE A 1 383 ? -10.115 -14.955 12.282 1.00 82.25 383 PHE A O 1
ATOM 2998 N N . PHE A 1 384 ? -11.455 -13.455 13.275 1.00 78.75 384 PHE A N 1
ATOM 2999 C CA . PHE A 1 384 ? -12.189 -13.068 12.084 1.00 78.75 384 PHE A CA 1
ATOM 3000 C C . PHE A 1 384 ? -11.746 -11.673 11.639 1.00 78.75 384 PHE A C 1
ATOM 3002 O O . PHE A 1 384 ? -11.903 -10.684 12.366 1.00 78.75 384 PHE A O 1
ATOM 3009 N N . ILE A 1 385 ? -11.219 -11.588 10.421 1.00 76.44 385 ILE A N 1
ATOM 3010 C CA . ILE A 1 385 ? -10.696 -10.356 9.836 1.00 76.44 385 ILE A CA 1
ATOM 3011 C C . ILE A 1 385 ? -11.704 -9.825 8.812 1.00 76.44 385 ILE A C 1
ATOM 3013 O O . ILE A 1 385 ? -12.093 -10.530 7.884 1.00 76.44 385 ILE A O 1
ATOM 3017 N N . ALA A 1 386 ? -12.129 -8.573 8.980 1.00 72.94 386 ALA A N 1
ATOM 3018 C CA . ALA A 1 386 ? -13.009 -7.881 8.045 1.00 72.94 386 ALA A CA 1
ATOM 3019 C C . ALA A 1 386 ? -12.268 -6.721 7.378 1.00 72.94 386 ALA A C 1
ATOM 3021 O O . ALA A 1 386 ? -11.869 -5.757 8.033 1.00 72.94 386 ALA A O 1
ATOM 3022 N N . PHE A 1 387 ? -12.108 -6.813 6.064 1.00 69.81 387 PHE A N 1
ATOM 3023 C CA . PHE A 1 387 ? -11.450 -5.791 5.260 1.00 69.81 387 PHE A CA 1
ATOM 3024 C C . PHE A 1 387 ? -12.416 -4.674 4.863 1.00 69.81 387 PHE A C 1
ATOM 3026 O O . PHE A 1 387 ? -13.636 -4.854 4.845 1.00 69.81 387 PHE A O 1
ATOM 3033 N N . ALA A 1 388 ? -11.848 -3.520 4.521 1.00 65.12 388 ALA A N 1
ATOM 3034 C CA . ALA A 1 388 ? -12.563 -2.447 3.845 1.00 65.12 388 ALA A CA 1
ATOM 3035 C C . ALA A 1 388 ? -12.083 -2.335 2.387 1.00 65.12 388 ALA A C 1
ATOM 3037 O O . ALA A 1 388 ? -11.583 -3.294 1.806 1.00 65.12 388 ALA A O 1
ATOM 3038 N N . ASN A 1 389 ? -12.272 -1.167 1.778 1.00 64.31 389 ASN A N 1
ATOM 3039 C CA . ASN A 1 389 ? -11.939 -0.923 0.379 1.00 64.31 389 ASN A CA 1
ATOM 3040 C C . ASN A 1 389 ? -10.435 -1.079 0.077 1.00 64.31 389 ASN A C 1
ATOM 3042 O O . ASN A 1 389 ? -10.070 -1.652 -0.944 1.00 64.31 389 ASN A O 1
ATOM 3046 N N . GLU A 1 390 ? -9.555 -0.575 0.946 1.00 61.34 390 GLU A N 1
ATOM 3047 C CA . GLU A 1 390 ? -8.129 -0.912 0.918 1.00 61.34 390 GLU A CA 1
ATOM 3048 C C . GLU A 1 390 ? -7.868 -2.115 1.816 1.00 61.34 390 GLU A C 1
ATOM 3050 O O . GLU A 1 390 ? -8.173 -2.095 3.007 1.00 61.34 390 GLU A O 1
ATOM 3055 N N . VAL A 1 391 ? -7.263 -3.143 1.229 1.00 56.28 391 VAL A N 1
ATOM 3056 C CA . VAL A 1 391 ? -6.913 -4.390 1.921 1.00 56.28 391 VAL A CA 1
ATOM 3057 C C . VAL A 1 391 ? -5.495 -4.336 2.490 1.00 56.28 391 VAL A C 1
ATOM 3059 O O . VAL A 1 391 ? -5.215 -4.990 3.486 1.00 56.28 391 VAL A O 1
ATOM 3062 N N . MET A 1 392 ? -4.602 -3.541 1.896 1.00 57.97 392 MET A N 1
ATOM 3063 C CA . MET A 1 392 ? -3.210 -3.394 2.327 1.00 57.97 392 MET A CA 1
ATOM 3064 C C . MET A 1 392 ? -2.793 -1.926 2.344 1.00 57.97 392 MET A C 1
ATOM 3066 O O . MET A 1 392 ? -3.219 -1.155 1.481 1.00 57.97 392 MET A O 1
ATOM 3070 N N . ASP A 1 393 ? -1.951 -1.543 3.305 1.00 57.38 393 ASP A N 1
ATOM 3071 C CA . ASP A 1 393 ? -1.338 -0.215 3.332 1.00 57.38 393 ASP A CA 1
ATOM 3072 C C . ASP A 1 393 ? -0.040 -0.147 2.507 1.00 57.38 393 ASP A C 1
ATOM 3074 O O . ASP A 1 393 ? 0.441 -1.141 1.963 1.00 57.38 393 ASP A O 1
ATOM 3078 N N . GLY A 1 394 ? 0.550 1.050 2.406 1.00 48.25 394 GLY A N 1
ATOM 3079 C CA . GLY A 1 394 ? 1.812 1.266 1.684 1.00 48.25 394 GLY A CA 1
ATOM 3080 C C . GLY A 1 394 ? 3.032 0.537 2.270 1.00 48.25 394 GLY A C 1
ATOM 3081 O O . GLY A 1 394 ? 4.114 0.650 1.701 1.00 48.25 394 GLY A O 1
ATOM 3082 N N . TYR A 1 395 ? 2.867 -0.182 3.385 1.00 49.44 395 TYR A N 1
ATOM 3083 C CA . TYR A 1 395 ? 3.882 -1.002 4.048 1.00 49.44 395 TYR A CA 1
ATOM 3084 C C . TYR A 1 395 ? 3.569 -2.505 3.949 1.00 49.44 395 TYR A C 1
ATOM 3086 O O . TYR A 1 395 ? 4.202 -3.288 4.650 1.00 49.44 395 TYR A O 1
ATOM 3094 N N . GLY A 1 396 ? 2.588 -2.906 3.128 1.00 44.94 396 GLY A N 1
ATOM 3095 C CA . GLY A 1 396 ? 2.224 -4.316 2.935 1.00 44.94 396 GLY A CA 1
ATOM 3096 C C . GLY A 1 396 ? 1.426 -4.920 4.092 1.00 44.94 396 GLY A C 1
ATOM 3097 O O . GLY A 1 396 ? 1.180 -6.123 4.116 1.00 44.94 396 GLY A O 1
ATOM 3098 N N . ARG A 1 397 ? 0.997 -4.102 5.063 1.00 61.25 397 ARG A N 1
ATOM 3099 C CA . ARG A 1 397 ? 0.218 -4.579 6.212 1.00 61.25 397 ARG A CA 1
ATOM 3100 C C . ARG A 1 397 ? -1.244 -4.697 5.841 1.00 61.25 397 ARG A C 1
ATOM 3102 O O . ARG A 1 397 ? -1.792 -3.782 5.223 1.00 61.25 397 ARG A O 1
ATOM 3109 N N . LEU A 1 398 ? -1.890 -5.771 6.283 1.00 64.62 398 LEU A N 1
ATOM 3110 C CA . LEU A 1 398 ? -3.324 -5.954 6.099 1.00 64.62 398 LEU A CA 1
ATOM 3111 C C . LEU A 1 398 ? -4.101 -4.887 6.869 1.00 64.62 398 LEU A C 1
ATOM 3113 O O . LEU A 1 398 ? -3.964 -4.768 8.082 1.00 64.62 398 LEU A O 1
ATOM 3117 N N . LEU A 1 399 ? -4.938 -4.133 6.168 1.00 72.19 399 LEU A N 1
ATOM 3118 C CA . LEU A 1 399 ? -5.830 -3.141 6.748 1.00 72.19 399 LEU A CA 1
ATOM 3119 C C . LEU A 1 399 ? -7.179 -3.787 7.043 1.00 72.19 399 LEU A C 1
ATOM 3121 O O . LEU A 1 399 ? -7.974 -4.021 6.132 1.00 72.19 399 LEU A O 1
ATOM 3125 N N . ALA A 1 400 ? -7.459 -4.054 8.318 1.00 78.38 400 ALA A N 1
ATOM 3126 C CA . ALA A 1 400 ? -8.713 -4.696 8.688 1.00 78.38 400 ALA A CA 1
ATOM 3127 C C . ALA A 1 400 ? -9.268 -4.317 10.066 1.00 78.38 400 ALA A C 1
ATOM 3129 O O . ALA A 1 400 ? -8.571 -3.803 10.945 1.00 78.38 400 ALA A O 1
ATOM 3130 N N . PHE A 1 401 ? -10.550 -4.619 10.256 1.00 84.25 401 PHE A N 1
ATOM 3131 C CA . PHE A 1 401 ? -11.146 -4.818 11.571 1.00 84.25 401 PHE A CA 1
ATOM 3132 C C . PHE A 1 401 ? -10.878 -6.250 12.021 1.00 84.25 401 PHE A C 1
ATOM 3134 O O . PHE A 1 401 ? -11.228 -7.198 11.315 1.00 84.25 401 PHE A O 1
ATOM 3141 N N . VAL A 1 402 ? -10.295 -6.413 13.204 1.00 87.12 402 VAL A N 1
ATOM 3142 C CA . VAL A 1 402 ? -10.028 -7.735 13.779 1.00 87.12 402 VAL A CA 1
ATOM 3143 C C . VAL A 1 402 ? -11.067 -8.032 14.845 1.00 87.12 402 VAL A C 1
ATOM 3145 O O . VAL A 1 402 ? -11.351 -7.195 15.698 1.00 87.12 402 VAL A O 1
ATOM 3148 N N . ASN A 1 403 ? -11.655 -9.217 14.789 1.00 86.44 403 ASN A N 1
ATOM 3149 C CA . ASN A 1 403 ? -12.680 -9.678 15.716 1.00 86.44 403 ASN A CA 1
ATOM 3150 C C . ASN A 1 403 ? -12.299 -11.065 16.224 1.00 86.44 403 ASN A C 1
ATOM 3152 O O . ASN A 1 403 ? -11.623 -11.810 15.515 1.00 86.44 403 ASN A O 1
ATOM 3156 N N . ARG A 1 404 ? -12.791 -11.452 17.402 1.00 86.81 404 ARG A N 1
ATOM 3157 C CA . ARG A 1 404 ? -12.776 -12.866 17.790 1.00 86.81 404 ARG A CA 1
ATOM 3158 C C . ARG A 1 404 ? -13.644 -13.683 16.828 1.00 86.81 404 ARG A C 1
ATOM 3160 O O . ARG A 1 404 ? -14.726 -13.223 16.435 1.00 86.81 404 ARG A O 1
ATOM 3167 N N . ASP A 1 405 ? -13.174 -14.864 16.444 1.00 82.44 405 ASP A N 1
ATOM 3168 C CA . ASP A 1 405 ? -13.989 -15.806 15.680 1.00 82.44 405 ASP A CA 1
ATOM 3169 C C . ASP A 1 405 ? -15.074 -16.440 16.571 1.00 82.44 405 ASP A C 1
ATOM 3171 O O . ASP A 1 405 ? -14.943 -16.500 17.795 1.00 82.44 405 ASP A O 1
ATOM 3175 N N . GLN A 1 406 ? -16.189 -16.867 15.975 1.00 72.44 406 GLN A N 1
ATOM 3176 C CA . GLN A 1 406 ? -17.290 -17.506 16.702 1.00 72.44 406 GLN A CA 1
ATOM 3177 C C . GLN A 1 406 ? -17.602 -18.878 16.089 1.00 72.44 406 GLN A C 1
ATOM 3179 O O . GLN A 1 406 ? -18.100 -18.936 14.965 1.00 72.44 406 GLN A O 1
ATOM 3184 N N . PRO A 1 407 ? -17.389 -19.983 16.827 1.00 57.16 407 PRO A N 1
ATOM 3185 C CA . PRO A 1 407 ? -17.410 -21.331 16.254 1.00 57.16 407 PRO A CA 1
ATOM 3186 C C . PRO A 1 407 ? -18.804 -21.844 15.842 1.00 57.16 407 PRO A C 1
ATOM 3188 O O . PRO A 1 407 ? -18.905 -22.757 15.026 1.00 57.16 407 PRO A O 1
ATOM 3191 N N . HIS A 1 408 ? -19.900 -21.276 16.363 1.00 60.19 408 HIS A N 1
ATOM 3192 C CA . HIS A 1 408 ? -21.261 -21.757 16.086 1.00 60.19 408 HIS A CA 1
ATOM 3193 C C . HIS A 1 408 ? -22.052 -20.824 15.163 1.00 60.19 408 HIS A C 1
ATOM 3195 O O . HIS A 1 408 ? -22.760 -19.925 15.616 1.00 60.19 408 HIS A O 1
ATOM 3201 N N . ALA A 1 409 ? -22.023 -21.115 13.859 1.00 52.19 409 ALA A N 1
ATOM 3202 C CA . ALA A 1 409 ? -22.759 -20.370 12.830 1.00 52.19 409 ALA A CA 1
ATOM 3203 C C . ALA A 1 409 ? -24.290 -20.320 13.045 1.00 52.19 409 ALA A C 1
ATOM 3205 O O . ALA A 1 409 ? -24.949 -19.401 12.565 1.00 52.19 409 ALA A O 1
ATOM 3206 N N . ALA A 1 410 ? -24.862 -21.295 13.761 1.00 49.81 410 ALA A N 1
ATOM 3207 C CA . ALA A 1 410 ? -26.308 -21.424 13.969 1.00 49.81 410 ALA A CA 1
ATOM 3208 C C . ALA A 1 410 ? -26.838 -20.726 15.236 1.00 49.81 410 ALA A C 1
ATOM 3210 O O . ALA A 1 410 ? -28.050 -20.581 15.382 1.00 49.81 410 ALA A O 1
ATOM 3211 N N . ASN A 1 411 ? -25.962 -20.313 16.158 1.00 53.97 411 ASN A N 1
ATOM 3212 C CA . ASN A 1 411 ? -26.360 -19.621 17.385 1.00 53.97 411 ASN A CA 1
ATOM 3213 C C . ASN A 1 411 ? -25.272 -18.626 17.822 1.00 53.97 411 ASN A C 1
ATOM 3215 O O . ASN A 1 411 ? -24.559 -18.875 18.799 1.00 53.97 411 ASN A O 1
ATOM 3219 N N . PRO A 1 412 ? -25.080 -17.526 17.075 1.00 57.50 412 PRO A N 1
ATOM 3220 C CA . PRO A 1 412 ? -24.084 -16.536 17.440 1.00 57.50 412 PRO A CA 1
ATOM 3221 C C . PRO A 1 412 ? -24.550 -15.811 18.706 1.00 57.50 412 PRO A C 1
ATOM 3223 O O . PRO A 1 412 ? -25.540 -15.079 18.690 1.00 57.50 412 PRO A O 1
ATOM 3226 N N . THR A 1 413 ? -23.823 -15.972 19.814 1.00 62.47 413 THR A N 1
ATOM 3227 C CA . THR A 1 413 ? -23.892 -14.979 20.894 1.00 62.47 413 THR A CA 1
ATOM 3228 C C . THR A 1 413 ? -23.567 -13.601 20.305 1.00 62.47 413 THR A C 1
ATOM 3230 O O . THR A 1 413 ? -22.787 -13.527 19.347 1.00 62.47 413 THR A O 1
ATOM 3233 N N . PRO A 1 414 ? -24.131 -12.494 20.825 1.00 67.00 414 PRO A N 1
ATOM 3234 C CA . PRO A 1 414 ? -23.790 -11.163 20.335 1.00 67.00 414 PRO A CA 1
ATOM 3235 C C . PRO A 1 414 ? -22.268 -10.985 20.295 1.00 67.00 414 PRO A C 1
ATOM 3237 O O . PRO A 1 414 ? -21.582 -11.172 21.304 1.00 67.00 414 PRO A O 1
ATOM 3240 N N . ARG A 1 415 ? -21.724 -10.702 19.107 1.00 74.19 415 ARG A N 1
ATOM 3241 C CA . ARG A 1 415 ? -20.289 -10.469 18.942 1.00 74.19 415 ARG A CA 1
ATOM 3242 C C . ARG A 1 415 ? -19.945 -9.140 19.629 1.00 74.19 415 ARG A C 1
ATOM 3244 O O . ARG A 1 415 ? -20.669 -8.169 19.396 1.00 74.19 415 ARG A O 1
ATOM 3251 N N . PRO A 1 416 ? -18.890 -9.075 20.463 1.00 85.00 416 PRO A N 1
ATOM 3252 C CA . PRO A 1 416 ? -18.419 -7.796 20.974 1.00 85.00 416 PRO A CA 1
ATOM 3253 C C . PRO A 1 416 ? -17.960 -6.912 19.809 1.00 85.00 416 PRO A C 1
ATOM 3255 O O . PRO A 1 416 ? -17.773 -7.384 18.684 1.00 85.00 416 PRO A O 1
ATOM 3258 N N . ASN A 1 417 ? -17.752 -5.630 20.091 1.00 88.75 417 ASN A N 1
ATOM 3259 C CA . ASN A 1 417 ? -17.074 -4.732 19.162 1.00 88.75 417 ASN A CA 1
ATOM 3260 C C . ASN A 1 417 ? -15.720 -5.332 18.724 1.00 88.75 417 ASN A C 1
ATOM 3262 O O . ASN A 1 417 ? -15.112 -6.126 19.454 1.00 88.75 417 ASN A O 1
ATOM 3266 N N . SER A 1 418 ? -15.237 -4.953 17.541 1.00 91.12 418 SER A N 1
ATOM 3267 C CA . SER A 1 418 ? -13.927 -5.402 17.050 1.00 91.12 418 SER A CA 1
ATOM 3268 C C . SER A 1 418 ? -12.806 -4.950 17.999 1.00 91.12 418 SER A C 1
ATOM 3270 O O . SER A 1 418 ? -12.981 -3.992 18.749 1.00 91.12 418 SER A O 1
ATOM 3272 N N . TYR A 1 419 ? -11.622 -5.568 17.958 1.00 93.81 419 TYR A N 1
ATOM 3273 C CA . TYR A 1 419 ? -10.492 -5.121 18.787 1.00 93.81 419 TYR A CA 1
ATOM 3274 C C . TYR A 1 419 ? -10.136 -3.653 18.526 1.00 93.81 419 TYR A C 1
ATOM 3276 O O . TYR A 1 419 ? -9.894 -2.909 19.469 1.00 93.81 419 TYR A O 1
ATOM 3284 N N . ASN A 1 420 ? -10.195 -3.205 17.267 1.00 92.19 420 ASN A N 1
ATOM 3285 C CA . ASN A 1 420 ? -10.050 -1.794 16.897 1.00 92.19 420 ASN A CA 1
ATOM 3286 C C . ASN A 1 420 ? -11.035 -0.902 17.673 1.00 92.19 420 ASN A C 1
ATOM 3288 O O . ASN A 1 420 ? -10.646 0.100 18.267 1.00 92.19 420 ASN A O 1
ATOM 3292 N N . GLU A 1 421 ? -12.315 -1.277 17.653 1.00 92.00 421 GLU A N 1
ATOM 3293 C CA . GLU A 1 421 ? -13.412 -0.526 18.261 1.00 92.00 421 GLU A CA 1
ATOM 3294 C C . GLU A 1 421 ? -13.309 -0.547 19.800 1.00 92.00 421 GLU A C 1
ATOM 3296 O O . GLU A 1 421 ? -13.435 0.500 20.430 1.00 92.00 421 GLU A O 1
ATOM 3301 N N . ARG A 1 422 ? -12.968 -1.697 20.402 1.00 94.88 422 ARG A N 1
ATOM 3302 C CA . ARG A 1 422 ? -12.712 -1.838 21.850 1.00 94.88 422 ARG A CA 1
ATOM 3303 C C . ARG A 1 422 ? -11.527 -0.982 22.309 1.00 94.88 422 ARG A C 1
ATOM 3305 O O . ARG A 1 422 ? -11.588 -0.390 23.382 1.00 94.88 422 ARG A O 1
ATOM 3312 N N . LEU A 1 423 ? -10.464 -0.874 21.505 1.00 95.56 423 LEU A N 1
ATOM 3313 C CA . LEU A 1 423 ? -9.326 0.001 21.814 1.00 95.56 423 LEU A CA 1
ATOM 3314 C C . LEU A 1 423 ? -9.692 1.492 21.732 1.00 95.56 423 LEU A C 1
ATOM 3316 O O . LEU A 1 423 ? -9.207 2.265 22.558 1.00 95.56 423 LEU A O 1
ATOM 3320 N N . LEU A 1 424 ? -10.550 1.907 20.790 1.00 94.50 424 LEU A N 1
ATOM 3321 C CA . LEU A 1 424 ? -11.083 3.280 20.768 1.00 94.50 424 LEU A CA 1
ATOM 3322 C C . LEU A 1 424 ? -11.957 3.565 21.991 1.00 94.50 424 LEU A C 1
ATOM 3324 O O . LEU A 1 424 ? -11.809 4.610 22.619 1.00 94.50 424 LEU A O 1
ATOM 3328 N N . GLU A 1 425 ? -12.853 2.638 22.329 1.00 94.81 425 GLU A N 1
ATOM 3329 C CA . GLU A 1 425 ? -13.755 2.735 23.482 1.00 94.81 425 GLU A CA 1
ATOM 3330 C C . GLU A 1 425 ? -12.990 2.828 24.806 1.00 94.81 425 GLU A C 1
ATOM 3332 O O . GLU A 1 425 ? -13.319 3.655 25.654 1.00 94.81 425 GLU A O 1
ATOM 3337 N N . ALA A 1 426 ? -11.905 2.065 24.944 1.00 94.44 426 ALA A N 1
ATOM 3338 C CA . ALA A 1 426 ? -11.008 2.134 26.094 1.00 94.44 426 ALA A CA 1
ATOM 3339 C C . ALA A 1 426 ? -10.088 3.373 26.095 1.00 94.44 426 ALA A C 1
ATOM 3341 O O . ALA A 1 426 ? -9.312 3.562 27.033 1.00 94.44 426 ALA A O 1
ATOM 3342 N N . GLY A 1 427 ? -10.131 4.206 25.048 1.00 95.00 427 GLY A N 1
ATOM 3343 C CA . GLY A 1 427 ? -9.244 5.357 24.895 1.00 95.00 427 GLY A CA 1
ATOM 3344 C C . GLY A 1 427 ? -7.774 4.974 24.735 1.00 95.00 427 GLY A C 1
ATOM 3345 O O . GLY A 1 427 ? -6.919 5.743 25.148 1.00 95.00 427 GLY A O 1
ATOM 3346 N N . LEU A 1 428 ? -7.465 3.794 24.191 1.00 95.44 428 LEU A N 1
ATOM 3347 C CA . LEU A 1 428 ? -6.104 3.257 24.019 1.00 95.44 428 LEU A CA 1
ATOM 3348 C C . LEU A 1 428 ? -5.582 3.369 22.580 1.00 95.44 428 LEU A C 1
ATOM 3350 O O . LEU A 1 428 ? -4.410 3.101 22.316 1.00 95.44 428 LEU A O 1
ATOM 3354 N N . ALA A 1 429 ? -6.444 3.773 21.651 1.00 95.00 429 ALA A N 1
ATOM 3355 C CA . ALA A 1 429 ? -6.087 4.087 20.278 1.00 95.00 429 ALA A CA 1
ATOM 3356 C C . ALA A 1 429 ? -6.641 5.459 19.881 1.00 95.00 429 ALA A C 1
ATOM 3358 O O . ALA A 1 429 ? -7.676 5.901 20.384 1.00 95.00 429 ALA A O 1
ATOM 3359 N N . MET A 1 430 ? -5.952 6.121 18.958 1.00 93.12 430 MET A N 1
ATOM 3360 C CA . MET A 1 430 ? -6.382 7.373 18.350 1.00 93.12 430 MET A CA 1
ATOM 3361 C C . MET A 1 430 ? -7.277 7.079 17.139 1.00 93.12 430 MET A C 1
ATOM 3363 O O . MET A 1 430 ? -6.964 6.164 16.375 1.00 93.12 430 MET A O 1
ATOM 3367 N N . PRO A 1 431 ? -8.365 7.826 16.894 1.00 92.62 431 PRO A N 1
ATOM 3368 C CA . PRO A 1 431 ? -9.093 7.721 15.636 1.00 92.62 431 PRO A CA 1
ATOM 3369 C C . PRO A 1 431 ? -8.210 8.157 14.463 1.00 92.62 431 PRO A C 1
ATOM 3371 O O . PRO A 1 431 ? -7.627 9.239 14.470 1.00 92.62 431 PRO A O 1
ATOM 3374 N N . TYR A 1 432 ? -8.146 7.330 13.421 1.00 92.56 432 TYR A N 1
ATOM 3375 C CA . TYR A 1 432 ? -7.434 7.664 12.186 1.00 92.56 432 TYR A CA 1
ATOM 3376 C C . TYR A 1 432 ? -8.291 7.309 10.981 1.00 92.56 432 TYR A C 1
ATOM 3378 O O . TYR A 1 432 ? -8.152 6.267 10.333 1.00 92.56 432 TYR A O 1
ATOM 3386 N N . PHE A 1 433 ? -9.264 8.182 10.738 1.00 91.06 433 PHE A N 1
ATOM 3387 C CA . PHE A 1 433 ? -10.350 7.907 9.822 1.00 91.06 433 PHE A CA 1
ATOM 3388 C C . PHE A 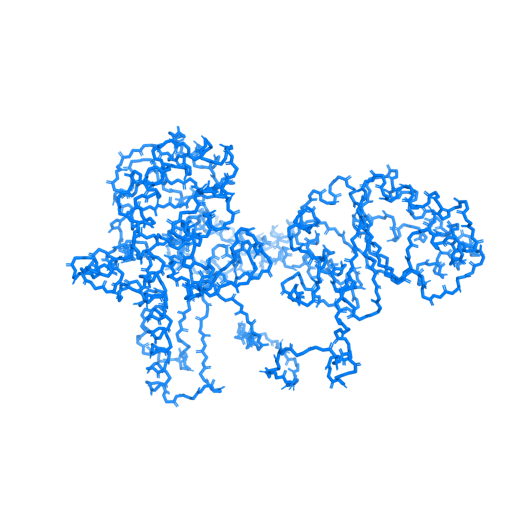1 433 ? -9.974 8.214 8.385 1.00 91.06 433 PHE A C 1
ATOM 3390 O O . PHE A 1 433 ? -9.887 9.368 7.999 1.00 91.06 433 PHE A O 1
ATOM 3397 N N . ILE A 1 434 ? -9.751 7.180 7.584 1.00 86.88 434 ILE A N 1
ATOM 3398 C CA . ILE A 1 434 ? -9.398 7.311 6.172 1.00 86.88 434 ILE A CA 1
ATOM 3399 C C . ILE A 1 434 ? -10.620 6.983 5.324 1.00 86.88 434 ILE A C 1
ATOM 3401 O O . ILE A 1 434 ? -11.162 5.882 5.430 1.00 86.88 434 ILE A O 1
ATOM 3405 N N . TRP A 1 435 ? -11.020 7.891 4.439 1.00 84.94 435 TRP A N 1
ATOM 3406 C CA . TRP A 1 435 ? -11.974 7.575 3.383 1.00 84.94 435 TRP A CA 1
ATOM 3407 C C . TRP A 1 435 ? -11.285 6.727 2.298 1.00 84.94 435 TRP A C 1
ATOM 3409 O O . TRP A 1 435 ? -10.186 7.088 1.861 1.00 84.94 435 TRP A O 1
ATOM 3419 N N . PRO A 1 436 ? -11.894 5.618 1.833 1.00 75.69 436 PRO A N 1
ATOM 3420 C CA . PRO A 1 436 ? -13.235 5.103 2.166 1.00 75.69 436 PRO A CA 1
ATOM 3421 C C . PRO A 1 436 ? -13.284 4.023 3.280 1.00 75.69 436 PRO A C 1
ATOM 3423 O O . PRO A 1 436 ? -14.326 3.409 3.503 1.00 75.69 436 PRO A O 1
ATOM 3426 N N . ASN A 1 437 ? -12.191 3.767 4.004 1.00 75.12 437 ASN A N 1
ATOM 3427 C CA . ASN A 1 437 ? -12.036 2.594 4.880 1.00 75.12 437 ASN A CA 1
ATOM 3428 C C . ASN A 1 437 ? -12.714 2.658 6.261 1.00 75.12 437 ASN A C 1
ATOM 3430 O O . ASN A 1 437 ? -12.850 1.624 6.909 1.00 75.12 437 ASN A O 1
ATOM 3434 N N . VAL A 1 438 ? -13.146 3.833 6.725 1.00 67.31 438 VAL A N 1
ATOM 3435 C CA . VAL A 1 438 ? -13.755 3.998 8.065 1.00 67.31 438 VAL A CA 1
ATOM 3436 C C . VAL A 1 438 ? -15.284 4.025 8.078 1.00 67.31 438 VAL A C 1
ATOM 3438 O O . VAL A 1 438 ? -15.888 4.030 9.145 1.00 67.31 438 VAL A O 1
ATOM 3441 N N . ASN A 1 439 ? -15.889 3.826 6.900 1.00 64.94 439 ASN A N 1
ATOM 3442 C CA . ASN A 1 439 ? -17.327 3.668 6.632 1.00 64.94 439 ASN A CA 1
ATOM 3443 C C . ASN A 1 439 ? -18.080 5.011 6.536 1.00 64.94 439 ASN A C 1
ATOM 3445 O O . ASN A 1 439 ? -18.140 5.755 7.510 1.00 64.94 439 ASN A O 1
ATOM 3449 N N . PRO A 1 440 ? -18.605 5.326 5.334 1.00 49.03 440 PRO A N 1
ATOM 3450 C CA . PRO A 1 440 ? -19.981 4.929 4.976 1.00 49.03 440 PRO A CA 1
ATOM 3451 C C . PRO A 1 440 ? -20.088 3.868 3.840 1.00 49.03 440 PRO A C 1
ATOM 3453 O O . PRO A 1 440 ? -20.836 4.036 2.882 1.00 49.03 440 PRO A O 1
ATOM 3456 N N . PHE A 1 441 ? -19.372 2.741 3.956 1.00 54.41 441 PHE A N 1
ATOM 3457 C CA . PHE A 1 441 ? -19.414 1.561 3.081 1.00 54.41 441 PHE A CA 1
ATOM 3458 C C . PHE A 1 441 ? -19.528 0.188 3.775 1.00 54.41 441 PHE A C 1
ATOM 3460 O O . PHE A 1 441 ? -19.021 -0.797 3.244 1.00 54.41 441 PHE A O 1
ATOM 3467 N N . ARG A 1 442 ? -20.211 0.026 4.919 1.00 48.88 442 ARG A N 1
ATOM 3468 C CA . ARG A 1 442 ? -20.553 -1.354 5.344 1.00 48.88 442 ARG A CA 1
ATOM 3469 C C . ARG A 1 442 ? -21.557 -2.011 4.386 1.00 48.88 442 ARG A C 1
ATOM 3471 O O . ARG A 1 442 ? -21.540 -3.231 4.289 1.00 48.88 442 ARG A O 1
ATOM 3478 N N . ARG A 1 443 ? -22.340 -1.220 3.634 1.00 49.94 443 ARG A N 1
ATOM 3479 C CA . ARG A 1 443 ? -23.046 -1.582 2.385 1.00 49.94 443 ARG A CA 1
ATOM 3480 C C . ARG A 1 443 ? -23.425 -0.301 1.631 1.00 49.94 443 ARG A C 1
ATOM 3482 O O . ARG A 1 443 ? -24.302 0.410 2.101 1.00 49.94 443 ARG A O 1
ATOM 3489 N N . GLN A 1 444 ? -22.790 -0.000 0.500 1.00 45.78 444 GLN A N 1
ATOM 3490 C CA . GLN A 1 444 ? -23.320 0.943 -0.498 1.00 45.78 444 GLN A CA 1
ATOM 3491 C C . GLN A 1 444 ? -22.881 0.489 -1.888 1.00 45.78 444 GLN A C 1
ATOM 3493 O O . GLN A 1 444 ? -21.774 -0.028 -2.037 1.00 45.78 444 GLN A O 1
ATOM 3498 N N . GLU A 1 445 ? -23.719 0.683 -2.909 1.00 42.19 445 GLU A N 1
ATOM 3499 C CA . GLU A 1 445 ? -23.458 0.084 -4.224 1.00 42.19 445 GLU A CA 1
ATOM 3500 C C . GLU A 1 445 ? -22.497 0.892 -5.108 1.00 42.19 445 GLU A C 1
ATOM 3502 O O . GLU A 1 445 ? -22.143 0.431 -6.188 1.00 42.19 445 GLU A O 1
ATOM 3507 N N . SER A 1 446 ? -22.035 2.084 -4.687 1.00 55.00 446 SER A N 1
ATOM 3508 C CA . SER A 1 446 ? -21.067 2.879 -5.464 1.00 55.00 446 SER A CA 1
ATOM 3509 C C . SER A 1 446 ? -20.227 3.864 -4.626 1.00 55.00 446 SER A C 1
ATOM 3511 O O . SER A 1 446 ? -20.800 4.628 -3.844 1.00 55.00 446 SER A O 1
ATOM 3513 N N . PRO A 1 447 ? -18.900 3.968 -4.870 1.00 53.91 447 PRO A N 1
ATOM 3514 C CA . PRO A 1 447 ? -18.020 4.982 -4.274 1.00 53.91 447 PRO A CA 1
ATOM 3515 C C . PRO A 1 447 ? -18.481 6.433 -4.460 1.00 53.91 447 PRO A C 1
ATOM 3517 O O . PRO A 1 447 ? -18.260 7.260 -3.583 1.00 53.91 447 PRO A O 1
ATOM 3520 N N . VAL A 1 448 ? -19.153 6.744 -5.574 1.00 60.06 448 VAL A N 1
ATOM 3521 C CA . VAL A 1 448 ? -19.595 8.111 -5.910 1.00 60.06 448 VAL A CA 1
ATOM 3522 C C . VAL A 1 448 ? -20.776 8.560 -5.043 1.00 60.06 448 VAL A C 1
ATOM 3524 O O . VAL A 1 448 ? -20.890 9.733 -4.707 1.00 60.06 448 VAL A O 1
ATOM 3527 N N . ARG A 1 449 ? -21.662 7.638 -4.646 1.00 60.66 449 ARG A N 1
ATOM 3528 C CA . ARG A 1 449 ? -22.844 7.956 -3.819 1.00 60.66 449 ARG A CA 1
ATOM 3529 C C . ARG A 1 449 ? -22.533 8.131 -2.340 1.00 60.66 449 ARG A C 1
ATOM 3531 O O . ARG A 1 449 ? -23.272 8.812 -1.639 1.00 60.66 449 ARG A O 1
ATOM 3538 N N . ALA A 1 450 ? -21.439 7.531 -1.906 1.00 65.88 450 ALA A N 1
ATOM 3539 C CA . ALA A 1 450 ? -20.950 7.569 -0.541 1.00 65.88 450 ALA A CA 1
ATOM 3540 C C . ALA A 1 450 ? -19.945 8.703 -0.291 1.00 65.88 450 ALA A C 1
ATOM 3542 O O . ALA A 1 450 ? -19.369 8.791 0.796 1.00 65.88 450 ALA A O 1
ATOM 3543 N N . LEU A 1 451 ? -19.699 9.556 -1.293 1.00 76.50 451 LEU A N 1
ATOM 3544 C CA . LEU A 1 451 ? -18.954 10.788 -1.084 1.00 76.50 451 LEU A CA 1
ATOM 3545 C C . LEU A 1 451 ? -19.733 11.675 -0.107 1.00 76.50 451 LEU A C 1
ATOM 3547 O O . LEU A 1 451 ? -20.905 11.975 -0.367 1.00 76.50 451 LEU A O 1
ATOM 3551 N N . PRO A 1 452 ? -19.097 12.133 0.984 1.00 80.50 452 PRO A N 1
ATOM 3552 C CA . PRO A 1 452 ? -19.642 13.209 1.795 1.00 80.50 452 PRO A CA 1
ATOM 3553 C C . PRO A 1 452 ? -20.020 14.386 0.893 1.00 80.50 452 PRO A C 1
ATOM 3555 O O . PRO A 1 452 ? -19.247 14.777 0.011 1.00 80.50 452 PRO A O 1
ATOM 3558 N N . ARG A 1 453 ? -21.222 14.931 1.080 1.00 83.81 453 ARG A N 1
ATOM 3559 C CA . ARG A 1 453 ? -21.626 16.156 0.387 1.00 83.81 453 ARG A CA 1
ATOM 3560 C C . ARG A 1 453 ? -21.061 17.357 1.146 1.00 83.81 453 ARG A C 1
ATOM 3562 O O . ARG A 1 453 ? -21.097 17.330 2.377 1.00 83.81 453 ARG A O 1
ATOM 3569 N N . PRO A 1 454 ? -20.584 18.398 0.446 1.00 89.25 454 PRO A N 1
ATOM 3570 C CA . PRO A 1 454 ? -20.305 19.680 1.081 1.00 89.25 454 PRO A CA 1
ATOM 3571 C C . PRO A 1 454 ? -21.517 20.149 1.901 1.00 89.25 454 PRO A C 1
ATOM 3573 O O . PRO A 1 454 ? -22.646 20.112 1.406 1.00 89.25 454 PRO A O 1
ATOM 3576 N N . GLY A 1 455 ? -21.285 20.561 3.144 1.00 87.69 455 GLY A N 1
ATOM 3577 C CA . GLY A 1 455 ? -22.309 21.013 4.090 1.00 87.69 455 GLY A CA 1
ATOM 3578 C C . GLY A 1 455 ? -23.078 19.920 4.853 1.00 87.69 455 GLY A C 1
ATOM 3579 O O . GLY A 1 455 ? -24.007 20.266 5.574 1.00 87.69 455 GLY A O 1
ATOM 3580 N N . ASP A 1 456 ? -22.748 18.631 4.697 1.00 85.19 456 ASP A N 1
ATOM 3581 C CA . ASP A 1 456 ? -23.377 17.501 5.426 1.00 85.19 456 ASP A CA 1
ATOM 3582 C C . ASP A 1 456 ? -22.412 16.834 6.434 1.00 85.19 456 ASP A C 1
ATOM 3584 O O . ASP A 1 456 ? -22.656 15.722 6.910 1.00 85.19 456 ASP A O 1
ATOM 3588 N N . GLN A 1 457 ? -21.281 17.474 6.743 1.00 88.56 457 GLN A N 1
ATOM 3589 C CA . GLN A 1 457 ? -20.225 16.931 7.599 1.00 88.56 457 GLN A CA 1
ATOM 3590 C C . GLN A 1 457 ? -20.730 16.596 8.999 1.00 88.56 457 GLN A C 1
ATOM 3592 O O . GLN A 1 457 ? -20.527 15.478 9.470 1.00 88.56 457 GLN A O 1
ATOM 3597 N N . SER A 1 458 ? -21.409 17.532 9.657 1.00 83.12 458 SER A N 1
ATOM 3598 C CA . SER A 1 458 ? -21.903 17.382 11.026 1.00 83.12 458 SER A CA 1
ATOM 3599 C C . SER A 1 458 ? -22.905 16.227 11.147 1.00 83.12 458 SER A C 1
ATOM 3601 O O . SER A 1 458 ? -22.848 15.430 12.093 1.00 83.12 458 SER A O 1
ATOM 3603 N N . SER A 1 459 ? -23.773 16.079 10.144 1.00 83.06 459 SER A N 1
ATOM 3604 C CA . SER A 1 459 ? -24.745 14.991 10.026 1.00 83.06 459 SER A CA 1
ATOM 3605 C C . SER A 1 459 ? -24.049 13.655 9.773 1.00 83.06 459 SER A C 1
ATOM 3607 O O . SER A 1 459 ? -24.277 12.712 10.530 1.00 83.06 459 SER A O 1
ATOM 3609 N N . LEU A 1 460 ? -23.120 13.572 8.810 1.00 81.38 460 LEU A N 1
ATOM 3610 C CA . LEU A 1 460 ? -22.292 12.376 8.590 1.00 81.38 460 LEU A CA 1
ATOM 3611 C C . LEU A 1 460 ? -21.611 11.927 9.885 1.00 81.38 460 LEU A C 1
ATOM 3613 O O . LEU A 1 460 ? -21.550 10.742 10.198 1.00 81.38 460 LEU A O 1
ATOM 3617 N N . ALA A 1 461 ? -21.131 12.889 10.657 1.00 80.94 461 ALA A N 1
ATOM 3618 C CA . ALA A 1 461 ? -20.336 12.620 11.827 1.00 80.94 461 ALA A CA 1
ATOM 3619 C C . ALA A 1 461 ? -21.173 12.209 13.060 1.00 80.94 461 ALA A C 1
ATOM 3621 O O . ALA A 1 461 ? -20.621 11.680 14.029 1.00 80.94 461 ALA A O 1
ATOM 3622 N N . THR A 1 462 ? -22.488 12.440 13.041 1.00 81.06 462 THR A N 1
ATOM 3623 C CA . THR A 1 462 ? -23.427 12.092 14.124 1.00 81.06 462 THR A CA 1
ATOM 3624 C C . THR A 1 462 ? -24.334 10.902 13.795 1.00 81.06 462 THR A C 1
ATOM 3626 O O . THR A 1 462 ? -25.080 10.450 14.665 1.00 81.06 462 THR A O 1
ATOM 3629 N N . ARG A 1 463 ? -24.257 10.346 12.577 1.00 78.69 463 ARG A N 1
ATOM 3630 C CA . ARG A 1 463 ? -24.975 9.117 12.199 1.00 78.69 463 ARG A CA 1
ATOM 3631 C C . ARG A 1 463 ? -24.590 7.952 13.109 1.00 78.69 463 ARG A C 1
ATOM 3633 O O . ARG A 1 463 ? -23.436 7.787 13.476 1.00 78.69 463 ARG A O 1
ATOM 3640 N N . ALA A 1 464 ? -25.545 7.077 13.418 1.00 65.50 464 ALA A N 1
ATOM 3641 C CA . ALA A 1 464 ? -25.309 5.870 14.221 1.00 65.50 464 ALA A CA 1
ATOM 3642 C C . ALA A 1 464 ? -24.585 4.740 13.444 1.00 65.50 464 ALA A C 1
ATOM 3644 O O . ALA A 1 464 ? -24.807 3.552 13.700 1.00 65.50 464 ALA A O 1
ATOM 3645 N N . ASP A 1 465 ? -23.744 5.098 12.472 1.00 77.12 465 ASP A N 1
ATOM 3646 C CA . ASP A 1 465 ? -22.909 4.182 11.699 1.00 77.12 465 ASP A CA 1
ATOM 3647 C C . ASP A 1 465 ? -21.530 3.987 12.359 1.00 77.12 465 ASP A C 1
ATOM 3649 O O . ASP A 1 465 ? -21.306 4.405 13.495 1.00 77.12 465 ASP A O 1
ATOM 3653 N N . ALA A 1 466 ? -20.610 3.277 11.696 1.00 80.06 466 ALA A N 1
ATOM 3654 C CA . ALA A 1 466 ? -19.314 2.969 12.305 1.00 80.06 466 ALA A CA 1
ATOM 3655 C C . ALA A 1 466 ? -18.465 4.229 12.557 1.00 80.06 466 ALA A C 1
ATOM 3657 O O . ALA A 1 466 ? -17.789 4.290 13.582 1.00 80.06 466 ALA A O 1
ATOM 3658 N N . LEU A 1 467 ? -18.538 5.239 11.679 1.00 86.25 467 LEU A N 1
ATOM 3659 C CA . LEU A 1 467 ? -17.815 6.497 11.859 1.00 86.25 467 LEU A CA 1
ATOM 3660 C C . LEU A 1 467 ? -18.375 7.270 13.056 1.00 86.25 467 LEU A C 1
ATOM 3662 O O . LEU A 1 467 ? -17.612 7.646 13.946 1.00 86.25 467 LEU A O 1
ATOM 3666 N N . GLY A 1 468 ? -19.692 7.475 13.130 1.00 88.25 468 GLY A N 1
ATOM 3667 C CA . GLY A 1 468 ? -20.276 8.212 14.252 1.00 88.25 468 GLY A CA 1
ATOM 3668 C C . GLY A 1 468 ? -20.132 7.491 15.597 1.00 88.25 468 GLY A C 1
ATOM 3669 O O . GLY A 1 468 ? -19.820 8.140 16.597 1.00 88.25 468 GLY A O 1
ATOM 3670 N N . LYS A 1 469 ? -20.237 6.152 15.628 1.00 88.62 469 LYS A N 1
ATOM 3671 C CA . LYS A 1 469 ? -19.949 5.349 16.836 1.00 88.62 469 LYS A CA 1
ATOM 3672 C C . LYS A 1 469 ? -18.496 5.488 17.283 1.00 88.62 469 LYS A C 1
ATOM 3674 O O . LYS A 1 469 ? -18.253 5.787 18.449 1.00 88.62 469 LYS A O 1
ATOM 3679 N N . ALA A 1 470 ? -17.542 5.355 16.358 1.00 90.81 470 ALA A N 1
ATOM 3680 C CA . ALA A 1 470 ? -16.121 5.527 16.654 1.00 90.81 470 ALA A CA 1
ATOM 3681 C C . ALA A 1 470 ? -15.823 6.910 17.246 1.00 90.81 470 ALA A C 1
ATOM 3683 O O . ALA A 1 470 ? -15.121 7.025 18.251 1.00 90.81 470 ALA A O 1
ATOM 3684 N N . ARG A 1 471 ? -16.423 7.963 16.682 1.00 93.12 471 ARG A N 1
ATOM 3685 C CA . ARG A 1 471 ? -16.320 9.326 17.225 1.00 93.12 471 ARG A CA 1
ATOM 3686 C C . ARG A 1 471 ? -16.909 9.447 18.621 1.00 93.12 471 ARG A C 1
ATOM 3688 O O . ARG A 1 471 ? -16.326 10.115 19.472 1.00 93.12 471 ARG A O 1
ATOM 3695 N N . GLN A 1 472 ? -18.066 8.836 18.857 1.00 92.81 472 GLN A N 1
ATOM 3696 C CA . GLN A 1 472 ? -18.724 8.872 20.157 1.00 92.81 472 GLN A CA 1
ATOM 3697 C C . GLN A 1 472 ? -17.870 8.201 21.237 1.00 92.81 472 GLN A C 1
ATOM 3699 O O . GLN A 1 472 ? -17.685 8.801 22.295 1.00 92.81 472 GLN A O 1
ATOM 3704 N N . TRP A 1 473 ? -17.312 7.021 20.959 1.00 94.00 473 TRP A N 1
ATOM 3705 C CA . TRP A 1 473 ? -16.407 6.322 21.876 1.00 94.00 473 TRP A CA 1
ATOM 3706 C C . TRP A 1 473 ? -15.204 7.181 22.257 1.00 94.00 473 TRP A C 1
ATOM 3708 O O . TRP A 1 473 ? -14.943 7.380 23.440 1.00 94.00 473 TRP A O 1
ATOM 3718 N N . VAL A 1 474 ? -14.533 7.782 21.271 1.00 94.19 474 VAL A N 1
ATOM 3719 C CA . VAL A 1 474 ? -13.370 8.644 21.531 1.00 94.19 474 VAL A CA 1
ATOM 3720 C C . VAL A 1 474 ? -13.756 9.879 22.347 1.00 94.19 474 VAL A C 1
ATOM 3722 O O . VAL A 1 474 ? -13.060 10.234 23.296 1.00 94.19 474 VAL A O 1
ATOM 3725 N N . ARG A 1 475 ? -14.895 10.516 22.044 1.00 94.50 475 ARG A N 1
ATOM 3726 C CA . ARG A 1 475 ? -15.405 11.653 22.833 1.00 94.50 475 ARG A CA 1
ATOM 3727 C C . ARG A 1 475 ? -15.700 11.263 24.276 1.00 94.50 475 ARG A C 1
ATOM 3729 O O . ARG A 1 475 ? -15.395 12.035 25.181 1.00 94.50 475 ARG A O 1
ATOM 3736 N N . GLN A 1 476 ? -16.286 10.087 24.489 1.00 95.31 476 GLN A N 1
ATOM 3737 C CA . GLN A 1 476 ? -16.573 9.564 25.823 1.00 95.31 476 GLN A CA 1
ATOM 3738 C C . GLN A 1 476 ? -15.284 9.251 26.583 1.00 95.31 476 GLN A C 1
ATOM 3740 O O . GLN A 1 476 ? -15.149 9.699 27.718 1.00 95.31 476 GLN A O 1
ATOM 3745 N N . ALA A 1 477 ? -14.315 8.584 25.952 1.00 95.12 477 ALA A N 1
ATOM 3746 C CA . ALA A 1 477 ? -13.008 8.309 26.545 1.00 95.12 477 ALA A CA 1
ATOM 3747 C C . ALA A 1 477 ? -12.260 9.604 26.910 1.00 95.12 477 ALA A C 1
ATOM 3749 O O . ALA A 1 477 ? -11.711 9.728 28.006 1.00 95.12 477 ALA A O 1
ATOM 3750 N N . ARG A 1 478 ? -12.309 10.613 26.032 1.00 95.12 478 ARG A N 1
ATOM 3751 C CA . ARG A 1 478 ? -11.737 11.941 26.283 1.00 95.12 478 ARG A CA 1
ATOM 3752 C C . ARG A 1 478 ? -12.433 12.672 27.428 1.00 95.12 478 ARG A C 1
ATOM 3754 O O . ARG A 1 478 ? -11.754 13.238 28.277 1.00 95.12 478 ARG A O 1
ATOM 3761 N N . HIS A 1 479 ? -13.765 12.640 27.485 1.00 95.56 479 HIS A N 1
ATOM 3762 C CA . HIS A 1 479 ? -14.539 13.238 28.578 1.00 95.56 479 HIS A CA 1
ATOM 3763 C C . HIS A 1 479 ? -14.302 12.522 29.917 1.00 95.56 479 HIS A C 1
ATOM 3765 O O . HIS A 1 479 ? -14.216 13.169 30.955 1.00 95.56 479 HIS A O 1
ATOM 3771 N N . ALA A 1 480 ? -14.173 11.195 29.896 1.00 96.12 480 ALA A N 1
ATOM 3772 C CA . ALA A 1 480 ? -13.830 10.386 31.064 1.00 96.12 480 ALA A CA 1
ATOM 3773 C C . ALA A 1 480 ? -12.348 10.503 31.466 1.00 96.12 480 ALA A C 1
ATOM 3775 O O . ALA A 1 480 ? -11.974 10.024 32.532 1.00 96.12 480 ALA A O 1
ATOM 3776 N N . GLN A 1 481 ? -11.524 11.137 30.625 1.00 95.00 481 GLN A N 1
ATOM 3777 C CA . GLN A 1 481 ? -10.083 11.304 30.799 1.00 95.00 481 GLN A CA 1
ATOM 3778 C C . GLN A 1 481 ? -9.356 9.973 31.058 1.00 95.00 481 GLN A C 1
ATOM 3780 O O . GLN A 1 481 ? -8.609 9.836 32.025 1.00 95.00 481 GLN A O 1
ATOM 3785 N N . ILE A 1 482 ? -9.594 8.985 30.191 1.00 93.44 482 ILE A N 1
ATOM 3786 C CA . ILE A 1 482 ? -8.984 7.648 30.273 1.00 93.44 482 ILE A CA 1
ATOM 3787 C C . ILE A 1 482 ? -7.972 7.406 29.149 1.00 93.44 482 ILE A C 1
ATOM 3789 O O . ILE A 1 482 ? -8.008 8.058 28.103 1.00 93.44 482 ILE A O 1
ATOM 3793 N N . GLY A 1 483 ? -7.065 6.449 29.365 1.00 91.94 483 GLY A N 1
ATOM 3794 C CA . GLY A 1 483 ? -6.069 6.027 28.379 1.00 91.94 483 GLY A CA 1
ATOM 3795 C C . GLY A 1 483 ? -5.218 7.197 27.877 1.00 91.94 483 GLY A C 1
ATOM 3796 O O . GLY A 1 483 ? -4.654 7.940 28.683 1.00 91.94 483 GLY A O 1
ATOM 3797 N N . LEU A 1 484 ? -5.182 7.389 26.557 1.00 94.50 484 LEU A N 1
ATOM 3798 C CA . LEU A 1 484 ? -4.465 8.460 25.853 1.00 94.50 484 LEU A CA 1
ATOM 3799 C C . LEU A 1 484 ? -4.924 9.875 26.246 1.00 94.50 484 LEU A C 1
ATOM 3801 O O . LEU A 1 484 ? -4.245 10.845 25.919 1.00 94.50 484 LEU A O 1
ATOM 3805 N N . PHE A 1 485 ? -6.056 10.012 26.944 1.00 93.38 485 PHE A N 1
ATOM 3806 C CA . PHE A 1 485 ? -6.623 11.291 27.381 1.00 93.38 485 PHE A CA 1
ATOM 3807 C C . PHE A 1 485 ? -6.436 11.561 28.883 1.00 93.38 485 PHE A C 1
ATOM 3809 O O . PHE A 1 485 ? -6.949 12.559 29.390 1.00 93.38 485 PHE A O 1
ATOM 3816 N N . SER A 1 486 ? -5.717 10.690 29.601 1.00 92.75 486 SER A N 1
ATOM 3817 C CA . SER A 1 486 ? -5.558 10.780 31.058 1.00 92.75 486 SER A CA 1
ATOM 3818 C C . SER A 1 486 ? -4.723 11.996 31.480 1.00 92.75 486 SER A C 1
ATOM 3820 O O . SER A 1 486 ? -3.660 12.219 30.897 1.00 92.75 486 SER A O 1
ATOM 3822 N N . PRO A 1 487 ? -5.112 12.762 32.518 1.00 89.50 487 PRO A N 1
ATOM 3823 C CA . PRO A 1 487 ? -4.362 13.943 32.938 1.00 89.50 487 PRO A CA 1
ATOM 3824 C C . PRO A 1 487 ? -2.944 13.570 33.380 1.00 89.50 487 PRO A C 1
ATOM 3826 O O . PRO A 1 487 ? -2.744 12.589 34.094 1.00 89.50 487 PRO A O 1
ATOM 3829 N N . GLY A 1 488 ? -1.948 14.342 32.941 1.00 84.62 488 GLY A N 1
ATOM 3830 C CA . GLY A 1 488 ? -0.533 14.075 33.236 1.00 84.62 488 GLY A CA 1
ATOM 3831 C C . GLY A 1 488 ? 0.079 12.901 32.460 1.00 84.62 488 GLY A C 1
ATOM 3832 O O . GLY A 1 488 ? 1.271 12.647 32.597 1.00 84.62 488 GLY A O 1
ATOM 3833 N N . ARG A 1 489 ? -0.712 12.199 31.636 1.00 85.25 489 ARG A N 1
ATOM 3834 C CA . ARG A 1 489 ? -0.256 11.157 30.703 1.00 85.25 489 ARG A CA 1
ATOM 3835 C C . ARG A 1 489 ? -0.942 11.261 29.339 1.00 85.25 489 ARG A C 1
ATOM 3837 O O . ARG A 1 489 ? -1.006 10.272 28.619 1.00 85.25 489 ARG A O 1
ATOM 3844 N N . THR A 1 490 ? -1.471 12.431 28.988 1.00 91.06 490 THR A N 1
ATOM 3845 C CA . THR A 1 490 ? -2.118 12.663 27.696 1.00 91.06 490 THR A CA 1
ATOM 3846 C C . THR A 1 490 ? -1.107 12.462 26.573 1.00 91.06 490 THR A C 1
ATOM 3848 O O . THR A 1 490 ? -0.012 13.012 26.650 1.00 91.06 490 THR A O 1
ATOM 3851 N N . LEU A 1 491 ? -1.479 11.721 25.528 1.00 91.50 491 LEU A N 1
ATOM 3852 C CA . LEU A 1 491 ? -0.639 11.576 24.342 1.00 91.50 491 LEU A CA 1
ATOM 3853 C C . LEU A 1 491 ? -0.501 12.939 23.648 1.00 91.50 491 LEU A C 1
ATOM 3855 O O . LEU A 1 491 ? -1.486 13.463 23.130 1.00 91.50 491 LEU A O 1
ATOM 3859 N N . THR A 1 492 ? 0.703 13.513 23.644 1.00 87.56 492 THR A N 1
ATOM 3860 C CA . THR A 1 492 ? 0.953 14.842 23.056 1.00 87.56 492 THR A CA 1
ATOM 3861 C C . THR A 1 492 ? 1.334 14.791 21.582 1.00 87.56 492 THR A C 1
ATOM 3863 O O . THR A 1 492 ? 1.005 15.715 20.846 1.00 87.56 492 THR A O 1
ATOM 3866 N N . LEU A 1 493 ? 2.000 13.714 21.154 1.00 89.94 493 LEU A N 1
ATOM 3867 C CA . LEU A 1 493 ? 2.430 13.487 19.777 1.00 89.94 493 LEU A CA 1
ATOM 3868 C C . LEU A 1 493 ? 1.664 12.308 19.176 1.00 89.94 493 LEU A C 1
ATOM 3870 O O . LEU A 1 493 ? 1.797 11.168 19.642 1.00 89.94 493 LEU A O 1
ATOM 3874 N N . GLU A 1 494 ? 0.877 12.568 18.132 1.00 91.56 494 GLU A N 1
ATOM 3875 C CA . GLU A 1 494 ? 0.057 11.533 17.504 1.00 91.56 494 GLU A CA 1
ATOM 3876 C C . GLU A 1 494 ? 0.935 10.529 16.727 1.00 91.56 494 GLU A C 1
ATOM 3878 O O . GLU A 1 494 ? 1.970 10.906 16.165 1.00 91.56 494 GLU A O 1
ATOM 3883 N N . PRO A 1 495 ? 0.557 9.238 16.630 1.00 91.06 495 PRO A N 1
ATOM 3884 C CA . PRO A 1 495 ? 1.448 8.230 16.047 1.00 91.06 495 PRO A CA 1
ATOM 3885 C C . PRO A 1 495 ? 1.771 8.485 14.565 1.00 91.06 495 PRO A C 1
ATOM 3887 O O . PRO A 1 495 ? 2.878 8.210 14.100 1.00 91.06 495 PRO A O 1
ATOM 3890 N N . PHE A 1 496 ? 0.851 9.072 13.793 1.00 89.25 496 PHE A N 1
ATOM 3891 C CA . PHE A 1 496 ? 1.164 9.481 12.423 1.00 89.25 496 PHE A CA 1
ATOM 3892 C C . PHE A 1 496 ? 2.120 10.679 12.349 1.00 89.25 496 PHE A C 1
ATOM 3894 O O . PHE A 1 496 ? 2.924 10.715 11.415 1.00 89.25 496 PHE A O 1
ATOM 3901 N N . GLU A 1 497 ? 2.054 11.615 13.303 1.00 91.88 497 GLU A N 1
ATOM 3902 C CA . GLU A 1 497 ? 2.974 12.755 13.398 1.00 91.88 497 GLU A CA 1
ATOM 3903 C C . GLU A 1 497 ? 4.381 12.272 13.690 1.00 91.88 497 GLU A C 1
ATOM 3905 O O . GLU A 1 497 ? 5.332 12.615 12.983 1.00 91.88 497 GLU A O 1
ATOM 3910 N N . LEU A 1 498 ? 4.477 11.368 14.661 1.00 89.62 498 LEU A N 1
ATOM 3911 C CA . LEU A 1 498 ? 5.704 10.679 14.996 1.00 89.62 498 LEU A CA 1
ATOM 3912 C C . LEU A 1 498 ? 6.337 10.022 13.764 1.00 89.62 498 LEU A C 1
ATOM 3914 O O . LEU A 1 498 ? 7.497 10.291 13.458 1.00 89.62 498 LEU A O 1
ATOM 3918 N N . ARG A 1 499 ? 5.574 9.218 13.009 1.00 85.62 499 ARG A N 1
ATOM 3919 C CA . ARG A 1 499 ? 6.087 8.529 11.811 1.00 85.62 499 ARG A CA 1
ATOM 3920 C C . ARG A 1 499 ? 6.623 9.479 10.747 1.00 85.62 499 ARG A C 1
ATOM 3922 O O . ARG A 1 499 ? 7.600 9.134 10.083 1.00 85.62 499 ARG A O 1
ATOM 3929 N N . PHE A 1 500 ? 5.985 10.625 10.518 1.00 87.31 500 PHE A N 1
ATOM 3930 C CA . PHE A 1 500 ? 6.443 11.527 9.462 1.00 87.31 500 PHE A CA 1
ATOM 3931 C C . PHE A 1 500 ? 7.611 12.404 9.930 1.00 87.31 500 PHE A C 1
ATOM 3933 O O . PHE A 1 500 ? 8.530 12.616 9.141 1.00 87.31 500 PHE A O 1
ATOM 3940 N N . LEU A 1 501 ? 7.663 12.806 11.210 1.00 88.88 501 LEU A N 1
ATOM 3941 C CA . LEU A 1 501 ? 8.845 13.437 11.819 1.00 88.88 501 LEU A CA 1
ATOM 3942 C C . LEU A 1 501 ? 10.060 12.512 11.722 1.00 88.88 501 LEU A C 1
ATOM 3944 O O . LEU A 1 501 ? 11.104 12.876 11.179 1.00 88.88 501 LEU A O 1
ATOM 3948 N N . ALA A 1 502 ? 9.877 11.274 12.165 1.00 85.62 502 ALA A N 1
ATOM 3949 C CA . ALA A 1 502 ? 10.850 10.199 12.099 1.00 85.62 502 ALA A CA 1
ATOM 3950 C C . ALA A 1 502 ? 11.360 9.886 10.691 1.00 85.62 502 ALA A C 1
ATOM 3952 O O . ALA A 1 502 ? 12.500 9.481 10.505 1.00 85.62 502 ALA A O 1
ATOM 3953 N N . ARG A 1 503 ? 10.518 10.045 9.672 1.00 80.94 503 ARG A N 1
ATOM 3954 C CA . ARG A 1 503 ? 10.891 9.747 8.282 1.00 80.94 503 ARG A CA 1
ATOM 3955 C C . ARG A 1 503 ? 11.256 10.988 7.485 1.00 80.94 503 ARG A C 1
ATOM 3957 O O . ARG A 1 503 ? 11.608 10.857 6.315 1.00 80.94 503 ARG A O 1
ATOM 3964 N N . ARG A 1 504 ? 11.152 12.174 8.095 1.00 85.19 504 ARG A N 1
ATOM 3965 C CA . ARG A 1 504 ? 11.243 13.480 7.425 1.00 85.19 504 ARG A CA 1
ATOM 3966 C C . ARG A 1 504 ? 10.344 13.541 6.185 1.00 85.19 504 ARG A C 1
ATOM 3968 O O . ARG A 1 504 ? 10.740 14.013 5.121 1.00 85.19 504 ARG A O 1
ATOM 3975 N N . GLN A 1 505 ? 9.131 13.012 6.320 1.00 83.25 505 GLN A N 1
ATOM 3976 C CA . GLN A 1 505 ? 8.112 13.010 5.275 1.00 83.25 505 GLN A CA 1
ATOM 3977 C C . GLN A 1 505 ? 7.055 14.057 5.600 1.00 83.25 505 GLN A C 1
ATOM 3979 O O . GLN A 1 505 ? 6.708 14.261 6.755 1.00 83.25 505 GLN A O 1
ATOM 3984 N N . LEU A 1 506 ? 6.532 14.726 4.578 1.00 85.44 506 LEU A N 1
ATOM 3985 C CA . LEU A 1 506 ? 5.405 15.631 4.770 1.00 85.44 506 LEU A CA 1
ATOM 3986 C C . LEU A 1 506 ? 4.111 14.817 4.918 1.00 85.44 506 LEU A C 1
ATOM 3988 O O . LEU A 1 506 ? 3.988 13.753 4.295 1.00 85.44 506 LEU A O 1
ATOM 3992 N N . PRO A 1 507 ? 3.124 15.306 5.687 1.00 87.25 507 PRO A N 1
ATOM 3993 C CA . PRO A 1 507 ? 1.783 14.745 5.633 1.00 87.25 507 PRO A CA 1
ATOM 3994 C C . PRO A 1 507 ? 1.257 14.823 4.193 1.00 87.25 507 PRO A C 1
ATOM 3996 O O . PRO A 1 507 ? 1.468 15.811 3.492 1.00 87.25 507 PRO A O 1
ATOM 3999 N N . SER A 1 508 ? 0.593 13.762 3.738 1.00 84.81 508 SER A N 1
ATOM 4000 C CA . SER A 1 508 ? 0.211 13.587 2.326 1.00 84.81 508 SER A CA 1
ATOM 4001 C C . SER A 1 508 ? -1.289 13.413 2.096 1.00 84.81 508 SER A C 1
ATOM 4003 O O . SER A 1 508 ? -1.724 13.214 0.965 1.00 84.81 508 SER A O 1
ATOM 4005 N N . ARG A 1 509 ? -2.093 13.445 3.161 1.00 89.88 509 ARG A N 1
ATOM 4006 C CA . ARG A 1 509 ? -3.538 13.204 3.099 1.00 89.88 509 ARG A CA 1
ATOM 4007 C C . ARG A 1 509 ? -4.294 14.484 3.404 1.00 89.88 509 ARG A C 1
ATOM 4009 O O . ARG A 1 509 ? -4.025 15.118 4.419 1.00 89.88 509 ARG A O 1
ATOM 4016 N N . TRP A 1 510 ? -5.235 14.828 2.534 1.00 94.94 510 TRP A N 1
ATOM 4017 C CA . TRP A 1 510 ? -6.151 15.951 2.725 1.00 94.94 510 TRP A CA 1
ATOM 4018 C C . TRP A 1 510 ? -7.122 15.648 3.856 1.00 94.94 510 TRP A C 1
ATOM 4020 O O . TRP A 1 510 ? -7.342 14.479 4.181 1.00 94.94 510 TRP A O 1
ATOM 4030 N N . VAL A 1 511 ? -7.708 16.684 4.452 1.00 95.25 511 VAL A N 1
ATOM 4031 C CA . VAL A 1 511 ? -8.575 16.517 5.625 1.00 95.25 511 VAL A CA 1
ATOM 4032 C C . VAL A 1 511 ? -9.890 17.258 5.449 1.00 95.25 511 VAL A C 1
ATOM 4034 O O . VAL A 1 511 ? -9.907 18.431 5.082 1.00 95.25 511 VAL A O 1
ATOM 4037 N N . ILE A 1 512 ? -10.990 16.571 5.746 1.00 94.06 512 ILE A N 1
ATOM 4038 C CA . ILE A 1 512 ? -12.291 17.189 6.012 1.00 94.06 512 ILE A CA 1
ATOM 4039 C C . ILE A 1 512 ? -12.436 17.366 7.522 1.00 94.06 512 ILE A C 1
ATOM 4041 O O . ILE A 1 512 ? -12.215 16.412 8.277 1.00 94.06 512 ILE A O 1
ATOM 4045 N N . ASP A 1 513 ? -12.863 18.557 7.940 1.00 94.56 513 ASP A N 1
ATOM 4046 C CA . ASP A 1 513 ? -13.359 18.777 9.296 1.00 94.56 513 ASP A CA 1
ATOM 4047 C C . ASP A 1 513 ? -14.811 18.301 9.414 1.00 94.56 513 ASP A C 1
ATOM 4049 O O . ASP A 1 513 ? -15.727 18.859 8.818 1.00 94.56 513 ASP A O 1
ATOM 4053 N N . LEU A 1 514 ? -15.020 17.247 10.196 1.00 92.69 514 LEU A N 1
ATOM 4054 C CA . LEU A 1 514 ? -16.327 16.672 10.496 1.00 92.69 514 LEU A CA 1
ATOM 4055 C C . LEU A 1 514 ? -17.122 17.459 11.558 1.00 92.69 514 LEU A C 1
ATOM 4057 O O . LEU A 1 514 ? -18.197 17.012 11.972 1.00 92.69 514 LEU A O 1
ATOM 4061 N N . ALA A 1 515 ? -16.577 18.552 12.093 1.00 90.75 515 ALA A N 1
ATOM 4062 C CA . ALA A 1 515 ? -17.260 19.438 13.035 1.00 90.75 515 ALA A CA 1
ATOM 4063 C C . ALA A 1 515 ? -17.877 20.675 12.371 1.00 90.75 515 ALA A C 1
ATOM 4065 O O . ALA A 1 515 ? -18.748 21.296 12.977 1.00 90.75 515 ALA A O 1
ATOM 4066 N N . GLU A 1 516 ? -17.464 21.010 11.147 1.00 90.12 516 GLU A N 1
ATOM 4067 C CA . GLU A 1 516 ? -17.901 22.212 10.443 1.00 90.12 516 GLU A CA 1
ATOM 4068 C C . GLU A 1 516 ? -18.549 21.877 9.097 1.00 90.12 516 GLU A C 1
ATOM 4070 O O . GLU A 1 516 ? -17.948 21.236 8.235 1.00 90.12 516 GLU A O 1
ATOM 4075 N N . ASP A 1 517 ? -19.770 22.370 8.889 1.00 91.88 517 ASP A N 1
ATOM 4076 C CA . ASP A 1 517 ? -20.475 22.243 7.615 1.00 91.88 517 ASP A CA 1
ATOM 4077 C C . ASP A 1 517 ? -19.989 23.324 6.642 1.00 91.88 517 ASP A C 1
ATOM 4079 O O . ASP A 1 517 ? -20.431 24.473 6.665 1.00 91.88 517 ASP A O 1
ATOM 4083 N N . ASN A 1 518 ? -19.035 22.955 5.790 1.00 92.44 518 ASN A N 1
ATOM 4084 C CA . ASN A 1 518 ? -18.460 23.823 4.762 1.00 92.44 518 ASN A CA 1
ATOM 4085 C C . ASN A 1 518 ? -18.164 23.038 3.465 1.00 92.44 518 ASN A C 1
ATOM 4087 O O . ASN A 1 518 ? -18.607 21.903 3.295 1.00 92.44 518 ASN A O 1
ATOM 4091 N N . ASP A 1 519 ? -17.450 23.635 2.514 1.00 93.12 519 ASP A N 1
ATOM 4092 C CA . ASP A 1 519 ? -17.052 23.002 1.249 1.00 93.12 519 ASP A CA 1
ATOM 4093 C C . ASP A 1 519 ? -15.536 22.777 1.137 1.00 93.12 519 ASP A C 1
ATOM 4095 O O . ASP A 1 519 ? -15.024 22.586 0.035 1.00 93.12 519 ASP A O 1
ATOM 4099 N N . ARG A 1 520 ? -14.800 22.801 2.255 1.00 94.38 520 ARG A N 1
ATOM 4100 C CA . ARG A 1 520 ? -13.334 22.887 2.262 1.00 94.38 520 ARG A CA 1
ATOM 4101 C C . ARG A 1 520 ? -12.650 21.540 2.483 1.00 94.38 520 ARG A C 1
ATOM 4103 O O . ARG A 1 520 ? -12.908 20.844 3.461 1.00 94.38 520 ARG A O 1
ATOM 4110 N N . LEU A 1 521 ? -11.702 21.231 1.604 1.00 93.75 521 LEU A N 1
ATOM 4111 C CA . LEU A 1 521 ? -10.673 20.215 1.802 1.00 93.75 521 LEU A CA 1
ATOM 4112 C C . LEU A 1 521 ? -9.411 20.917 2.276 1.00 93.75 521 LEU A C 1
ATOM 4114 O O . LEU A 1 521 ? -8.795 21.656 1.507 1.00 93.75 521 LEU A O 1
ATOM 4118 N N . LEU A 1 522 ? -9.027 20.683 3.525 1.00 95.25 522 LEU A N 1
ATOM 4119 C CA . LEU A 1 522 ? -7.809 21.258 4.075 1.00 95.25 522 LEU A CA 1
ATOM 4120 C C . LEU A 1 522 ? -6.587 20.546 3.505 1.00 95.25 522 LEU A C 1
ATOM 4122 O O . LEU A 1 522 ? -6.552 19.309 3.428 1.00 95.25 522 LEU A O 1
ATOM 4126 N N . LEU A 1 523 ? -5.574 21.341 3.163 1.00 93.88 523 LEU A N 1
ATOM 4127 C CA . LEU A 1 523 ? -4.253 20.842 2.808 1.00 93.88 523 LEU A CA 1
ATOM 4128 C C . LEU A 1 523 ? -3.717 19.872 3.875 1.00 93.88 523 LEU A C 1
ATOM 4130 O O . LEU A 1 523 ? -3.950 20.075 5.073 1.00 93.88 523 LEU A O 1
ATOM 4134 N N . PRO A 1 524 ? -2.921 18.863 3.477 1.00 93.19 524 PRO A N 1
ATOM 4135 C CA . PRO A 1 524 ? -2.343 17.908 4.415 1.00 93.19 524 PRO A CA 1
ATOM 4136 C C . PRO A 1 524 ? -1.546 18.528 5.559 1.00 93.19 524 PRO A C 1
ATOM 4138 O O . PRO A 1 524 ? -1.445 17.918 6.610 1.00 93.19 524 PRO A O 1
ATOM 4141 N N . THR A 1 525 ? -0.975 19.720 5.386 1.00 92.81 525 THR A N 1
ATOM 4142 C CA . THR A 1 525 ? -0.211 20.434 6.421 1.00 92.81 525 THR A CA 1
ATOM 4143 C C . THR A 1 525 ? -1.090 21.224 7.396 1.00 92.81 525 THR A C 1
ATOM 4145 O O . THR A 1 525 ? -0.598 21.692 8.419 1.00 92.81 525 THR A O 1
ATOM 4148 N N . SER A 1 526 ? -2.393 21.343 7.139 1.00 94.25 526 SER A N 1
ATOM 4149 C CA . SER A 1 526 ? -3.337 22.140 7.937 1.00 94.25 526 SER A CA 1
ATOM 4150 C C . SER A 1 526 ? -4.216 21.307 8.877 1.00 94.25 526 SER A C 1
ATOM 4152 O O . SER A 1 526 ? -5.105 21.853 9.524 1.00 94.25 526 SER A O 1
ATOM 4154 N N . TYR A 1 527 ? -3.969 19.998 8.998 1.00 92.62 527 TYR A N 1
ATOM 4155 C CA . TYR A 1 527 ? -4.768 19.089 9.837 1.00 92.62 527 TYR A CA 1
ATOM 4156 C C . TYR A 1 527 ? -4.859 19.515 11.314 1.00 92.62 527 TYR A C 1
ATOM 4158 O O . TYR A 1 527 ? -5.859 19.243 11.977 1.00 92.62 527 TYR A O 1
ATOM 4166 N N . HIS A 1 528 ? -3.816 20.177 11.826 1.00 92.69 528 HIS A N 1
ATOM 4167 C CA . HIS A 1 528 ? -3.696 20.617 13.216 1.00 92.69 528 HIS A CA 1
ATOM 4168 C C . HIS A 1 528 ? -4.684 21.737 13.575 1.00 92.69 528 HIS A C 1
ATOM 4170 O O . HIS A 1 528 ? -4.968 21.946 14.751 1.00 92.69 528 HIS A O 1
ATOM 4176 N N . HIS A 1 529 ? -5.272 22.415 12.581 1.00 93.75 529 HIS A N 1
ATOM 4177 C CA . HIS A 1 529 ? -6.368 23.360 12.808 1.00 93.75 529 HIS A CA 1
ATOM 4178 C C . HIS A 1 529 ? -7.638 22.679 13.340 1.00 93.75 529 HIS A C 1
ATOM 4180 O O . HIS A 1 529 ? -8.469 23.349 13.943 1.00 93.75 529 HIS A O 1
ATOM 4186 N N . ILE A 1 530 ? -7.783 21.362 13.146 1.00 94.69 530 ILE A N 1
ATOM 4187 C CA . ILE A 1 530 ? -8.879 20.569 13.704 1.00 94.69 530 ILE A CA 1
ATOM 4188 C C . ILE A 1 530 ? -8.394 19.999 15.049 1.00 94.69 530 ILE A C 1
ATOM 4190 O O . ILE A 1 530 ? -7.637 19.021 15.055 1.00 94.69 530 ILE A O 1
ATOM 4194 N N . PRO A 1 531 ? -8.803 20.565 16.202 1.00 89.94 531 PRO A N 1
ATOM 4195 C CA . PRO A 1 531 ? -8.192 20.270 17.504 1.00 89.94 531 PRO A CA 1
ATOM 4196 C C . PRO A 1 531 ? -8.506 18.867 18.031 1.00 89.94 531 PRO A C 1
ATOM 4198 O O . PRO A 1 531 ? -7.838 18.373 18.935 1.00 89.94 531 PRO A O 1
ATOM 4201 N N . HIS A 1 532 ? -9.553 18.229 17.512 1.00 93.81 532 HIS A N 1
ATOM 4202 C CA . HIS A 1 532 ? -10.000 16.921 17.968 1.00 93.81 532 HIS A CA 1
ATOM 4203 C C . HIS A 1 532 ? -9.824 15.895 16.847 1.00 93.81 532 HIS A C 1
ATOM 4205 O O . HIS A 1 532 ? -10.450 16.045 15.794 1.00 93.81 532 HIS A O 1
ATOM 4211 N N . PRO A 1 533 ? -8.988 14.863 17.039 1.00 92.19 533 PRO A N 1
ATOM 4212 C CA . PRO A 1 533 ? -8.643 13.911 15.988 1.00 92.19 533 PRO A CA 1
ATOM 4213 C C . PRO A 1 533 ? -9.858 13.109 15.508 1.00 92.19 533 PRO A C 1
ATOM 4215 O O . PRO A 1 533 ? -9.950 12.793 14.324 1.00 92.19 533 PRO A O 1
ATOM 4218 N N . GLU A 1 534 ? -10.863 12.880 16.363 1.00 93.12 534 GLU A N 1
ATOM 4219 C CA . GLU A 1 534 ? -12.131 12.259 15.961 1.00 93.12 534 GLU A CA 1
ATOM 4220 C C . GLU A 1 534 ? -12.951 13.112 14.977 1.00 93.12 534 GLU A C 1
ATOM 4222 O O . GLU A 1 534 ? -13.917 12.631 14.388 1.00 93.12 534 GLU A O 1
ATOM 4227 N N . ASN A 1 535 ? -12.607 14.385 14.782 1.00 94.44 535 ASN A N 1
ATOM 4228 C CA . ASN A 1 535 ? -13.244 15.239 13.783 1.00 94.44 535 ASN A CA 1
ATOM 4229 C C . ASN A 1 535 ? -12.507 15.222 12.435 1.00 94.44 535 ASN A C 1
ATOM 4231 O O . ASN A 1 535 ? -12.979 15.848 11.495 1.00 94.44 535 ASN A O 1
ATOM 4235 N N . ARG A 1 536 ? -11.385 14.508 12.298 1.00 94.44 536 ARG A N 1
ATOM 4236 C CA . ARG A 1 536 ? -10.597 14.486 11.059 1.00 94.44 536 ARG A CA 1
ATOM 4237 C C . ARG A 1 536 ? -11.001 13.299 10.188 1.00 94.44 536 ARG A C 1
ATOM 4239 O O . ARG A 1 536 ? -10.860 12.150 10.606 1.00 94.44 536 ARG A O 1
ATOM 4246 N N . LEU A 1 537 ? -11.452 13.566 8.962 1.00 93.38 537 LEU A N 1
ATOM 4247 C CA . LEU A 1 537 ? -11.607 12.545 7.920 1.00 93.38 537 LEU A CA 1
ATOM 4248 C C . LEU A 1 537 ? -10.537 12.743 6.842 1.00 93.38 537 LEU A C 1
ATOM 4250 O O . LEU A 1 537 ? -10.569 13.712 6.086 1.00 93.38 537 LEU A O 1
ATOM 4254 N N . TRP A 1 538 ? -9.594 11.810 6.777 1.00 92.94 538 TRP A N 1
ATOM 4255 C CA . TRP A 1 538 ? -8.454 11.822 5.869 1.00 92.94 538 TRP A CA 1
ATOM 4256 C C . TRP A 1 538 ? -8.821 11.301 4.480 1.00 92.94 538 TRP A C 1
ATOM 4258 O O . TRP A 1 538 ? -9.425 10.235 4.336 1.00 92.94 538 TRP A O 1
ATOM 4268 N N . ILE A 1 539 ? -8.364 12.001 3.448 1.00 90.25 539 ILE A N 1
ATOM 4269 C CA . ILE A 1 539 ? -8.578 11.672 2.039 1.00 90.25 539 ILE A CA 1
ATOM 4270 C C . ILE A 1 539 ? -7.221 11.514 1.366 1.00 90.25 539 ILE A C 1
ATOM 4272 O O . ILE A 1 539 ? -6.306 12.318 1.551 1.00 90.25 539 ILE A O 1
ATOM 4276 N N . ARG A 1 540 ? -7.076 10.446 0.585 1.00 81.81 540 ARG A N 1
ATOM 4277 C CA . ARG A 1 540 ? -5.885 10.253 -0.242 1.00 81.81 540 ARG A CA 1
ATOM 4278 C C . ARG A 1 540 ? -5.881 11.220 -1.418 1.00 81.81 540 ARG A C 1
ATOM 4280 O O . ARG A 1 540 ? -6.939 11.478 -1.984 1.00 81.81 540 ARG A O 1
ATOM 4287 N N . GLU A 1 541 ? -4.699 11.690 -1.810 1.00 82.81 541 GLU A N 1
ATOM 4288 C CA . GLU A 1 541 ? -4.527 12.597 -2.954 1.00 82.81 541 GLU A CA 1
ATOM 4289 C C . GLU A 1 541 ? -5.253 12.082 -4.207 1.00 82.81 541 GLU A C 1
ATOM 4291 O O . GLU A 1 541 ? -5.965 12.841 -4.858 1.00 82.81 541 GLU A O 1
ATOM 4296 N N . GLU A 1 542 ? -5.172 10.777 -4.499 1.00 76.88 542 GLU A N 1
ATOM 4297 C CA . GLU A 1 542 ? -5.822 10.179 -5.674 1.00 76.88 542 GLU A CA 1
ATOM 4298 C C . GLU A 1 542 ? -7.353 10.323 -5.701 1.00 76.88 542 GLU A C 1
ATOM 4300 O O . GLU A 1 542 ? -7.961 10.227 -6.767 1.00 76.88 542 GLU A O 1
ATOM 4305 N N . PHE A 1 543 ? -7.985 10.567 -4.551 1.00 81.44 543 PHE A N 1
ATOM 4306 C CA . PHE A 1 543 ? -9.427 10.765 -4.455 1.00 81.44 543 PHE A CA 1
ATOM 4307 C C . PHE A 1 543 ? -9.838 12.233 -4.446 1.00 81.44 543 PHE A C 1
ATOM 4309 O O . PHE A 1 543 ? -11.012 12.516 -4.660 1.00 81.44 543 PHE A O 1
ATOM 4316 N N . VAL A 1 544 ? -8.914 13.178 -4.266 1.00 84.19 544 VAL A N 1
ATOM 4317 C CA . VAL A 1 544 ? -9.241 14.613 -4.234 1.00 84.19 544 VAL A CA 1
ATOM 4318 C C . VAL A 1 544 ? -10.006 15.067 -5.486 1.00 84.19 544 VAL A C 1
ATOM 4320 O O . VAL A 1 544 ? -11.052 15.692 -5.311 1.00 84.19 544 VAL A O 1
ATOM 4323 N N . PRO A 1 545 ? -9.626 14.680 -6.726 1.00 84.06 545 PRO A N 1
ATOM 4324 C CA . PRO A 1 545 ? -10.389 15.066 -7.917 1.00 84.06 545 PRO A CA 1
ATOM 4325 C C . PRO A 1 545 ? -11.845 14.578 -7.904 1.00 84.06 545 PRO A C 1
ATOM 4327 O O . PRO A 1 545 ? -12.731 15.234 -8.449 1.00 84.06 545 PRO A O 1
ATOM 4330 N N . LEU A 1 546 ? -12.113 13.434 -7.263 1.00 81.06 546 LEU A N 1
ATOM 4331 C CA . LEU A 1 546 ? -13.466 12.900 -7.109 1.00 81.06 546 LEU A CA 1
ATOM 4332 C C . LEU A 1 546 ? -14.299 13.749 -6.131 1.00 81.06 546 LEU A C 1
ATOM 4334 O O . LEU A 1 546 ? -15.484 13.973 -6.374 1.00 81.06 546 LEU A O 1
ATOM 4338 N N . PHE A 1 547 ? -13.687 14.251 -5.056 1.00 86.62 547 PHE A N 1
ATOM 4339 C CA . PHE A 1 547 ? -14.341 15.182 -4.133 1.00 86.62 547 PHE A CA 1
ATOM 4340 C C . PHE A 1 547 ? -14.579 16.546 -4.798 1.00 86.62 547 PHE A C 1
ATOM 4342 O O . PHE A 1 547 ? -15.670 17.101 -4.664 1.00 86.62 547 PHE A O 1
ATOM 4349 N N . GLU A 1 548 ? -13.623 17.054 -5.579 1.00 86.69 548 GLU A N 1
ATOM 4350 C CA . GLU A 1 548 ? -13.782 18.300 -6.348 1.00 86.69 548 GLU A CA 1
ATOM 4351 C C . GLU A 1 548 ? -14.940 18.206 -7.351 1.00 86.69 548 GLU A C 1
ATOM 4353 O O . GLU A 1 548 ? -15.786 19.099 -7.419 1.00 86.69 548 GLU A O 1
ATOM 4358 N N . ALA A 1 549 ? -15.054 17.079 -8.062 1.00 81.38 549 ALA A N 1
ATOM 4359 C CA . ALA A 1 549 ? -16.185 16.808 -8.952 1.00 81.38 549 ALA A CA 1
ATOM 4360 C C . ALA A 1 549 ? -17.540 16.754 -8.215 1.00 81.38 549 ALA A C 1
ATOM 4362 O O . ALA A 1 549 ? -18.581 16.985 -8.830 1.00 81.38 549 ALA A O 1
ATOM 4363 N N . ASN A 1 550 ? -17.532 16.482 -6.905 1.00 82.38 550 ASN A N 1
ATOM 4364 C CA . ASN A 1 550 ? -18.708 16.489 -6.031 1.00 82.38 550 ASN A CA 1
ATOM 4365 C C . ASN A 1 550 ? -18.899 17.823 -5.275 1.00 82.38 550 ASN A C 1
ATOM 4367 O O . ASN A 1 550 ? -19.666 17.887 -4.314 1.00 82.38 550 ASN A O 1
ATOM 4371 N N . GLY A 1 551 ? -18.215 18.892 -5.698 1.00 88.31 551 GLY A N 1
ATOM 4372 C CA . GLY A 1 551 ? -18.426 20.256 -5.204 1.00 88.31 551 GLY A CA 1
ATOM 4373 C C . GLY A 1 551 ? -17.525 20.696 -4.048 1.00 88.31 551 GLY A C 1
ATOM 4374 O O . GLY A 1 551 ? -17.727 21.792 -3.529 1.00 88.31 551 GLY A O 1
ATOM 4375 N N . TRP A 1 552 ? -16.542 19.889 -3.646 1.00 93.06 552 TRP A N 1
ATOM 4376 C CA . TRP A 1 552 ? -15.542 20.292 -2.653 1.00 93.06 552 TRP A CA 1
ATOM 4377 C C . TRP A 1 552 ? -14.470 21.215 -3.251 1.00 93.06 552 TRP A C 1
ATOM 4379 O O . TRP A 1 552 ? -14.168 21.150 -4.443 1.00 93.06 552 TRP A O 1
ATOM 4389 N N . ARG A 1 553 ? -13.856 22.059 -2.418 1.00 93.38 553 ARG A N 1
ATOM 4390 C CA . ARG A 1 553 ? -12.815 23.020 -2.804 1.00 93.38 553 ARG A CA 1
ATOM 4391 C C . ARG A 1 553 ? -11.558 22.828 -1.972 1.00 93.38 553 ARG A C 1
ATOM 4393 O O . ARG A 1 553 ? -11.633 22.726 -0.751 1.00 93.38 553 ARG A O 1
ATOM 4400 N N . ARG A 1 554 ? -10.396 22.836 -2.625 1.00 92.00 554 ARG A N 1
ATOM 4401 C CA . ARG A 1 554 ? -9.095 22.897 -1.943 1.00 92.00 554 ARG A CA 1
ATOM 4402 C C . ARG A 1 554 ? -8.985 24.221 -1.182 1.00 92.00 554 ARG A C 1
ATOM 4404 O O . ARG A 1 554 ? -9.272 25.269 -1.765 1.00 92.00 554 ARG A O 1
ATOM 4411 N N . ALA A 1 555 ? -8.602 24.158 0.089 1.00 84.06 555 ALA A N 1
ATOM 4412 C CA . ALA A 1 555 ? -8.513 25.300 0.996 1.00 84.06 555 ALA A CA 1
ATOM 4413 C C . ALA A 1 555 ? -7.110 25.470 1.575 1.00 84.06 555 ALA A C 1
ATOM 4415 O O . ALA A 1 555 ? -6.471 24.439 1.896 1.00 84.06 555 ALA A O 1
#

Sequence (555 aa):
MKPSDDELDILLKRLHLANARRIWPKLVERAEKEEWSYRDFLALLVAEEIAQRQQTRLGRLSRWASFPFLKTIDDFDFTFQSTVRLSLLGSALSADFVTEGRCLILLGKPGRGKTHLAVAL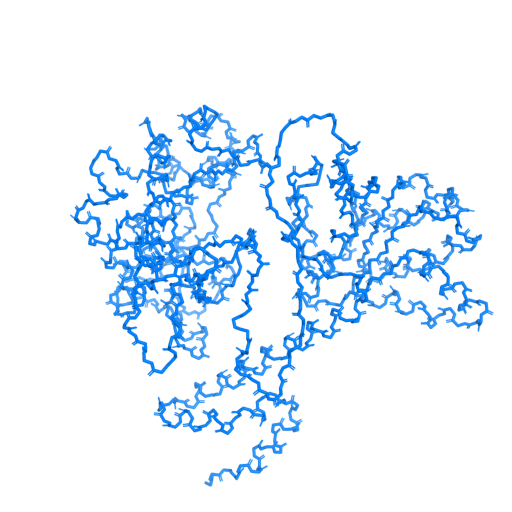AYRAIQNGFDAFFTTAAELIDDLSAAFREGRLAQALTAYTHPALLVVDEVGYLTYGTDAANMLFHVVNDRHRRKRSIIFTTNKPPAAWGKVLHDEDLAQAIVDRVLERGRLLTLDGPSMRTRHLGLDETAPLGASIQGVSDGARISGTPVPEFPEPTDGNLSIRFLGVDTPETSFSLPDRPDSFVSTGSEEYLDFLGDPFTRAPADYESRLGPVLTAHLKQAVADSAATNHHELAVAAQRALEGLVEEDMSTLGQDKDSFRFFIAFANEVMDGYGRLLAFVNRDQPHAANPTPRPNSYNERLLEAGLAMPYFIWPNVNPFRRQESPVRALPRPGDQSSLATRADALGKARQWVRQARHAQIGLFSPGRTLTLEPFELRFLARRQLPSRWVIDLAEDNDRLLLPTSYHHIPHPENRLWIREEFVPLFEANGWRRA

Solvent-accessible surface area (backbone atoms only — not comparable to full-atom values): 30696 Å² total; per-residue (Å²): 130,82,78,51,72,70,55,54,46,54,50,27,58,75,69,68,36,67,55,32,54,70,45,46,68,68,48,48,59,49,31,64,76,68,67,52,53,77,69,38,52,52,35,44,45,50,49,53,32,49,53,53,50,51,53,52,47,47,60,49,41,56,60,67,14,51,56,96,60,92,47,49,66,77,75,54,72,53,86,57,30,86,64,50,51,71,79,77,39,51,63,55,61,40,61,59,23,46,74,68,18,31,26,38,36,34,31,33,61,81,45,47,50,48,69,49,52,53,40,10,40,41,50,41,40,36,74,66,73,43,47,30,35,44,44,43,41,63,60,53,32,53,52,40,52,52,26,46,78,69,74,38,33,79,66,55,50,44,74,68,46,65,38,42,30,31,36,35,36,59,44,69,80,61,84,56,58,82,58,33,30,59,48,51,36,55,45,51,52,53,18,49,77,70,38,33,14,41,38,38,24,20,69,50,61,78,89,50,37,17,76,37,26,67,33,54,69,52,32,50,56,42,52,48,64,43,47,77,52,29,48,82,44,55,38,45,64,65,42,67,76,48,57,91,68,54,80,78,72,85,76,90,85,82,90,86,89,86,87,80,90,88,91,88,88,92,75,92,86,57,82,72,85,52,78,66,79,69,88,58,98,68,57,73,38,51,44,40,40,44,52,49,51,56,52,49,40,40,67,95,40,72,84,44,74,41,44,32,80,35,70,70,42,44,55,41,42,68,52,66,62,83,83,50,59,77,67,52,58,64,70,50,30,73,68,44,46,52,53,51,57,62,27,39,37,97,60,33,36,59,51,39,24,55,50,10,53,49,34,50,53,48,53,52,50,56,50,52,51,50,25,59,75,69,74,39,53,88,89,71,51,55,72,38,75,46,66,48,83,54,51,55,48,102,82,66,25,36,26,24,42,43,29,80,52,74,94,47,89,89,66,72,70,87,77,75,74,32,55,47,53,47,31,25,47,56,14,43,30,43,56,43,31,36,64,72,51,36,41,79,54,94,78,64,58,45,79,79,78,55,52,81,50,58,55,42,28,44,58,61,46,64,35,94,46,64,42,14,46,53,32,49,29,39,52,50,16,49,73,70,35,31,53,47,42,16,86,98,56,48,66,58,60,52,51,69,55,49,53,25,62,26,59,74,44,78,69,70,41,30,29,35,55,31,77,50,63,47,44,55,34,32,43,34,65,52,54,77,80,53,87,49,56,66,32,44,40,31,33,48,63,91,49,46,66,61,44,40,77,58,63,36,37,87,86

pLDDT: mean 79.87, std 17.99, range [22.38, 98.44]